Protein AF-A0A2J8AJE8-F1 (afdb_monomer)

Solvent-accessible surface area (backbone atoms only — not comparable to full-atom values): 28334 Å² total; per-residue (Å²): 132,87,80,78,75,69,68,85,45,36,57,97,74,69,46,36,36,35,32,36,22,41,13,68,27,22,48,39,32,49,55,37,38,45,70,66,72,38,49,62,43,30,32,18,56,46,92,61,64,29,46,76,40,68,66,42,31,42,87,48,50,50,91,54,50,46,72,45,63,26,47,33,63,54,58,80,50,82,94,67,57,63,92,50,61,52,36,46,30,68,58,52,28,52,52,46,50,50,53,37,57,76,69,60,43,64,86,36,47,40,58,24,22,35,80,58,35,42,43,81,37,83,90,78,58,27,36,42,36,35,29,31,31,65,82,79,72,43,77,50,76,50,73,21,40,30,39,35,38,15,62,42,64,78,70,42,75,35,77,84,93,54,50,45,58,89,50,35,73,45,49,78,40,48,39,62,73,45,54,51,68,74,81,38,52,70,25,31,34,36,35,37,32,61,42,59,67,26,53,48,47,50,38,46,44,47,77,62,66,35,44,64,29,38,34,39,36,19,85,61,48,65,64,66,32,54,65,48,56,96,88,41,47,37,61,43,62,56,41,17,55,52,43,44,64,58,45,80,65,58,79,83,54,50,74,66,54,44,51,51,47,57,72,44,44,66,60,34,50,50,54,54,53,50,51,50,52,51,40,35,60,76,68,64,59,48,84,89,59,48,42,91,60,59,64,86,46,44,44,71,79,69,52,34,79,36,61,88,43,46,63,53,54,73,68,28,85,50,58,44,80,43,83,47,52,82,50,33,38,35,52,60,25,36,28,32,70,88,66,51,78,45,74,35,42,32,38,36,36,29,61,55,53,46,87,81,64,75,35,37,46,70,73,61,41,58,44,49,62,67,45,90,36,26,49,62,32,38,91,45,30,34,42,66,66,43,83,58,44,37,29,32,40,34,36,54,43,45,86,39,54,49,39,51,11,42,52,46,19,48,46,48,38,31,39,59,44,60,70,24,82,77,72,58,53,72,54,37,49,49,50,30,51,46,48,52,54,42,46,67,73,71,43,68,95,49,60,56,51,34,22,60,43,33,76,48,40,62,64,52,52,36,50,52,26,50,61,65,63,39,80,68,78,63,50,78,92,41,68,64,47,48,33,56,33,57,74,43,18,66,62,43,16,67,69,58,55,66,59,84,83,76,86,72,88,77,80,90,75,81,79,87,77,84,87,78,89,81,132

Structure (mmCIF, N/CA/C/O backbone):
data_AF-A0A2J8AJE8-F1
#
_entry.id   AF-A0A2J8AJE8-F1
#
loop_
_atom_site.group_PDB
_atom_site.id
_atom_site.type_symbol
_atom_site.label_atom_id
_atom_site.label_alt_id
_atom_site.label_comp_id
_atom_site.label_asym_id
_atom_site.label_entity_id
_atom_site.label_seq_id
_atom_site.pdbx_PDB_ins_code
_atom_site.Cartn_x
_atom_site.Cartn_y
_atom_site.Cartn_z
_atom_site.occupancy
_atom_site.B_iso_or_equiv
_atom_site.auth_seq_id
_atom_site.auth_comp_id
_atom_site.auth_asym_id
_atom_site.auth_atom_id
_atom_site.pdbx_PDB_model_num
ATOM 1 N N . MET A 1 1 ? 7.779 13.806 -34.448 1.00 28.22 1 MET A N 1
ATOM 2 C CA . MET A 1 1 ? 8.275 12.552 -35.056 1.00 28.22 1 MET A CA 1
ATOM 3 C C . MET A 1 1 ? 7.957 11.420 -34.098 1.00 28.22 1 MET A C 1
ATOM 5 O O . MET A 1 1 ? 8.339 11.510 -32.941 1.00 28.22 1 MET A O 1
ATOM 9 N N . SER A 1 2 ? 7.173 10.442 -34.553 1.00 26.34 2 SER A N 1
ATOM 10 C CA . SER A 1 2 ? 6.768 9.265 -33.774 1.00 26.34 2 SER A CA 1
ATOM 11 C C . SER A 1 2 ? 8.003 8.419 -33.456 1.00 26.34 2 SER A C 1
ATOM 13 O O . SER A 1 2 ? 8.727 8.040 -34.376 1.00 26.34 2 SER A O 1
ATOM 15 N N . PHE A 1 3 ? 8.290 8.177 -32.177 1.00 36.88 3 PHE A N 1
ATOM 16 C CA . PHE A 1 3 ? 9.436 7.367 -31.771 1.00 36.88 3 PHE A CA 1
ATOM 17 C C . PHE A 1 3 ? 9.045 5.889 -31.747 1.00 36.88 3 PHE A C 1
ATOM 19 O O . PHE A 1 3 ? 8.267 5.445 -30.905 1.00 36.88 3 PHE A O 1
ATOM 26 N N . SER A 1 4 ? 9.612 5.121 -32.673 1.00 31.31 4 SER A N 1
ATOM 27 C CA . SER A 1 4 ? 9.583 3.662 -32.638 1.00 31.31 4 SER A CA 1
ATOM 28 C C . SER A 1 4 ? 10.397 3.144 -31.448 1.00 31.31 4 SER A C 1
ATOM 30 O O . SER A 1 4 ? 11.552 3.523 -31.246 1.00 31.31 4 SER A O 1
ATOM 32 N N . VAL A 1 5 ? 9.791 2.251 -30.667 1.00 41.59 5 VAL A N 1
ATOM 33 C CA . VAL A 1 5 ? 10.441 1.505 -29.585 1.00 41.59 5 VAL A CA 1
ATOM 34 C C . VAL A 1 5 ? 11.580 0.673 -30.175 1.00 41.59 5 VAL A C 1
ATOM 36 O O . VAL A 1 5 ? 11.349 -0.188 -31.023 1.00 41.59 5 VAL A O 1
ATOM 39 N N . ASN A 1 6 ? 12.819 0.909 -29.737 1.00 41.72 6 ASN A N 1
ATOM 40 C CA . ASN A 1 6 ? 13.950 0.095 -30.170 1.00 41.72 6 ASN A CA 1
ATOM 41 C C . ASN A 1 6 ? 13.954 -1.240 -29.405 1.00 41.72 6 ASN A C 1
ATOM 43 O O . ASN A 1 6 ? 14.528 -1.350 -28.320 1.00 41.72 6 ASN A O 1
ATOM 47 N N . LEU A 1 7 ? 13.298 -2.250 -29.985 1.00 50.66 7 LEU A N 1
ATOM 48 C CA . LEU A 1 7 ? 13.259 -3.638 -29.501 1.00 50.66 7 LEU A CA 1
ATOM 49 C C . LEU A 1 7 ? 14.662 -4.236 -29.262 1.00 50.66 7 LEU A C 1
ATOM 51 O O . LEU A 1 7 ? 14.780 -5.205 -28.517 1.00 50.66 7 LEU A O 1
ATOM 55 N N . ALA A 1 8 ? 15.727 -3.655 -29.835 1.00 50.62 8 ALA A N 1
ATOM 56 C CA . ALA A 1 8 ? 17.105 -4.124 -29.676 1.00 50.62 8 ALA A CA 1
ATOM 57 C C . ALA A 1 8 ? 17.676 -3.972 -28.251 1.00 50.62 8 ALA A C 1
ATOM 59 O O . ALA A 1 8 ? 18.720 -4.548 -27.957 1.00 50.62 8 ALA A O 1
ATOM 60 N N . LEU A 1 9 ? 17.023 -3.202 -27.372 1.00 54.06 9 LEU A N 1
ATOM 61 C CA . LEU A 1 9 ? 17.471 -2.997 -25.988 1.00 54.06 9 LEU A CA 1
ATOM 62 C C . LEU A 1 9 ? 16.878 -3.999 -24.982 1.00 54.06 9 LEU A C 1
ATOM 64 O O . LEU A 1 9 ? 17.344 -4.071 -23.845 1.00 54.06 9 LEU A O 1
ATOM 68 N N . LEU A 1 10 ? 15.857 -4.768 -25.372 1.00 60.97 10 LEU A N 1
ATOM 69 C CA . LEU A 1 10 ? 15.309 -5.819 -24.516 1.00 60.97 10 LEU A CA 1
ATOM 70 C C . LEU A 1 10 ? 16.244 -7.039 -24.526 1.00 60.97 10 LEU A C 1
ATOM 72 O O . LEU A 1 10 ? 16.813 -7.372 -25.570 1.00 60.97 10 LEU A O 1
ATOM 76 N N . PRO A 1 11 ? 16.381 -7.772 -23.404 1.00 63.59 11 PRO A N 1
ATOM 77 C CA . PRO A 1 11 ? 17.026 -9.076 -23.423 1.00 63.59 11 PRO A CA 1
ATOM 78 C C . PRO A 1 11 ? 16.365 -9.946 -24.496 1.00 63.59 11 PRO A C 1
ATOM 80 O O . PRO A 1 11 ? 15.141 -10.046 -24.518 1.00 63.59 11 PRO A O 1
ATOM 83 N N . ALA A 1 12 ? 17.148 -10.621 -25.344 1.00 62.41 12 ALA A N 1
ATOM 84 C CA . ALA A 1 12 ? 16.653 -11.352 -26.523 1.00 62.41 12 ALA A CA 1
ATOM 85 C C . ALA A 1 12 ? 15.520 -12.375 -26.249 1.00 62.41 12 ALA A C 1
ATOM 87 O O . ALA A 1 12 ? 14.848 -12.820 -27.179 1.00 62.41 12 ALA A O 1
ATOM 88 N N . LYS A 1 13 ? 15.303 -12.753 -24.980 1.00 71.12 13 LYS A N 1
ATOM 89 C CA . LYS A 1 13 ? 14.271 -13.695 -24.521 1.00 71.12 13 LYS A CA 1
ATOM 90 C C . LYS A 1 13 ? 13.080 -13.060 -23.788 1.00 71.12 13 LYS A C 1
ATOM 92 O O . LYS A 1 13 ? 12.146 -13.784 -23.476 1.00 71.12 13 LYS A O 1
ATOM 97 N N . LEU A 1 14 ? 13.094 -11.764 -23.474 1.00 87.88 14 LEU A N 1
ATOM 98 C CA . LEU A 1 14 ? 12.015 -11.130 -22.714 1.00 87.88 14 LEU A CA 1
ATOM 99 C C . LEU A 1 14 ? 10.891 -10.697 -23.662 1.00 87.88 14 LEU A C 1
ATOM 101 O O . LEU A 1 14 ? 11.016 -9.673 -24.328 1.00 87.88 14 LEU A O 1
ATOM 105 N N . ARG A 1 15 ? 9.801 -11.472 -23.725 1.00 92.25 15 ARG A N 1
ATOM 106 C CA . ARG A 1 15 ? 8.618 -11.128 -24.533 1.00 92.25 15 ARG A CA 1
ATOM 107 C C . ARG A 1 15 ? 7.336 -11.106 -23.717 1.00 92.25 15 ARG A C 1
ATOM 109 O O . ARG A 1 15 ? 6.579 -10.149 -23.823 1.00 92.25 15 ARG A O 1
ATOM 116 N N . ARG A 1 16 ? 7.107 -12.130 -22.894 1.00 96.69 16 ARG A N 1
ATOM 117 C CA . ARG A 1 16 ? 5.864 -12.322 -22.135 1.00 96.69 16 ARG A CA 1
ATOM 118 C C . ARG A 1 16 ? 6.048 -11.953 -20.676 1.00 96.69 16 ARG A C 1
ATOM 120 O O . ARG A 1 16 ? 6.895 -12.530 -19.990 1.00 96.69 16 ARG A O 1
ATOM 127 N N . VAL A 1 17 ? 5.203 -11.056 -20.185 1.00 98.44 17 VAL A N 1
ATOM 128 C CA . VAL A 1 17 ? 5.176 -10.651 -18.782 1.00 98.44 17 VAL A CA 1
ATOM 129 C C . VAL A 1 17 ? 3.827 -10.970 -18.158 1.00 98.44 17 VAL A C 1
ATOM 131 O O . VAL A 1 17 ? 2.773 -10.572 -18.653 1.00 98.44 17 VAL A O 1
ATOM 134 N N . LEU A 1 18 ? 3.879 -11.670 -17.029 1.00 98.81 18 LEU A N 1
ATOM 135 C CA . LEU A 1 18 ? 2.726 -11.900 -16.172 1.00 98.81 18 LEU A CA 1
ATOM 136 C C . LEU A 1 18 ? 2.663 -10.816 -15.096 1.00 98.81 18 LEU A C 1
ATOM 138 O O . LEU A 1 18 ? 3.617 -10.640 -14.342 1.00 98.81 18 LEU A O 1
ATOM 142 N N . ILE A 1 19 ? 1.528 -10.141 -14.972 1.00 98.88 19 ILE A N 1
ATOM 143 C CA . ILE A 1 19 ? 1.236 -9.216 -13.876 1.00 98.88 19 ILE A CA 1
ATOM 144 C C . ILE A 1 19 ? 0.163 -9.841 -12.983 1.00 98.88 19 ILE A C 1
ATOM 146 O O . ILE A 1 19 ? -0.822 -10.394 -13.468 1.00 98.88 19 ILE A O 1
ATOM 150 N N . VAL A 1 20 ? 0.348 -9.764 -11.666 1.00 98.50 20 VAL A N 1
ATOM 151 C CA . VAL A 1 20 ? -0.584 -10.333 -10.681 1.00 98.50 20 VAL A CA 1
ATOM 152 C C . VAL A 1 20 ? -1.242 -9.205 -9.895 1.00 98.50 20 VAL A C 1
ATOM 154 O O . VAL A 1 20 ? -0.608 -8.615 -9.021 1.00 98.50 20 VAL A O 1
ATOM 157 N N . GLY A 1 21 ? -2.512 -8.940 -10.190 1.00 98.06 21 GLY A N 1
ATOM 158 C CA . GLY A 1 21 ? -3.328 -7.852 -9.654 1.00 98.06 21 GLY A CA 1
ATOM 159 C C . GLY A 1 21 ? -3.508 -6.714 -10.662 1.00 98.06 21 GLY A C 1
ATOM 160 O O . GLY A 1 21 ? -2.530 -6.219 -11.219 1.00 98.06 21 GLY A O 1
ATOM 161 N N . ALA A 1 22 ? -4.750 -6.271 -10.849 1.00 97.94 22 ALA A N 1
ATOM 162 C CA . ALA A 1 22 ? -5.183 -5.145 -11.679 1.00 97.94 22 ALA A CA 1
ATOM 163 C C . ALA A 1 22 ? -5.683 -3.958 -10.824 1.00 97.94 22 ALA A C 1
ATOM 165 O O . ALA A 1 22 ? -6.579 -3.205 -11.209 1.00 97.94 22 ALA A O 1
ATOM 166 N N . GLY A 1 23 ? -5.088 -3.767 -9.641 1.00 97.19 23 GLY A N 1
ATOM 167 C CA . GLY A 1 23 ? -5.179 -2.506 -8.899 1.00 97.19 23 GLY A CA 1
ATOM 168 C C . GLY A 1 23 ? -4.355 -1.390 -9.554 1.00 97.19 23 GLY A C 1
ATOM 169 O O . GLY A 1 23 ? -3.708 -1.603 -10.578 1.00 97.19 23 GLY A O 1
ATOM 170 N N . VAL A 1 24 ? -4.306 -0.210 -8.923 1.00 97.00 24 VAL A N 1
ATOM 171 C CA . VAL A 1 24 ? -3.602 0.977 -9.468 1.00 97.00 24 VAL A CA 1
ATOM 172 C C . VAL A 1 24 ? -2.166 0.678 -9.926 1.00 97.00 24 VAL A C 1
ATOM 174 O O . VAL A 1 24 ? -1.771 1.068 -11.018 1.00 97.00 24 VAL A O 1
ATOM 177 N N . ALA A 1 25 ? -1.419 -0.113 -9.150 1.00 97.88 25 ALA A N 1
ATOM 178 C CA . ALA A 1 25 ? -0.050 -0.501 -9.477 1.00 97.88 25 ALA A CA 1
ATOM 179 C C . 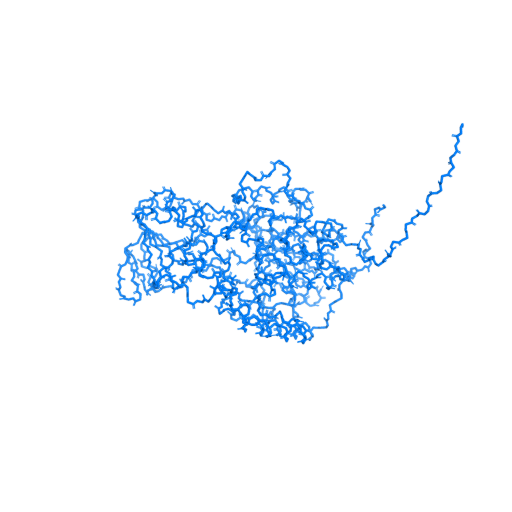ALA A 1 25 ? 0.047 -1.451 -10.680 1.00 97.88 25 ALA A C 1
ATOM 181 O O . ALA A 1 25 ? 0.940 -1.311 -11.515 1.00 97.88 25 ALA A O 1
ATOM 182 N N . GLY A 1 26 ? -0.873 -2.412 -10.775 1.00 98.38 26 GLY A N 1
ATOM 183 C CA . GLY A 1 26 ? -0.926 -3.380 -11.868 1.00 98.38 26 GLY A CA 1
ATOM 184 C C . GLY A 1 26 ? -1.248 -2.726 -13.202 1.00 98.38 26 GLY A C 1
ATOM 185 O O . GLY A 1 26 ? -0.569 -2.996 -14.188 1.00 98.38 26 GLY A O 1
ATOM 186 N N . LEU A 1 27 ? -2.218 -1.809 -13.205 1.00 98.50 27 LEU A N 1
ATOM 187 C CA . LEU A 1 27 ? -2.614 -1.065 -14.400 1.00 98.50 27 LEU A CA 1
ATOM 188 C C . LEU A 1 27 ? -1.472 -0.171 -14.911 1.00 98.50 27 LEU A C 1
ATOM 190 O O . LEU A 1 27 ? -1.128 -0.247 -16.087 1.00 98.50 27 LEU A O 1
ATOM 194 N N . GLN A 1 28 ? -0.810 0.588 -14.028 1.00 98.12 28 GLN A N 1
ATOM 195 C CA . GLN A 1 28 ? 0.351 1.412 -14.408 1.00 98.12 28 GLN A CA 1
ATOM 196 C C . GLN A 1 28 ? 1.531 0.564 -14.902 1.00 98.12 28 GLN A C 1
ATOM 198 O O . GLN A 1 28 ? 2.215 0.933 -15.857 1.00 98.12 28 GLN A O 1
ATOM 203 N N . THR A 1 29 ? 1.754 -0.602 -14.287 1.00 98.62 29 THR A N 1
ATOM 204 C CA . THR A 1 29 ? 2.765 -1.564 -14.752 1.00 98.62 29 THR A CA 1
ATOM 205 C C . THR A 1 29 ? 2.422 -2.084 -16.146 1.00 98.62 29 THR A C 1
ATOM 207 O O . THR A 1 29 ? 3.298 -2.122 -17.005 1.00 98.62 29 THR A O 1
ATOM 210 N N . ALA A 1 30 ? 1.160 -2.441 -16.403 1.00 98.56 30 ALA A N 1
ATOM 211 C CA . ALA A 1 30 ? 0.722 -2.903 -17.715 1.00 98.56 30 ALA A CA 1
ATOM 212 C C . ALA A 1 30 ? 0.972 -1.838 -18.790 1.00 98.56 30 ALA A C 1
ATOM 214 O O . ALA A 1 30 ? 1.612 -2.146 -19.791 1.00 98.56 30 ALA A O 1
ATOM 215 N N . VAL A 1 31 ? 0.582 -0.579 -18.550 1.00 97.94 31 VAL A N 1
ATOM 216 C CA . VAL A 1 31 ? 0.860 0.540 -19.471 1.00 97.94 31 VAL A CA 1
ATOM 217 C C . VAL A 1 31 ? 2.356 0.673 -19.745 1.00 97.94 31 VAL A C 1
ATOM 219 O O . VAL A 1 31 ? 2.770 0.732 -20.903 1.00 97.94 31 VAL A O 1
ATOM 222 N N . ALA A 1 32 ? 3.183 0.696 -18.696 1.00 97.12 32 ALA A N 1
ATOM 223 C CA . ALA A 1 32 ? 4.624 0.876 -18.838 1.00 97.12 32 ALA A CA 1
ATOM 224 C C . ALA A 1 32 ? 5.282 -0.246 -19.663 1.00 97.12 32 ALA A C 1
ATOM 226 O O . ALA A 1 32 ? 6.163 0.031 -20.475 1.00 97.12 32 ALA A O 1
ATOM 227 N N . LEU A 1 33 ? 4.844 -1.497 -19.490 1.00 97.06 33 LEU A N 1
ATOM 228 C CA . LEU A 1 33 ? 5.393 -2.650 -20.210 1.00 97.06 33 LEU A CA 1
ATOM 229 C C . LEU A 1 33 ? 4.832 -2.795 -21.632 1.00 97.06 33 LEU A C 1
ATOM 231 O O . LEU A 1 33 ? 5.583 -3.144 -22.541 1.00 97.06 33 LEU A O 1
ATOM 235 N N . LEU A 1 34 ? 3.560 -2.457 -21.858 1.00 96.56 34 LEU A N 1
ATOM 236 C CA . LEU A 1 34 ? 2.968 -2.399 -23.200 1.00 96.56 34 LEU A CA 1
ATOM 237 C C . LEU A 1 34 ? 3.650 -1.325 -24.060 1.00 96.56 34 LEU A C 1
ATOM 239 O O . LEU A 1 34 ? 3.933 -1.571 -25.230 1.00 96.56 34 LEU A O 1
ATOM 243 N N . LYS A 1 35 ? 4.021 -0.175 -23.474 1.00 93.94 35 LYS A N 1
ATOM 244 C CA . LYS A 1 35 ? 4.836 0.860 -24.144 1.00 93.94 35 LYS A CA 1
ATOM 245 C C . LYS A 1 35 ? 6.229 0.364 -24.566 1.00 93.94 35 LYS A C 1
ATOM 247 O O . LYS A 1 35 ? 6.845 0.982 -25.428 1.00 93.94 35 LYS A O 1
ATOM 252 N N . LEU A 1 36 ? 6.736 -0.734 -23.995 1.00 92.94 36 LEU A N 1
ATOM 253 C CA . LEU A 1 36 ? 7.969 -1.395 -24.449 1.00 92.94 36 LEU A CA 1
ATOM 254 C C . LEU A 1 36 ? 7.731 -2.437 -25.553 1.00 92.94 36 LEU A C 1
ATOM 256 O O . LEU A 1 36 ? 8.693 -3.033 -26.032 1.00 92.94 36 LEU A O 1
ATOM 260 N N . GLY A 1 37 ? 6.479 -2.678 -25.949 1.00 93.81 37 GLY A N 1
ATOM 261 C CA . GLY A 1 37 ? 6.114 -3.719 -26.909 1.00 93.81 37 GLY A CA 1
ATOM 262 C C . GLY A 1 37 ? 6.108 -5.136 -26.325 1.00 93.81 37 GLY A C 1
ATOM 263 O O . GLY A 1 37 ? 6.206 -6.097 -27.083 1.00 93.81 37 GLY A O 1
ATOM 264 N N . LEU A 1 38 ? 6.025 -5.284 -24.996 1.00 95.62 38 LEU A N 1
ATOM 265 C CA . LEU A 1 38 ? 5.947 -6.592 -24.338 1.00 95.62 38 LEU A CA 1
ATOM 266 C C . LEU A 1 38 ? 4.519 -7.155 -24.380 1.00 95.62 38 LEU A C 1
ATOM 268 O O . LEU A 1 38 ? 3.539 -6.421 -24.261 1.00 95.62 38 LEU A O 1
ATOM 272 N N . GLU A 1 39 ? 4.403 -8.477 -24.471 1.00 97.25 39 GLU A N 1
ATOM 273 C CA . GLU A 1 39 ? 3.137 -9.194 -24.336 1.00 97.25 39 GLU A CA 1
ATOM 274 C C . GLU A 1 39 ? 2.762 -9.289 -22.854 1.00 97.25 39 GLU A C 1
ATOM 276 O O . GLU A 1 39 ? 3.394 -10.012 -22.080 1.00 97.25 39 GLU A O 1
ATOM 281 N N . VAL A 1 40 ? 1.729 -8.553 -22.446 1.00 98.50 40 VAL A N 1
ATOM 282 C CA . VAL A 1 40 ? 1.285 -8.491 -21.050 1.00 98.50 40 VAL A CA 1
ATOM 283 C C . VAL A 1 40 ? 0.010 -9.305 -20.847 1.00 98.50 40 VAL A C 1
ATOM 285 O O . VAL A 1 40 ? -0.980 -9.120 -21.556 1.00 98.50 40 VAL A O 1
ATOM 288 N N . LEU A 1 41 ? 0.030 -10.161 -19.824 1.00 98.69 41 LEU A N 1
ATOM 289 C CA . LEU A 1 41 ? -1.151 -10.799 -19.247 1.00 98.69 41 LEU A CA 1
ATOM 290 C C . LEU A 1 41 ? -1.285 -10.374 -17.784 1.00 98.69 41 LEU A C 1
ATOM 292 O O . LEU A 1 41 ? -0.385 -10.625 -16.985 1.00 98.69 41 LEU A O 1
ATOM 296 N N . VAL A 1 42 ? -2.422 -9.789 -17.419 1.00 98.81 42 VAL A N 1
ATOM 297 C CA . VAL A 1 42 ? -2.758 -9.432 -16.038 1.00 98.81 42 VAL A CA 1
ATOM 298 C C . VAL A 1 42 ? -3.778 -10.429 -15.493 1.00 98.81 42 VAL A C 1
ATOM 300 O O . VAL A 1 42 ? -4.814 -10.659 -16.112 1.00 98.81 42 VAL A O 1
ATOM 303 N N . LEU A 1 43 ? -3.504 -11.016 -14.330 1.00 98.62 43 LEU A N 1
ATOM 304 C CA . LEU A 1 43 ? -4.468 -11.834 -13.589 1.00 98.62 43 LEU A CA 1
ATOM 305 C C . LEU A 1 43 ? -5.041 -11.017 -12.432 1.00 98.62 43 LEU A C 1
ATOM 307 O O . LEU A 1 43 ? -4.279 -10.568 -11.575 1.00 98.62 43 LEU A O 1
ATOM 311 N N . GLU A 1 44 ? -6.357 -10.843 -12.395 1.00 98.00 44 GLU A N 1
ATOM 312 C CA . GLU A 1 44 ? -7.083 -10.163 -11.320 1.00 98.00 44 GLU A CA 1
ATOM 313 C C . GLU A 1 44 ? -8.048 -11.144 -10.661 1.00 98.00 44 GLU A C 1
ATOM 315 O O . GLU A 1 44 ? -8.799 -11.831 -11.347 1.00 98.00 44 GLU A O 1
ATOM 320 N N . ALA A 1 45 ? -7.994 -11.235 -9.333 1.00 95.62 45 ALA A N 1
ATOM 321 C CA . ALA A 1 45 ? -8.796 -12.179 -8.568 1.00 95.62 45 ALA A CA 1
ATOM 322 C C . ALA A 1 45 ? -10.253 -11.720 -8.418 1.00 95.62 45 ALA A C 1
ATOM 324 O O . ALA A 1 45 ? -11.135 -12.571 -8.324 1.00 95.62 45 ALA A O 1
ATOM 325 N N . GLU A 1 46 ? -10.487 -10.409 -8.388 1.00 95.00 46 GLU A N 1
ATOM 326 C CA . GLU A 1 46 ? -11.816 -9.808 -8.295 1.00 95.00 46 GLU A CA 1
ATOM 327 C C . GLU A 1 46 ? -12.537 -9.778 -9.656 1.00 95.00 46 GLU A C 1
ATOM 329 O O . GLU A 1 46 ? -11.987 -10.126 -10.706 1.00 95.00 46 GLU A O 1
ATOM 334 N N . ASP A 1 47 ? -13.804 -9.374 -9.622 1.00 95.56 47 ASP A N 1
ATOM 335 C CA . ASP A 1 47 ? -14.697 -9.251 -10.778 1.00 95.56 47 ASP A CA 1
ATOM 336 C C . ASP A 1 47 ? -14.527 -7.935 -11.555 1.00 95.56 47 ASP A C 1
ATOM 338 O O . ASP A 1 47 ? -15.248 -7.683 -12.520 1.00 95.56 47 ASP A O 1
ATOM 342 N N . ASP A 1 48 ? -13.578 -7.092 -11.145 1.00 96.81 48 ASP A N 1
ATOM 343 C CA . ASP A 1 48 ? -13.319 -5.782 -11.730 1.00 96.81 48 ASP A CA 1
ATOM 344 C C . ASP A 1 48 ? -11.889 -5.292 -11.437 1.00 96.81 48 ASP A C 1
ATOM 346 O O . ASP A 1 48 ? -11.191 -5.798 -10.556 1.00 96.81 48 ASP A O 1
ATOM 350 N N . VAL A 1 49 ? -11.450 -4.270 -12.172 1.00 97.31 49 VAL A N 1
ATOM 351 C CA . VAL A 1 49 ? -10.179 -3.580 -11.932 1.00 97.31 49 VAL A CA 1
ATOM 352 C C . VAL A 1 49 ? -10.293 -2.568 -10.788 1.00 97.31 49 VAL A C 1
ATOM 354 O O . VAL A 1 49 ? -11.352 -2.012 -10.506 1.00 97.31 49 VAL A O 1
ATOM 357 N N . GLY A 1 50 ? -9.164 -2.268 -10.144 1.00 94.44 50 GLY A N 1
ATOM 358 C CA . GLY A 1 50 ? -9.083 -1.264 -9.076 1.00 94.44 50 GLY A CA 1
ATOM 359 C C . GLY A 1 50 ? -8.659 -1.796 -7.712 1.00 94.44 50 GLY A C 1
ATOM 360 O O . GLY A 1 50 ? -8.328 -1.001 -6.830 1.00 94.44 50 GLY A O 1
ATOM 361 N N . GLY A 1 51 ? -8.559 -3.117 -7.545 1.00 93.19 51 GLY A N 1
ATOM 362 C CA . GLY A 1 51 ? -8.050 -3.746 -6.326 1.00 93.19 51 GLY A CA 1
ATOM 363 C C . GLY A 1 51 ? -8.876 -3.362 -5.096 1.00 93.19 51 GLY A C 1
ATOM 364 O O . GLY A 1 51 ? -10.085 -3.563 -5.068 1.00 93.19 51 GLY A O 1
ATOM 365 N N . VAL A 1 52 ? -8.246 -2.742 -4.090 1.00 91.88 52 VAL A N 1
ATOM 366 C CA . VAL A 1 52 ? -8.905 -2.327 -2.828 1.00 91.88 52 VAL A CA 1
ATOM 367 C C . VAL A 1 52 ? -10.088 -1.363 -3.006 1.00 91.88 52 VAL A C 1
ATOM 369 O O . VAL A 1 52 ? -10.820 -1.118 -2.048 1.00 91.88 52 VAL A O 1
ATOM 372 N N . TRP A 1 53 ? -10.259 -0.798 -4.207 1.00 94.06 53 TRP A N 1
ATOM 373 C CA . TRP A 1 53 ? -11.361 0.096 -4.558 1.00 94.06 53 TRP A CA 1
ATOM 374 C C . TRP A 1 53 ? -12.593 -0.616 -5.125 1.00 94.06 53 TRP A C 1
ATOM 376 O O . TRP A 1 53 ? -13.646 0.009 -5.247 1.00 94.06 53 TRP A O 1
ATOM 386 N N . VAL A 1 54 ? -12.492 -1.907 -5.457 1.00 91.56 54 VAL A N 1
ATOM 387 C CA . VAL A 1 54 ? -13.623 -2.696 -5.970 1.00 91.56 54 VAL A CA 1
ATOM 388 C C . VAL A 1 54 ? -14.673 -2.872 -4.875 1.00 91.56 54 VAL A C 1
ATOM 390 O O . VAL A 1 54 ? -15.831 -2.482 -5.057 1.00 91.56 54 VAL A O 1
ATOM 393 N N . ARG A 1 55 ? -14.252 -3.384 -3.713 1.00 86.38 55 ARG A N 1
ATOM 394 C CA . ARG A 1 55 ? -15.095 -3.619 -2.536 1.00 86.38 55 ARG A CA 1
ATOM 395 C C . ARG A 1 55 ? -14.284 -3.443 -1.253 1.00 86.38 55 ARG A C 1
ATOM 397 O O . ARG A 1 55 ? -13.172 -3.954 -1.149 1.00 86.38 55 ARG A O 1
ATOM 404 N N . ASN A 1 56 ? -14.851 -2.736 -0.280 1.00 89.19 56 ASN A N 1
ATOM 405 C CA . ASN A 1 56 ? -14.252 -2.527 1.037 1.00 89.19 56 ASN A CA 1
ATOM 406 C C . ASN A 1 56 ? -15.338 -2.201 2.079 1.00 89.19 56 ASN A C 1
ATOM 408 O O . ASN A 1 56 ? -16.526 -2.212 1.749 1.00 89.19 56 ASN A O 1
ATOM 412 N N . TYR A 1 57 ? -14.928 -1.897 3.314 1.00 89.19 57 TYR A N 1
ATOM 413 C CA . TYR A 1 57 ? -15.830 -1.509 4.403 1.00 89.19 57 TYR A CA 1
ATOM 414 C C . TYR A 1 57 ? -16.781 -0.368 4.015 1.00 89.19 57 TYR A C 1
ATOM 416 O O . TYR A 1 57 ? -16.417 0.519 3.248 1.00 89.19 57 TYR A O 1
ATOM 424 N N . SER A 1 58 ? -17.990 -0.358 4.574 1.00 87.00 58 SER A N 1
ATOM 425 C CA . SER A 1 58 ? -18.997 0.676 4.321 1.00 87.00 58 SER A CA 1
ATOM 426 C C . SER A 1 58 ? -18.429 2.082 4.549 1.00 87.00 58 SER A C 1
ATOM 428 O O . SER A 1 58 ? -17.776 2.334 5.559 1.00 87.00 58 SER A O 1
ATOM 430 N N . GLY A 1 59 ? -18.685 2.999 3.612 1.00 83.81 59 GLY A N 1
ATOM 431 C CA . GLY A 1 59 ? -18.243 4.395 3.710 1.00 83.81 59 GLY A CA 1
ATOM 432 C C . GLY A 1 59 ? -16.765 4.645 3.383 1.00 83.81 59 GLY A C 1
ATOM 433 O O . GLY A 1 59 ? -16.282 5.755 3.593 1.00 83.81 59 GLY A O 1
ATOM 434 N N . PHE A 1 60 ? -16.026 3.657 2.864 1.00 90.00 60 PHE A N 1
ATOM 435 C CA . PHE A 1 60 ? -14.630 3.858 2.468 1.00 90.00 60 PHE A CA 1
ATOM 436 C C . PHE A 1 60 ? -14.458 4.923 1.367 1.00 90.00 60 PHE A C 1
ATOM 438 O O . PHE A 1 60 ? -15.256 5.034 0.433 1.00 90.00 60 PHE A O 1
ATOM 445 N N . GLY A 1 61 ? -13.363 5.681 1.454 1.00 91.38 61 GLY A N 1
ATOM 446 C CA . GLY A 1 61 ? -13.032 6.777 0.542 1.00 91.38 61 GLY A CA 1
ATOM 447 C C . GLY A 1 61 ? -11.576 7.221 0.669 1.00 91.38 61 GLY A C 1
ATOM 448 O O . GLY A 1 61 ? -10.789 6.629 1.418 1.00 91.38 61 GLY A O 1
ATOM 449 N N . LEU A 1 62 ? -11.196 8.252 -0.087 1.00 90.31 62 LEU A N 1
ATOM 450 C CA . LEU A 1 62 ? -9.852 8.817 -0.001 1.00 90.31 62 LEU A CA 1
ATOM 451 C C . LEU A 1 62 ? -9.616 9.524 1.332 1.00 90.31 62 LEU A C 1
ATOM 453 O O . LEU A 1 62 ? -10.476 10.196 1.885 1.00 90.31 62 LEU A O 1
ATOM 457 N N . GLN A 1 63 ? -8.386 9.399 1.817 1.00 85.75 63 GLN A N 1
ATOM 458 C CA . GLN A 1 63 ? -7.921 10.041 3.051 1.00 85.75 63 GLN A CA 1
ATOM 459 C C . GLN A 1 63 ? -7.002 11.229 2.772 1.00 85.75 63 GLN A C 1
ATOM 461 O O . GLN A 1 63 ? -6.613 11.954 3.676 1.00 85.75 63 GLN A O 1
ATOM 466 N N . ILE A 1 64 ? -6.627 11.403 1.512 1.00 87.38 64 ILE A N 1
ATOM 467 C CA . ILE A 1 64 ? -5.852 12.527 1.012 1.00 87.38 64 ILE A CA 1
ATOM 468 C C . ILE A 1 64 ? -6.711 13.259 -0.016 1.00 87.38 64 ILE A C 1
ATOM 470 O O . ILE A 1 64 ? -7.562 12.616 -0.638 1.00 87.38 64 ILE A O 1
ATOM 474 N N . PRO A 1 65 ? -6.481 14.564 -0.238 1.00 89.56 65 PRO A N 1
ATOM 475 C CA . PRO A 1 65 ? -7.162 15.281 -1.301 1.00 89.56 65 PRO A CA 1
ATOM 476 C C . PRO A 1 65 ? -7.020 14.541 -2.629 1.00 89.56 65 PRO A C 1
ATOM 478 O O . PRO A 1 65 ? -5.923 14.074 -2.956 1.00 89.56 65 PRO A O 1
ATOM 481 N N . TRP A 1 66 ? -8.089 14.471 -3.422 1.00 91.69 66 TRP A N 1
ATOM 482 C CA . TRP A 1 66 ? -8.082 13.744 -4.699 1.00 91.69 66 TRP A CA 1
ATOM 483 C C . TRP A 1 66 ? -6.949 14.190 -5.629 1.00 91.69 66 TRP A C 1
ATOM 485 O O . TRP A 1 66 ? -6.389 13.376 -6.356 1.00 91.69 66 TRP A O 1
ATOM 495 N N . ARG A 1 67 ? -6.512 15.455 -5.534 1.00 90.56 67 ARG A N 1
ATOM 496 C CA . ARG A 1 67 ? -5.376 15.987 -6.305 1.00 90.56 67 ARG A CA 1
ATOM 497 C C . ARG A 1 67 ? -4.054 15.262 -6.038 1.00 90.56 67 ARG A C 1
ATOM 499 O O . ARG A 1 67 ? -3.158 15.283 -6.883 1.00 90.56 67 ARG A O 1
ATOM 506 N N . MET A 1 68 ? -3.931 14.621 -4.879 1.00 89.88 68 MET A N 1
ATOM 507 C CA . MET A 1 68 ? -2.787 13.795 -4.494 1.00 89.88 68 MET A CA 1
ATOM 508 C C . MET A 1 68 ? -2.967 12.320 -4.871 1.00 89.88 68 MET A C 1
ATOM 510 O O . MET A 1 68 ? -2.006 11.564 -4.778 1.00 89.88 68 MET A O 1
ATOM 514 N N . TYR A 1 69 ? -4.162 11.912 -5.306 1.00 93.62 69 TYR A N 1
ATOM 515 C CA . TYR A 1 69 ? -4.485 10.552 -5.728 1.00 93.62 69 TYR A CA 1
ATOM 516 C C . TYR A 1 69 ? -4.944 10.534 -7.195 1.00 93.62 69 TYR A C 1
ATOM 518 O O . TYR A 1 69 ? -6.125 10.392 -7.508 1.00 93.62 69 TYR A O 1
ATOM 526 N N . GLN A 1 70 ? -3.989 10.713 -8.107 1.00 94.69 70 GLN A N 1
ATOM 527 C CA . GLN A 1 70 ? -4.227 10.711 -9.552 1.00 94.69 70 GLN A CA 1
ATOM 528 C C . GLN A 1 70 ? -3.113 9.944 -10.266 1.00 94.69 70 GLN A C 1
ATOM 530 O O . GLN A 1 70 ? -1.963 9.987 -9.828 1.00 94.69 70 GLN A O 1
ATOM 535 N N . PHE A 1 71 ? -3.433 9.273 -11.366 1.00 96.62 71 PHE A N 1
ATOM 536 C CA . PHE A 1 71 ? -2.443 8.770 -12.310 1.00 96.62 71 PHE A CA 1
ATOM 537 C C . PHE A 1 71 ? -1.756 9.972 -12.980 1.00 96.62 71 PHE A C 1
ATOM 539 O O . PHE A 1 71 ? -2.447 10.784 -13.596 1.00 96.62 71 PHE A O 1
ATOM 546 N N . PRO A 1 72 ? -0.427 10.142 -12.862 1.00 94.31 72 PRO A N 1
ATOM 547 C CA . PRO A 1 72 ? 0.261 11.296 -13.445 1.00 94.31 72 PRO A CA 1
ATOM 548 C C . PRO A 1 72 ? 0.044 11.450 -14.959 1.00 94.31 72 PRO A C 1
ATOM 550 O O . PRO A 1 72 ? -0.090 12.565 -15.449 1.00 94.31 72 PRO A O 1
ATOM 553 N N . GLU A 1 73 ? -0.028 10.339 -15.688 1.00 93.62 73 GLU A N 1
ATOM 554 C CA . GLU A 1 73 ? -0.246 10.277 -17.136 1.00 93.62 73 GLU A CA 1
ATOM 555 C C . GLU A 1 73 ? -1.722 10.384 -17.563 1.00 93.62 73 GLU A C 1
ATOM 557 O O . GLU A 1 73 ? -2.008 10.419 -18.756 1.00 93.62 73 GLU A O 1
ATOM 562 N N . PHE A 1 74 ? -2.657 10.421 -16.610 1.00 95.94 74 PHE A N 1
ATOM 563 C CA . PHE A 1 74 ? -4.095 10.539 -16.856 1.00 95.94 74 PHE A CA 1
ATOM 564 C C . PHE A 1 74 ? -4.764 11.145 -15.621 1.00 95.94 74 PHE A C 1
ATOM 566 O O . PHE A 1 74 ? -5.270 10.434 -14.751 1.00 95.94 74 PHE A O 1
ATOM 573 N N . LEU A 1 75 ? -4.714 12.473 -15.504 1.00 95.44 75 LEU A N 1
ATOM 574 C CA . LEU A 1 75 ? -5.364 13.197 -14.406 1.00 95.44 75 LEU A CA 1
ATOM 575 C C . LEU A 1 75 ? -6.880 12.949 -14.406 1.00 95.44 75 LEU A C 1
ATOM 577 O O . LEU A 1 75 ? -7.427 12.441 -15.383 1.00 95.44 75 LEU A O 1
ATOM 581 N N . TRP A 1 76 ? -7.565 13.289 -13.309 1.00 95.25 76 TRP A N 1
ATOM 582 C CA . TRP A 1 76 ? -9.021 13.126 -13.252 1.00 95.25 76 TRP A CA 1
ATOM 583 C C . TRP A 1 76 ? -9.681 13.877 -14.416 1.00 95.25 76 TRP A C 1
ATOM 585 O O . TRP A 1 76 ? -9.471 15.088 -14.538 1.00 95.25 76 TRP A O 1
ATOM 595 N N . PRO A 1 77 ? -10.444 13.183 -15.279 1.00 94.94 77 PRO A N 1
ATOM 596 C CA . PRO A 1 77 ? -11.091 13.828 -16.406 1.00 94.94 77 PRO A CA 1
ATOM 597 C C . PRO A 1 77 ? -12.237 14.713 -15.904 1.00 94.94 77 PRO A C 1
ATOM 599 O O . PRO A 1 77 ? -12.784 14.484 -14.820 1.00 94.94 77 PRO A O 1
ATOM 602 N N . GLN A 1 78 ? -12.579 15.744 -16.677 1.00 94.31 78 GLN A N 1
ATOM 603 C CA . GLN A 1 78 ? -13.488 16.812 -16.251 1.00 94.31 78 GLN A CA 1
ATOM 604 C C . GLN A 1 78 ? -14.848 16.268 -15.786 1.00 94.31 78 GLN A C 1
ATOM 606 O O . GLN A 1 78 ? -15.403 16.737 -14.796 1.00 94.31 78 GLN A O 1
ATOM 611 N N . GLU A 1 79 ? -15.353 15.247 -16.472 1.00 95.38 79 GLU A N 1
ATOM 612 C CA . GLU A 1 79 ? -16.620 14.567 -16.214 1.00 95.38 79 GLU A CA 1
ATOM 613 C C . GLU A 1 79 ? -16.627 13.693 -14.948 1.00 95.38 79 GLU A C 1
ATOM 615 O O . GLU A 1 79 ? -17.698 13.340 -14.460 1.00 95.38 79 GLU A O 1
ATOM 620 N N . LEU A 1 80 ? -15.455 13.352 -14.399 1.00 95.62 80 LEU A N 1
ATOM 621 C CA . LEU A 1 80 ? -15.320 12.564 -13.167 1.00 95.62 80 LEU A CA 1
ATOM 622 C C . LEU A 1 80 ? -14.783 13.376 -11.988 1.00 95.62 80 LEU A C 1
ATOM 624 O O . LEU A 1 80 ? -14.550 12.793 -10.928 1.00 95.62 80 LEU A O 1
ATOM 628 N N . LEU A 1 81 ? -14.562 14.686 -12.145 1.00 95.12 81 LEU A N 1
ATOM 629 C CA . LEU A 1 81 ? -14.028 15.513 -11.067 1.00 95.12 81 LEU A CA 1
ATOM 630 C C . LEU A 1 81 ? -14.882 15.379 -9.794 1.00 95.12 81 LEU A C 1
ATOM 632 O O . LEU A 1 81 ? -16.090 15.626 -9.833 1.00 95.12 81 LEU A O 1
ATOM 636 N N . PRO A 1 82 ? -14.272 15.015 -8.651 1.00 93.25 82 PRO A N 1
ATOM 637 C CA . PRO A 1 82 ? -14.984 14.955 -7.387 1.00 93.25 82 PRO A CA 1
ATOM 638 C C . PRO A 1 82 ? -15.541 16.316 -6.976 1.00 93.25 82 PRO A C 1
ATOM 640 O O . PRO A 1 82 ? -14.840 17.328 -7.050 1.00 93.25 82 PRO A O 1
ATOM 643 N N . THR A 1 83 ? -16.772 16.319 -6.469 1.00 89.38 83 THR A N 1
ATOM 644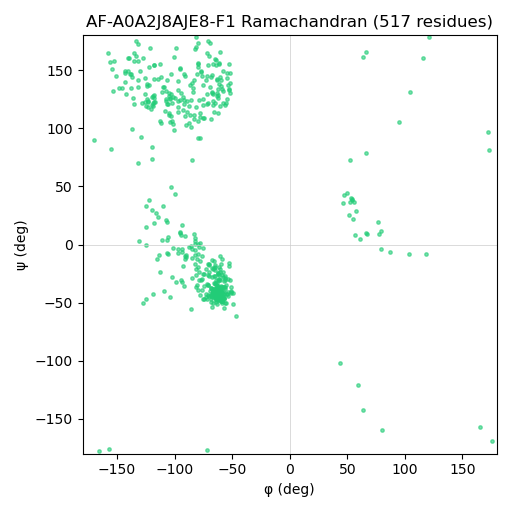 C CA . THR A 1 83 ? -17.376 17.470 -5.783 1.00 89.38 83 THR A CA 1
ATOM 645 C C . THR A 1 83 ? -16.661 17.769 -4.468 1.00 89.38 83 THR A C 1
ATOM 647 O O . THR A 1 83 ? -16.370 18.923 -4.165 1.00 89.38 83 THR A O 1
ATOM 650 N N . ASP A 1 84 ? -16.330 16.716 -3.721 1.00 90.12 84 ASP A N 1
ATOM 651 C CA . ASP A 1 84 ? -15.669 16.797 -2.423 1.00 90.12 84 ASP A CA 1
ATOM 652 C C . ASP A 1 84 ? -14.152 16.648 -2.548 1.00 90.12 84 ASP A C 1
ATOM 654 O O . ASP A 1 84 ? -13.632 15.943 -3.417 1.00 90.12 84 ASP A O 1
ATOM 658 N N . GLU A 1 85 ? -13.407 17.270 -1.631 1.00 88.81 85 GLU A N 1
ATOM 659 C CA . GLU A 1 85 ? -11.945 17.143 -1.599 1.00 88.81 85 GLU A CA 1
ATOM 660 C C . GLU A 1 85 ? -11.495 15.680 -1.379 1.00 88.81 85 GLU A C 1
ATOM 662 O O . GLU A 1 85 ? -10.457 15.271 -1.910 1.00 88.81 85 GLU A O 1
ATOM 667 N N . TYR A 1 86 ? -12.306 14.887 -0.669 1.00 90.12 86 TYR A N 1
ATOM 668 C CA . TYR A 1 86 ? -12.056 13.491 -0.295 1.00 90.12 86 TYR A CA 1
ATOM 669 C C . TYR A 1 86 ? -13.148 12.574 -0.884 1.00 90.12 86 TYR A C 1
ATOM 671 O O . TYR A 1 86 ? -14.123 12.268 -0.199 1.00 90.12 86 TYR A O 1
ATOM 679 N N . PRO A 1 87 ? -13.034 12.142 -2.153 1.00 93.00 87 PRO A N 1
ATOM 680 C CA . PRO A 1 87 ? -14.068 11.356 -2.821 1.00 93.00 87 PRO A CA 1
ATOM 681 C C . PRO A 1 87 ? -14.299 9.985 -2.186 1.00 93.00 87 PRO A C 1
ATOM 683 O O . PRO A 1 87 ? -13.393 9.354 -1.629 1.00 93.00 87 PRO A O 1
ATOM 686 N N . SER A 1 88 ? -15.515 9.484 -2.386 1.00 93.50 88 SER A N 1
ATOM 687 C CA . SER A 1 88 ? -15.929 8.125 -2.039 1.00 93.50 88 SER A CA 1
ATOM 688 C C . SER A 1 88 ? -15.172 7.059 -2.837 1.00 93.50 88 SER A C 1
ATOM 690 O O . SER A 1 88 ? -14.690 7.296 -3.950 1.00 93.50 88 SER A O 1
ATOM 692 N N . GLY A 1 89 ? -15.139 5.829 -2.317 1.00 93.38 89 GLY A N 1
ATOM 693 C CA . GLY A 1 89 ? -14.559 4.690 -3.028 1.00 93.38 89 GLY A CA 1
ATOM 694 C C . GLY A 1 89 ? -15.200 4.430 -4.396 1.00 93.38 89 GLY A C 1
ATOM 695 O O . GLY A 1 89 ? -14.505 4.034 -5.329 1.00 93.38 89 GLY A O 1
ATOM 696 N N . ALA A 1 90 ? -16.495 4.729 -4.557 1.00 93.75 90 ALA A N 1
ATOM 697 C CA . ALA A 1 90 ? -17.200 4.589 -5.830 1.00 93.75 90 ALA A CA 1
ATOM 698 C C . ALA A 1 90 ? -16.680 5.562 -6.904 1.00 93.75 90 ALA A C 1
ATOM 700 O O . ALA A 1 90 ? -16.454 5.145 -8.041 1.00 93.75 90 ALA A O 1
ATOM 701 N N . GLN A 1 91 ? -16.435 6.827 -6.541 1.00 96.38 91 GLN A N 1
ATOM 702 C CA . GLN A 1 91 ? -15.842 7.825 -7.442 1.00 96.38 91 GLN A CA 1
ATOM 703 C C . GLN A 1 91 ? -14.412 7.433 -7.835 1.00 96.38 91 GLN A C 1
ATOM 705 O O . GLN A 1 91 ? -14.056 7.481 -9.011 1.00 96.38 91 GLN A O 1
ATOM 710 N N . VAL A 1 92 ? -13.606 6.964 -6.875 1.00 96.75 92 VAL A N 1
ATOM 711 C CA . VAL A 1 92 ? -12.240 6.481 -7.151 1.00 96.75 92 VAL A CA 1
ATOM 712 C C . VAL A 1 92 ? -12.258 5.271 -8.088 1.00 96.75 92 VAL A C 1
ATOM 714 O O . VAL A 1 92 ? -11.468 5.212 -9.029 1.00 96.75 92 VAL A O 1
ATOM 717 N N . ARG A 1 93 ? -13.180 4.322 -7.886 1.00 96.06 93 ARG A N 1
ATOM 718 C CA . ARG A 1 93 ? -13.348 3.164 -8.776 1.00 96.06 93 ARG A CA 1
ATOM 719 C C . ARG A 1 93 ? -13.739 3.587 -10.192 1.00 96.06 93 ARG A C 1
ATOM 721 O O . ARG A 1 93 ? -13.175 3.060 -11.147 1.00 96.06 93 ARG A O 1
ATOM 728 N N . ALA A 1 94 ? -14.657 4.544 -10.340 1.00 96.88 94 ALA A N 1
ATOM 729 C CA . ALA A 1 94 ? -15.035 5.081 -11.648 1.00 96.88 94 ALA A CA 1
ATOM 730 C C . ALA A 1 94 ? -13.828 5.689 -12.380 1.00 96.88 94 ALA A C 1
ATOM 732 O O . ALA A 1 94 ? -13.600 5.385 -13.550 1.00 96.88 94 ALA A O 1
ATOM 733 N N . TYR A 1 95 ? -12.999 6.456 -11.670 1.00 97.88 95 TYR A N 1
ATOM 734 C CA . TYR A 1 95 ? -11.761 7.010 -12.214 1.00 97.88 95 TYR A CA 1
ATOM 735 C C . TYR A 1 95 ? -10.742 5.934 -12.623 1.00 97.88 95 TYR A C 1
ATOM 737 O O . TYR A 1 95 ? -10.160 6.014 -13.704 1.00 97.88 95 TYR A O 1
ATOM 745 N N . ILE A 1 96 ? -10.561 4.882 -11.818 1.00 98.06 96 ILE A N 1
ATOM 746 C CA . ILE A 1 96 ? -9.659 3.774 -12.170 1.00 98.06 96 ILE A CA 1
ATOM 747 C C . ILE A 1 96 ? -10.159 3.006 -13.404 1.00 98.06 96 ILE A C 1
ATOM 749 O O . ILE A 1 96 ? -9.358 2.649 -14.269 1.00 98.06 96 ILE A O 1
ATOM 753 N N . ARG A 1 97 ? -11.473 2.789 -13.533 1.00 98.00 97 ARG A N 1
ATOM 754 C CA . ARG A 1 97 ? -12.058 2.200 -14.747 1.00 98.00 97 ARG A CA 1
ATOM 755 C C . ARG A 1 97 ? -11.838 3.090 -15.969 1.00 98.00 97 ARG A C 1
ATOM 757 O O . ARG A 1 97 ? -11.486 2.573 -17.025 1.00 98.00 97 ARG A O 1
ATOM 764 N N . ALA A 1 98 ? -11.982 4.409 -15.823 1.00 98.19 98 ALA A N 1
ATOM 765 C CA . ALA A 1 98 ? -11.703 5.360 -16.898 1.00 98.19 98 ALA A CA 1
ATOM 766 C C . ALA A 1 98 ? -10.233 5.308 -17.341 1.00 98.19 98 ALA A C 1
ATOM 768 O O . ALA A 1 98 ? -9.967 5.269 -18.537 1.00 98.19 98 ALA A O 1
ATOM 769 N N . TYR A 1 99 ? -9.288 5.200 -16.400 1.00 98.19 99 TYR A N 1
ATOM 770 C CA . TYR A 1 99 ? -7.873 4.965 -16.713 1.00 98.19 99 TYR A CA 1
ATOM 771 C C . TYR A 1 99 ? -7.670 3.663 -17.503 1.00 98.19 99 TYR A C 1
ATOM 773 O O . TYR A 1 99 ? -7.002 3.654 -18.537 1.00 98.19 99 TYR A O 1
ATOM 781 N N . ALA A 1 100 ? -8.266 2.559 -17.039 1.00 98.38 100 ALA A N 1
ATOM 782 C CA . ALA A 1 100 ? -8.147 1.265 -17.706 1.00 98.38 100 ALA A CA 1
ATOM 783 C C . ALA A 1 100 ? -8.742 1.277 -19.123 1.00 98.38 100 ALA A C 1
ATOM 785 O O . ALA A 1 100 ? -8.181 0.647 -20.017 1.00 98.38 100 ALA A O 1
ATOM 786 N N . ALA A 1 101 ? -9.841 2.006 -19.336 1.00 98.00 101 ALA A N 1
ATOM 787 C CA . ALA A 1 101 ? -10.453 2.196 -20.646 1.00 98.00 101 ALA A CA 1
ATOM 788 C C . ALA A 1 101 ? -9.612 3.105 -21.557 1.00 98.00 101 ALA A C 1
ATOM 790 O O . ALA A 1 101 ? -9.409 2.768 -22.719 1.00 98.00 101 ALA A O 1
ATOM 791 N N . HIS A 1 102 ? -9.078 4.214 -21.031 1.00 97.12 102 HIS A N 1
ATOM 792 C CA . HIS A 1 102 ? -8.252 5.165 -21.782 1.00 97.12 102 HIS A CA 1
ATOM 793 C C . HIS A 1 102 ? -7.017 4.501 -22.407 1.00 97.12 102 HIS A C 1
ATOM 795 O O . HIS A 1 102 ? -6.680 4.774 -23.556 1.00 97.12 102 HIS A O 1
ATOM 801 N N . PHE A 1 103 ? -6.373 3.596 -21.666 1.00 96.88 103 PHE A N 1
ATOM 802 C CA . PHE A 1 103 ? -5.226 2.818 -22.143 1.00 96.88 103 PHE A CA 1
ATOM 803 C C . PHE A 1 103 ? -5.598 1.433 -22.683 1.00 96.88 103 PHE A C 1
ATOM 805 O O . PHE A 1 103 ? -4.703 0.624 -22.925 1.00 96.88 103 PHE A O 1
ATOM 812 N N . ASP A 1 104 ? -6.894 1.149 -22.858 1.00 97.50 104 ASP A N 1
ATOM 813 C CA . ASP A 1 104 ? -7.389 -0.081 -23.484 1.00 97.50 104 ASP A CA 1
ATOM 814 C C . ASP A 1 104 ? -6.840 -1.366 -22.823 1.00 97.50 104 ASP A C 1
ATOM 816 O O . ASP A 1 104 ? -6.512 -2.368 -23.456 1.00 97.50 104 ASP A O 1
ATOM 820 N N . LEU A 1 105 ? -6.723 -1.336 -21.493 1.00 98.00 105 LEU A N 1
ATOM 821 C CA . LEU A 1 105 ? -6.052 -2.378 -20.713 1.00 98.00 105 LEU A CA 1
ATOM 822 C C . LEU A 1 105 ? -6.908 -3.623 -20.509 1.00 98.00 105 LEU A C 1
ATOM 824 O O . LEU A 1 105 ? -6.363 -4.698 -20.268 1.00 98.00 105 LEU A O 1
ATOM 828 N N . LEU A 1 106 ? -8.236 -3.508 -20.594 1.00 97.31 106 LEU A N 1
ATOM 829 C CA . LEU A 1 106 ? -9.148 -4.601 -20.240 1.00 97.31 106 LEU A CA 1
ATOM 830 C C . LEU A 1 106 ? -8.933 -5.858 -21.097 1.00 97.31 106 LEU A C 1
ATOM 832 O O . LEU A 1 106 ? -9.065 -6.963 -20.583 1.00 97.31 106 LEU A O 1
ATOM 836 N N . ARG A 1 107 ? -8.493 -5.718 -22.355 1.00 97.62 107 ARG A N 1
ATOM 837 C CA . ARG A 1 107 ? -8.140 -6.862 -23.222 1.00 97.62 107 ARG A CA 1
ATOM 838 C C . ARG A 1 107 ? -6.938 -7.675 -22.718 1.00 97.62 107 ARG A C 1
ATOM 840 O O . ARG A 1 107 ? -6.755 -8.818 -23.127 1.00 97.62 107 ARG A O 1
ATOM 847 N N . HIS A 1 108 ? -6.120 -7.090 -21.844 1.00 98.38 108 HIS A N 1
ATOM 848 C CA . HIS A 1 108 ? -4.949 -7.721 -21.235 1.00 98.38 108 HIS A CA 1
ATOM 849 C C . HIS A 1 108 ? -5.243 -8.293 -19.843 1.00 98.38 108 HIS A C 1
ATOM 851 O O . HIS A 1 108 ? -4.385 -8.965 -19.268 1.00 98.38 108 HIS A O 1
ATOM 857 N N . VAL A 1 109 ? -6.433 -8.038 -19.288 1.00 98.56 109 VAL A N 1
ATOM 858 C CA . VAL A 1 109 ? -6.820 -8.449 -17.936 1.00 98.56 109 VAL A CA 1
ATOM 859 C C . VAL A 1 109 ? -7.738 -9.664 -17.998 1.00 98.56 109 VAL A C 1
ATOM 861 O O . VAL A 1 109 ? -8.757 -9.665 -18.682 1.00 98.56 109 VAL A O 1
ATOM 864 N N . ARG A 1 110 ? -7.406 -10.701 -17.229 1.00 98.19 110 ARG A N 1
ATOM 865 C CA . ARG A 1 110 ? -8.319 -11.801 -16.911 1.00 98.19 110 ARG A CA 1
ATOM 866 C C . ARG A 1 110 ? -8.852 -11.601 -15.499 1.00 98.19 110 ARG A C 1
ATOM 868 O O . ARG A 1 110 ? -8.112 -11.794 -14.535 1.00 98.19 110 ARG A O 1
ATOM 875 N N . LEU A 1 111 ? -10.115 -11.195 -15.410 1.00 98.12 111 LEU A N 1
ATOM 876 C CA . LEU A 1 111 ? -10.865 -11.071 -14.158 1.00 98.12 111 LEU A CA 1
ATOM 877 C C . LEU A 1 111 ? -11.207 -12.457 -13.597 1.00 98.12 111 LEU A C 1
ATOM 879 O O . LEU A 1 111 ? -11.095 -13.465 -14.301 1.00 98.12 111 LEU A O 1
ATOM 883 N N . HIS A 1 112 ? -11.600 -12.509 -12.324 1.00 97.31 112 HIS A N 1
ATOM 884 C CA . HIS A 1 112 ? -11.879 -13.738 -11.573 1.00 97.31 112 HIS A CA 1
ATOM 885 C C . HIS A 1 112 ? -10.714 -14.743 -11.508 1.00 97.31 112 HIS A C 1
ATOM 887 O O . HIS A 1 112 ? -10.893 -15.861 -11.024 1.00 97.31 112 HIS A O 1
ATOM 893 N N . CYS A 1 113 ? -9.519 -14.382 -11.969 1.00 97.88 113 CYS A N 1
ATOM 894 C CA . CYS A 1 113 ? -8.359 -15.248 -12.099 1.00 97.88 113 CYS A CA 1
ATOM 895 C C . CYS A 1 113 ? -7.375 -15.041 -10.945 1.00 97.88 113 CYS A C 1
ATOM 897 O O . CYS A 1 113 ? -6.514 -14.161 -10.962 1.00 97.88 113 CYS A O 1
ATOM 899 N N . LYS A 1 114 ? -7.443 -15.924 -9.948 1.00 96.50 114 LYS A N 1
ATOM 900 C CA . LYS A 1 114 ? -6.545 -15.911 -8.791 1.00 96.50 114 LYS A CA 1
ATOM 901 C C . LYS A 1 114 ? -5.295 -16.748 -9.049 1.00 96.50 114 LYS A C 1
ATOM 903 O O . LYS A 1 114 ? -5.386 -17.953 -9.288 1.00 96.50 114 LYS A O 1
ATOM 908 N N . LEU A 1 115 ? -4.116 -16.138 -8.923 1.00 97.50 115 LEU A N 1
ATOM 909 C CA . LEU A 1 115 ? -2.848 -16.871 -8.914 1.00 97.50 115 LEU A CA 1
ATOM 910 C C . LEU A 1 115 ? -2.787 -17.821 -7.708 1.00 97.50 115 LEU A C 1
ATOM 912 O O . LEU A 1 115 ? -3.003 -17.407 -6.569 1.00 97.50 115 LEU A O 1
ATOM 916 N N . LEU A 1 116 ? -2.437 -19.082 -7.963 1.00 96.81 116 LEU A N 1
ATOM 917 C CA . LEU A 1 116 ? -2.271 -20.110 -6.936 1.00 96.81 116 LEU A CA 1
ATOM 918 C C . LEU A 1 116 ? -0.808 -20.492 -6.726 1.00 96.81 116 LEU A C 1
ATOM 920 O O . LEU A 1 116 ? -0.397 -20.702 -5.588 1.00 96.81 116 LEU A O 1
ATOM 924 N N . ARG A 1 117 ? -0.020 -20.601 -7.805 1.00 97.94 117 ARG A N 1
ATOM 925 C CA . ARG A 1 117 ? 1.385 -21.023 -7.722 1.00 97.94 117 ARG A CA 1
ATOM 926 C C . ARG A 1 117 ? 2.246 -20.438 -8.840 1.00 97.94 117 ARG A C 1
ATOM 928 O O . ARG A 1 117 ? 1.796 -20.352 -9.976 1.00 97.94 117 ARG A O 1
ATOM 935 N N . LEU A 1 118 ? 3.497 -20.127 -8.519 1.00 97.94 118 LEU A N 1
ATOM 936 C CA . LEU A 1 118 ? 4.589 -19.746 -9.405 1.00 97.94 118 LEU A CA 1
ATOM 937 C C . LEU A 1 118 ? 5.763 -20.703 -9.197 1.00 97.94 118 LEU A C 1
ATOM 939 O O . LEU A 1 118 ? 6.288 -20.830 -8.087 1.00 97.94 118 LEU A O 1
ATOM 943 N N . ARG A 1 119 ? 6.189 -21.341 -10.286 1.00 97.62 119 ARG A N 1
ATOM 944 C CA . ARG A 1 119 ? 7.347 -22.235 -10.336 1.00 97.62 119 ARG A CA 1
ATOM 945 C C . ARG A 1 119 ? 8.373 -21.700 -11.323 1.00 97.62 119 ARG A C 1
ATOM 947 O O . ARG A 1 119 ? 8.044 -21.451 -12.480 1.00 97.62 119 ARG A O 1
ATOM 954 N N . TRP A 1 120 ? 9.611 -21.545 -10.872 1.00 96.62 120 TRP A N 1
ATOM 955 C CA . TRP A 1 120 ? 10.716 -21.132 -11.732 1.00 96.62 120 TRP A CA 1
ATOM 956 C C . TRP A 1 120 ? 11.307 -22.340 -12.458 1.00 96.62 120 TRP A C 1
ATOM 958 O O . TRP A 1 120 ? 11.641 -23.342 -11.826 1.00 96.62 120 TRP A O 1
ATOM 968 N N . SER A 1 121 ? 11.484 -22.227 -13.771 1.00 94.56 121 SER A N 1
ATOM 969 C CA . SER A 1 121 ? 12.199 -23.207 -14.584 1.00 94.56 121 SER A CA 1
ATOM 970 C C . SER A 1 121 ? 13.582 -22.659 -14.949 1.00 94.56 121 SER A C 1
ATOM 972 O O . SER A 1 121 ? 13.667 -21.716 -15.739 1.00 94.56 121 SER A O 1
ATOM 974 N N . PRO A 1 122 ? 14.684 -23.232 -14.426 1.00 90.94 122 PRO A N 1
ATOM 975 C CA . PRO A 1 122 ? 16.032 -22.793 -14.784 1.00 90.94 122 PRO A CA 1
ATOM 976 C C . PRO A 1 122 ? 16.416 -23.164 -16.223 1.00 90.94 122 PRO A C 1
ATOM 978 O O . PRO A 1 122 ? 17.273 -22.507 -16.800 1.00 90.94 122 PRO A O 1
ATOM 981 N N . VAL A 1 123 ? 15.780 -24.185 -16.809 1.00 91.19 123 VAL A N 1
ATOM 982 C CA . VAL A 1 123 ? 16.061 -24.645 -18.181 1.00 91.19 123 VAL A CA 1
ATOM 983 C C . VAL A 1 123 ? 15.525 -23.650 -19.209 1.00 91.19 123 VAL A C 1
ATOM 985 O O . VAL A 1 123 ? 16.218 -23.293 -20.158 1.00 91.19 123 VAL A O 1
ATOM 988 N N . SER A 1 124 ? 14.292 -23.178 -19.012 1.00 90.25 124 SER A N 1
ATOM 989 C CA . SER A 1 124 ? 13.644 -22.218 -19.914 1.00 90.25 124 SER A CA 1
ATOM 990 C C . SER A 1 124 ? 13.827 -20.760 -19.487 1.00 90.25 124 SER A C 1
ATOM 992 O O . SER A 1 124 ? 13.432 -19.864 -20.228 1.00 90.25 124 SER A O 1
ATOM 994 N N . SER A 1 125 ? 14.420 -20.514 -18.314 1.00 93.12 125 SER A N 1
ATOM 995 C CA . SER A 1 125 ? 14.530 -19.193 -17.682 1.00 93.12 125 SER A CA 1
ATOM 996 C C . SER A 1 125 ? 13.190 -18.452 -17.616 1.00 93.12 125 SER A C 1
ATOM 998 O O . SER A 1 125 ? 13.110 -17.263 -17.928 1.00 93.12 125 SER A O 1
ATOM 1000 N N . SER A 1 126 ? 12.132 -19.169 -17.232 1.00 95.69 126 SER A N 1
ATOM 1001 C CA . SER A 1 126 ? 10.758 -18.666 -17.235 1.00 95.69 126 SER A CA 1
ATOM 1002 C C . SER A 1 126 ? 9.973 -19.130 -16.008 1.00 95.69 126 SER A C 1
ATOM 1004 O O . SER A 1 126 ? 10.300 -20.131 -15.365 1.00 95.69 126 SER A O 1
ATOM 1006 N N . TRP A 1 127 ? 8.886 -18.426 -15.718 1.00 97.62 127 TRP A N 1
ATOM 1007 C CA . TRP A 1 127 ? 7.913 -18.773 -14.691 1.00 97.62 127 TRP A CA 1
ATOM 1008 C C . TRP A 1 127 ? 6.753 -19.572 -15.285 1.00 97.62 127 TRP A C 1
ATOM 1010 O O . TRP A 1 127 ? 6.159 -19.156 -16.274 1.00 97.62 127 TRP A O 1
ATOM 1020 N N . GLU A 1 128 ? 6.405 -20.699 -14.665 1.00 98.00 128 GLU A N 1
ATOM 1021 C CA . GLU A 1 128 ? 5.112 -21.370 -14.833 1.00 98.00 128 GLU A CA 1
ATOM 1022 C C . GLU A 1 128 ? 4.157 -20.859 -13.752 1.00 98.00 128 GLU A C 1
ATOM 1024 O O . GLU A 1 128 ? 4.420 -21.021 -12.557 1.00 98.00 128 GLU A O 1
ATOM 1029 N N . ALA A 1 129 ? 3.036 -20.279 -14.167 1.00 98.25 129 ALA A N 1
ATOM 1030 C CA . ALA A 1 129 ? 1.982 -19.807 -13.286 1.00 98.25 129 ALA A CA 1
ATOM 1031 C C . ALA A 1 129 ? 0.755 -20.715 -13.374 1.00 98.25 129 ALA A C 1
ATOM 1033 O O . ALA A 1 129 ? 0.182 -20.897 -14.447 1.00 98.25 129 ALA A O 1
ATOM 1034 N N . LEU A 1 130 ? 0.336 -21.255 -12.231 1.00 98.31 130 LEU A N 1
ATOM 1035 C CA . LEU A 1 130 ? -0.947 -21.926 -12.047 1.00 98.31 130 LEU A CA 1
ATOM 1036 C C . LEU A 1 130 ? -1.923 -20.924 -11.435 1.00 98.31 130 LEU A C 1
ATOM 1038 O O . LEU A 1 130 ? -1.663 -20.394 -10.352 1.00 98.31 130 LEU A O 1
ATOM 1042 N N . TYR A 1 131 ? -3.050 -20.694 -12.096 1.00 98.12 131 TYR A N 1
ATOM 1043 C CA . TYR A 1 131 ? -4.101 -19.806 -11.608 1.00 98.12 131 TYR A CA 1
ATOM 1044 C C . TYR A 1 131 ? -5.476 -20.453 -11.776 1.00 98.12 131 TYR A C 1
ATOM 1046 O O . TYR A 1 131 ? -5.640 -21.373 -12.575 1.00 98.12 131 TYR A O 1
ATOM 1054 N N . CYS A 1 132 ? -6.453 -19.995 -11.000 1.00 97.94 132 CYS A N 1
ATOM 1055 C CA . CYS A 1 132 ? -7.826 -20.482 -11.038 1.00 97.94 132 CYS A CA 1
ATOM 1056 C C . CYS A 1 132 ? -8.766 -19.352 -11.438 1.00 97.94 132 CYS A C 1
ATOM 1058 O O . CYS A 1 132 ? -8.755 -18.300 -10.801 1.00 97.94 132 CYS A O 1
ATOM 1060 N N . ASP A 1 133 ? -9.570 -19.591 -12.469 1.00 97.06 133 ASP A N 1
ATOM 1061 C CA . ASP A 1 133 ? -10.773 -18.817 -12.740 1.00 97.06 133 ASP A CA 1
ATOM 1062 C C . ASP A 1 133 ? -11.834 -19.241 -11.720 1.00 97.06 133 ASP A C 1
ATOM 1064 O O . ASP A 1 133 ? -12.339 -20.367 -11.742 1.00 97.06 133 ASP A O 1
ATOM 1068 N N . THR A 1 134 ? -12.120 -18.349 -10.782 1.00 93.88 134 THR A N 1
ATOM 1069 C CA . THR A 1 134 ? -13.033 -18.586 -9.664 1.00 93.88 134 THR A CA 1
ATOM 1070 C C . THR A 1 134 ? -14.498 -18.573 -10.092 1.00 93.88 134 THR A C 1
ATOM 1072 O O . THR A 1 134 ? -15.304 -19.252 -9.454 1.00 93.88 134 THR A O 1
ATOM 1075 N N . ALA A 1 135 ? -14.838 -17.889 -11.191 1.00 93.19 135 ALA A N 1
ATOM 1076 C CA . ALA A 1 135 ? -16.180 -17.897 -11.762 1.00 93.19 135 ALA A CA 1
ATOM 1077 C C . ALA A 1 135 ? -16.448 -19.226 -12.484 1.00 93.19 135 ALA A C 1
ATOM 1079 O O . ALA A 1 135 ? -17.459 -19.883 -12.230 1.00 93.19 135 ALA A O 1
ATOM 1080 N N . ALA A 1 136 ? -15.504 -19.680 -13.314 1.00 94.06 136 ALA A N 1
ATOM 1081 C CA . ALA A 1 136 ? -15.607 -20.955 -14.028 1.00 94.06 136 ALA A CA 1
ATOM 1082 C C . ALA A 1 136 ? -15.229 -22.182 -13.174 1.00 94.06 136 ALA A C 1
ATOM 1084 O O . ALA A 1 136 ? -15.459 -23.316 -13.599 1.00 94.06 136 ALA A O 1
ATOM 1085 N N . LYS A 1 137 ? -14.621 -21.970 -11.998 1.00 94.44 137 LYS A N 1
ATOM 1086 C CA . LYS A 1 137 ? -14.034 -23.000 -11.118 1.00 94.44 137 LYS A CA 1
ATOM 1087 C C . LYS A 1 137 ? -13.034 -23.907 -11.849 1.00 94.44 137 LYS A C 1
ATOM 1089 O O . LYS A 1 137 ? -13.009 -25.120 -11.637 1.00 94.44 137 LYS A O 1
ATOM 1094 N N . LYS A 1 138 ? -12.211 -23.324 -12.727 1.00 96.94 138 LYS A N 1
ATOM 1095 C CA . LYS A 1 138 ? -11.229 -24.046 -13.556 1.00 96.94 138 LYS A CA 1
ATOM 1096 C C . LYS A 1 138 ? -9.820 -23.511 -13.349 1.00 96.94 138 LYS A C 1
ATOM 1098 O O . LYS A 1 138 ? -9.600 -22.304 -13.312 1.00 96.94 138 LYS A O 1
ATOM 1103 N N . CYS A 1 139 ? -8.855 -24.423 -13.268 1.00 97.69 139 CYS A N 1
ATOM 1104 C CA . CYS A 1 139 ? -7.439 -24.087 -13.156 1.00 97.69 139 CYS A CA 1
ATOM 1105 C C . CYS A 1 139 ? -6.749 -24.128 -14.520 1.00 97.69 139 CYS A C 1
ATOM 1107 O O . CYS A 1 139 ? -6.972 -25.036 -15.319 1.00 97.69 139 CYS A O 1
ATOM 1109 N N . PHE A 1 140 ? -5.850 -23.178 -14.744 1.00 97.88 140 PHE A N 1
ATOM 1110 C CA . PHE A 1 140 ? -5.097 -23.014 -15.978 1.00 97.88 140 PHE A CA 1
ATOM 1111 C C . PHE A 1 140 ? -3.616 -22.822 -15.678 1.00 97.88 140 PHE A C 1
ATOM 1113 O O . PHE A 1 140 ? -3.229 -22.380 -14.593 1.00 97.88 140 PHE A O 1
ATOM 1120 N N . LYS A 1 141 ? -2.786 -23.118 -16.675 1.00 97.56 141 LYS A N 1
ATOM 1121 C CA . LYS A 1 141 ? -1.356 -22.830 -16.645 1.00 97.56 141 LYS A CA 1
ATOM 1122 C C . LYS A 1 141 ? -1.002 -21.806 -17.707 1.00 97.56 141 LYS A C 1
ATOM 1124 O O . LYS A 1 141 ? -1.535 -21.848 -18.812 1.00 97.56 141 LYS A O 1
ATOM 1129 N N . THR A 1 142 ? -0.075 -20.920 -17.377 1.00 97.69 142 THR A N 1
ATOM 1130 C CA . THR A 1 142 ? 0.558 -20.015 -18.336 1.00 97.69 142 THR A CA 1
ATOM 1131 C C . THR A 1 142 ? 2.047 -19.894 -18.039 1.00 97.69 142 THR A C 1
ATOM 1133 O O . THR A 1 142 ? 2.495 -20.224 -16.939 1.00 97.69 142 THR A O 1
ATOM 1136 N N . PHE A 1 143 ? 2.815 -19.442 -19.024 1.00 97.38 143 PHE A N 1
ATOM 1137 C CA . PHE A 1 143 ? 4.255 -19.254 -18.911 1.00 97.38 143 PHE A CA 1
ATOM 1138 C C . PHE A 1 143 ? 4.613 -17.809 -19.221 1.00 97.38 143 PHE A C 1
ATOM 1140 O O . PHE A 1 143 ? 4.106 -17.240 -20.188 1.00 97.38 143 PHE A O 1
ATOM 1147 N N . ALA A 1 144 ? 5.506 -17.237 -18.422 1.00 97.56 144 ALA A N 1
ATOM 1148 C CA . ALA A 1 144 ? 5.992 -15.880 -18.615 1.00 97.56 144 ALA A CA 1
ATOM 1149 C C . ALA A 1 144 ? 7.502 -15.814 -18.412 1.00 97.56 144 ALA A C 1
ATOM 1151 O O . ALA A 1 144 ? 8.060 -16.487 -17.544 1.00 97.56 144 ALA A O 1
ATOM 1152 N N . ASP A 1 145 ? 8.163 -14.979 -19.202 1.00 96.88 145 ASP A N 1
ATOM 1153 C CA . ASP A 1 145 ? 9.609 -14.787 -19.126 1.00 96.88 145 ASP A CA 1
ATOM 1154 C C . ASP A 1 145 ? 9.961 -13.928 -17.898 1.00 96.88 145 ASP A C 1
ATOM 1156 O O . ASP A 1 145 ? 11.043 -14.063 -17.326 1.00 96.88 145 ASP A O 1
ATOM 1160 N N . TYR A 1 146 ? 9.010 -13.097 -17.452 1.00 97.75 146 TYR A N 1
ATOM 1161 C CA . TYR A 1 146 ? 9.095 -12.264 -16.255 1.00 97.75 146 TYR A CA 1
ATOM 1162 C C . TYR A 1 146 ? 7.741 -12.183 -15.540 1.00 97.75 146 TYR A C 1
ATOM 1164 O O . TYR A 1 146 ? 6.691 -12.210 -16.182 1.00 97.75 146 TYR A O 1
ATOM 1172 N N . THR A 1 147 ? 7.749 -12.070 -14.211 1.00 98.62 147 THR A N 1
ATOM 1173 C CA . THR A 1 147 ? 6.525 -11.877 -13.415 1.00 98.62 147 THR A CA 1
ATOM 1174 C C . THR A 1 147 ? 6.618 -10.620 -12.552 1.00 98.62 147 THR A C 1
ATOM 1176 O O . THR A 1 147 ? 7.637 -10.381 -11.905 1.00 98.62 147 THR A O 1
ATOM 1179 N N . VAL A 1 148 ? 5.546 -9.828 -12.499 1.00 98.81 148 VAL A N 1
ATOM 1180 C CA . VAL A 1 148 ? 5.426 -8.650 -11.633 1.00 98.81 148 VAL A CA 1
ATOM 1181 C C . VAL A 1 148 ? 4.254 -8.828 -10.669 1.00 98.81 148 VAL A C 1
ATOM 1183 O O . VAL A 1 148 ? 3.105 -8.998 -11.074 1.00 98.81 148 VAL A O 1
ATOM 1186 N N . ILE A 1 149 ? 4.542 -8.802 -9.371 1.00 98.44 149 ILE A N 1
ATOM 1187 C CA . ILE A 1 149 ? 3.543 -8.918 -8.311 1.00 98.44 149 ILE A CA 1
ATOM 1188 C C . ILE A 1 149 ? 3.022 -7.526 -7.950 1.00 98.44 149 ILE A C 1
ATOM 1190 O O . ILE A 1 149 ? 3.743 -6.714 -7.367 1.00 98.44 149 ILE A O 1
ATOM 1194 N N . CYS A 1 150 ? 1.743 -7.295 -8.237 1.00 97.88 150 CYS A N 1
ATOM 1195 C CA . CYS A 1 150 ? 1.020 -6.043 -8.013 1.00 97.88 150 CYS A CA 1
ATOM 1196 C C . CYS A 1 150 ? -0.176 -6.225 -7.060 1.00 97.88 150 CYS A C 1
ATOM 1198 O O . CYS A 1 150 ? -1.169 -5.506 -7.137 1.00 97.88 150 CYS A O 1
ATOM 1200 N N . SER A 1 151 ? -0.086 -7.184 -6.131 1.00 92.62 151 SER A N 1
ATOM 1201 C CA . SER A 1 151 ? -1.204 -7.617 -5.277 1.00 92.62 151 SER A CA 1
ATOM 1202 C C . SER A 1 151 ? -1.569 -6.665 -4.126 1.00 92.62 151 SER A C 1
ATOM 1204 O O . SER A 1 151 ? -2.525 -6.940 -3.401 1.00 92.62 151 SER A O 1
ATOM 1206 N N . GLY A 1 152 ? -0.828 -5.560 -3.946 1.00 90.12 152 GLY A N 1
ATOM 1207 C CA . GLY A 1 152 ? -1.095 -4.523 -2.935 1.00 90.12 152 GLY A CA 1
ATOM 1208 C C . GLY A 1 152 ? -0.938 -4.990 -1.480 1.00 90.12 152 GLY A C 1
ATOM 1209 O O . GLY A 1 152 ? -0.856 -6.179 -1.206 1.00 90.12 152 GLY A O 1
ATOM 1210 N N . LEU A 1 153 ? -0.865 -4.076 -0.508 1.00 86.38 153 LEU A N 1
ATOM 1211 C CA . LEU A 1 153 ? -0.589 -4.417 0.904 1.00 86.38 153 LEU A CA 1
ATOM 1212 C C . LEU A 1 153 ? -1.809 -4.889 1.715 1.00 86.38 153 LEU A C 1
ATOM 1214 O O . LEU A 1 153 ? -1.637 -5.477 2.782 1.00 86.38 153 LEU A O 1
ATOM 1218 N N . PHE A 1 154 ? -3.024 -4.635 1.228 1.00 86.19 154 PHE A N 1
ATOM 1219 C CA . PHE A 1 154 ? -4.235 -4.612 2.058 1.00 86.19 154 PHE A CA 1
ATOM 1220 C C . PHE A 1 154 ? -5.321 -5.595 1.597 1.00 86.19 154 PHE A C 1
ATOM 1222 O O . PHE A 1 154 ? -6.503 -5.275 1.630 1.00 86.19 154 PHE A O 1
ATOM 1229 N N . SER A 1 155 ? -4.918 -6.788 1.151 1.00 83.75 155 SER A N 1
ATOM 1230 C CA . SER A 1 155 ? -5.843 -7.767 0.549 1.00 83.75 155 SER A CA 1
ATOM 1231 C C . SER A 1 155 ? -6.191 -8.927 1.497 1.00 83.75 155 SER A C 1
ATOM 1233 O O . SER A 1 155 ? -7.361 -9.283 1.657 1.00 83.75 155 SER A O 1
ATOM 1235 N N . ASN A 1 156 ? -5.201 -9.509 2.189 1.00 88.00 156 ASN A N 1
ATOM 1236 C CA . ASN A 1 156 ? -5.456 -10.614 3.124 1.00 88.00 156 ASN A CA 1
ATOM 1237 C C . ASN A 1 156 ? -5.712 -10.070 4.530 1.00 88.00 156 ASN A C 1
ATOM 1239 O O . ASN A 1 156 ? -4.797 -9.555 5.172 1.00 88.00 156 ASN A O 1
ATOM 1243 N N . ALA A 1 157 ? -6.950 -10.186 5.006 1.00 91.75 157 ALA A N 1
ATOM 1244 C CA . ALA A 1 157 ? -7.337 -9.798 6.359 1.00 91.75 157 ALA A CA 1
ATOM 1245 C C . ALA A 1 157 ? -6.444 -10.479 7.405 1.00 91.75 157 ALA A C 1
ATOM 1247 O O . ALA A 1 157 ? -6.144 -11.669 7.294 1.00 91.75 157 ALA A O 1
ATOM 1248 N N . TYR A 1 158 ? -6.028 -9.737 8.428 1.00 92.25 158 TYR A N 1
ATOM 1249 C CA . TYR A 1 158 ? -5.399 -10.326 9.603 1.00 92.25 158 TYR A CA 1
ATOM 1250 C C . TYR A 1 158 ? -6.409 -10.349 10.742 1.00 92.25 158 TYR A C 1
ATOM 1252 O O . TYR A 1 158 ? -6.730 -9.302 11.293 1.00 92.25 158 TYR A O 1
ATOM 1260 N N . VAL A 1 159 ? -6.871 -11.538 11.120 1.00 93.06 159 VAL A N 1
ATOM 1261 C CA . VAL A 1 159 ? -7.691 -11.753 12.317 1.00 93.06 159 VAL A CA 1
ATOM 1262 C C . VAL A 1 159 ? -6.801 -12.413 13.375 1.00 93.06 159 VAL A C 1
ATOM 1264 O O . VAL A 1 159 ? -6.221 -13.462 13.087 1.00 93.06 159 VAL A O 1
ATOM 1267 N N . PRO A 1 160 ? -6.608 -11.805 14.562 1.00 90.38 160 PRO A N 1
ATOM 1268 C CA . PRO A 1 160 ? -5.829 -12.427 15.624 1.00 90.38 160 PRO A CA 1
ATOM 1269 C C . PRO A 1 160 ? -6.487 -13.720 16.108 1.00 90.38 160 PRO A C 1
ATOM 1271 O O . PRO A 1 160 ? -7.708 -13.792 16.235 1.00 90.38 160 PRO A O 1
ATOM 1274 N N . ASP A 1 161 ? -5.661 -14.712 16.425 1.00 91.25 161 ASP A N 1
ATOM 1275 C CA . ASP A 1 161 ? -6.135 -15.938 17.052 1.00 91.25 161 ASP A CA 1
ATOM 1276 C C . ASP A 1 161 ? -6.391 -15.689 18.544 1.00 91.25 161 ASP A C 1
ATOM 1278 O O . ASP A 1 161 ? -5.469 -15.390 19.310 1.00 91.25 161 ASP A O 1
ATOM 1282 N N . TYR A 1 162 ? -7.659 -15.759 18.943 1.00 91.69 162 TYR A N 1
ATOM 1283 C CA . TYR A 1 162 ? -8.092 -15.591 20.324 1.00 91.69 162 TYR A CA 1
ATOM 1284 C C . TYR A 1 162 ? -8.621 -16.913 20.877 1.00 91.69 162 TYR A C 1
ATOM 1286 O O . TYR A 1 162 ? -9.308 -17.679 20.201 1.00 91.69 162 TYR A O 1
ATOM 1294 N N . LYS A 1 163 ? -8.366 -17.164 22.163 1.00 94.56 163 LYS A N 1
ATOM 1295 C CA . LYS A 1 163 ? -8.883 -18.359 22.839 1.00 94.56 163 LYS A CA 1
ATOM 1296 C C . LYS A 1 163 ? -10.412 -18.336 22.856 1.00 94.56 163 LYS A C 1
ATOM 1298 O O . LYS A 1 163 ? -11.006 -17.329 23.230 1.00 94.56 163 LYS A O 1
ATOM 1303 N N . GLY A 1 164 ? -11.043 -19.461 22.522 1.00 92.06 164 GLY A N 1
ATOM 1304 C CA . GLY A 1 164 ? -12.496 -19.631 22.623 1.00 92.06 164 GLY A CA 1
ATOM 1305 C C . GLY A 1 164 ? -13.313 -19.002 21.491 1.00 92.06 164 GLY A C 1
ATOM 1306 O O . GLY A 1 164 ? -14.529 -18.921 21.624 1.00 92.06 164 GLY A O 1
ATOM 1307 N N . THR A 1 165 ? -12.695 -18.564 20.389 1.00 90.94 165 THR A N 1
ATOM 1308 C CA . THR A 1 165 ? -13.392 -17.973 19.220 1.00 90.94 165 THR A CA 1
ATOM 1309 C C . THR A 1 165 ? -14.541 -18.834 18.701 1.00 90.94 165 THR A C 1
ATOM 1311 O O . THR A 1 165 ? -15.586 -18.300 18.345 1.00 90.94 165 THR A O 1
ATOM 1314 N N . GLN A 1 166 ? -14.382 -20.160 18.737 1.00 91.50 166 GLN A N 1
ATOM 1315 C CA . GLN A 1 166 ? -15.406 -21.134 18.334 1.00 91.50 166 GLN A CA 1
ATOM 1316 C C . GLN A 1 166 ? -16.631 -21.168 19.260 1.00 91.50 166 GLN A C 1
ATOM 1318 O O . GLN A 1 166 ? -17.687 -21.654 18.870 1.00 91.50 166 GLN A O 1
ATOM 1323 N N . ALA A 1 167 ? -16.503 -20.683 20.498 1.00 91.88 167 ALA A N 1
ATOM 1324 C CA . ALA A 1 167 ? -17.608 -20.650 21.449 1.00 91.88 167 ALA A CA 1
ATOM 1325 C C . ALA A 1 167 ? -18.535 -19.447 21.228 1.00 91.88 167 ALA A C 1
ATOM 1327 O O . ALA A 1 167 ? -19.670 -19.478 21.699 1.00 91.88 167 ALA A O 1
ATOM 1328 N N . PHE A 1 168 ? -18.066 -18.391 20.557 1.00 96.00 168 PHE A N 1
ATOM 1329 C CA . PHE A 1 168 ? -18.817 -17.154 20.366 1.00 96.00 168 PHE A CA 1
ATOM 1330 C C . PHE A 1 168 ? -19.969 -17.354 19.381 1.00 96.00 168 PHE A C 1
ATOM 1332 O O . PHE A 1 168 ? -19.756 -17.720 18.230 1.00 96.00 168 PHE A O 1
ATOM 1339 N N . ALA A 1 169 ? -21.194 -17.098 19.840 1.00 96.06 169 ALA A N 1
ATOM 1340 C CA . ALA A 1 169 ? -22.404 -17.282 19.042 1.00 96.06 169 ALA A CA 1
ATOM 1341 C C . ALA A 1 169 ? -22.736 -16.072 18.149 1.00 96.06 169 ALA A C 1
ATOM 1343 O O . ALA A 1 169 ? -23.629 -16.159 17.308 1.00 96.06 169 ALA A O 1
ATOM 1344 N N . GLY A 1 170 ? -22.063 -14.937 18.360 1.00 95.38 170 GLY A N 1
ATOM 1345 C CA . GLY A 1 170 ? -22.253 -13.725 17.569 1.00 95.38 170 GLY A CA 1
ATOM 1346 C C . GLY A 1 170 ? -21.497 -13.746 16.239 1.00 95.38 170 GLY A C 1
ATOM 1347 O O . GLY A 1 170 ? -20.757 -14.674 15.912 1.00 95.38 170 GLY A O 1
ATOM 1348 N N . LEU A 1 171 ? -21.658 -12.670 15.473 1.00 95.69 171 LEU A N 1
ATOM 1349 C CA . LEU A 1 171 ? -21.015 -12.511 14.173 1.00 95.69 171 LEU A CA 1
ATOM 1350 C C . LEU A 1 171 ? -19.584 -11.973 14.333 1.00 95.69 171 LEU A C 1
ATOM 1352 O O . LEU A 1 171 ? -19.346 -11.024 15.076 1.00 95.69 171 LEU A O 1
ATOM 1356 N N . GLN A 1 172 ? -18.631 -12.564 13.617 1.00 95.31 172 GLN A N 1
ATOM 1357 C CA . GLN A 1 172 ? -17.227 -12.148 13.582 1.00 95.31 172 GLN A CA 1
ATOM 1358 C C . GLN A 1 172 ? -16.868 -11.744 12.152 1.00 95.31 172 GLN A C 1
ATOM 1360 O O . GLN A 1 172 ? -16.957 -12.570 11.247 1.00 95.31 172 GLN A O 1
ATOM 1365 N N . LEU A 1 173 ? -16.462 -10.490 11.942 1.00 95.62 173 LEU A N 1
ATOM 1366 C CA . LEU A 1 173 ? -16.091 -9.956 10.629 1.00 95.62 173 LEU A CA 1
ATOM 1367 C C . LEU A 1 173 ? -14.761 -9.222 10.709 1.00 95.62 173 LEU A C 1
ATOM 1369 O O . LEU A 1 173 ? -14.502 -8.480 11.654 1.00 95.62 173 LEU A O 1
ATOM 1373 N N . HIS A 1 174 ? -13.933 -9.362 9.679 1.00 96.25 174 HIS A N 1
ATOM 1374 C CA . HIS A 1 174 ? -12.899 -8.367 9.431 1.00 96.25 174 HIS A CA 1
ATOM 1375 C C . HIS A 1 174 ? -13.527 -7.132 8.779 1.00 96.25 174 HIS A C 1
ATOM 1377 O O . HIS A 1 174 ? -14.483 -7.256 8.017 1.00 96.25 174 HIS A O 1
ATOM 1383 N N . ALA A 1 175 ? -12.968 -5.947 9.032 1.00 94.25 175 ALA A N 1
ATOM 1384 C CA . ALA A 1 175 ? -13.511 -4.686 8.528 1.00 94.25 175 ALA A CA 1
ATOM 1385 C C . ALA A 1 175 ? -13.786 -4.697 7.020 1.00 94.25 175 ALA A C 1
ATOM 1387 O O . ALA A 1 175 ? -14.838 -4.243 6.592 1.00 94.25 175 ALA A O 1
ATOM 1388 N N . LYS A 1 176 ? -12.889 -5.295 6.225 1.00 92.62 176 LYS A N 1
ATOM 1389 C CA . LYS A 1 176 ? -13.050 -5.414 4.764 1.00 92.62 176 LYS A CA 1
ATOM 1390 C C . LYS A 1 176 ? -14.403 -6.013 4.330 1.00 92.62 176 LYS A C 1
ATOM 1392 O O . LYS A 1 176 ? -14.872 -5.694 3.245 1.00 92.62 176 LYS A O 1
ATOM 1397 N N . ASP A 1 177 ? -14.984 -6.889 5.154 1.00 93.56 177 ASP A N 1
ATOM 1398 C CA . ASP A 1 177 ? -16.218 -7.629 4.866 1.00 93.56 177 ASP A CA 1
ATOM 1399 C C . ASP A 1 177 ? -17.459 -6.946 5.483 1.00 93.56 177 ASP A C 1
ATOM 1401 O O . ASP A 1 177 ? -18.588 -7.374 5.254 1.00 93.56 177 ASP A O 1
ATOM 1405 N N . PHE A 1 178 ? -17.276 -5.856 6.239 1.00 94.81 178 PHE A N 1
ATOM 1406 C CA . PHE A 1 178 ? -18.356 -5.029 6.780 1.00 94.81 178 PHE A CA 1
ATOM 1407 C C . PHE A 1 178 ? -18.809 -3.996 5.746 1.00 94.81 178 PHE A C 1
ATOM 1409 O O . PHE A 1 178 ? -18.496 -2.810 5.829 1.00 94.81 178 PHE A O 1
ATOM 1416 N N . THR A 1 179 ? -19.513 -4.465 4.721 1.00 92.25 179 THR A N 1
ATOM 1417 C CA . THR A 1 179 ? -19.883 -3.653 3.551 1.00 92.25 179 THR A CA 1
ATOM 1418 C C . THR A 1 179 ? -21.229 -2.939 3.688 1.00 92.25 179 THR A C 1
ATOM 1420 O O . THR A 1 179 ? -21.556 -2.120 2.836 1.00 92.25 179 THR A O 1
ATOM 1423 N N . ASP A 1 180 ? -22.016 -3.248 4.722 1.00 92.25 180 ASP A N 1
ATOM 1424 C CA . ASP A 1 180 ? -23.359 -2.696 4.937 1.00 92.25 180 ASP A CA 1
ATOM 1425 C C . ASP A 1 180 ? -23.622 -2.445 6.431 1.00 92.25 180 ASP A C 1
ATOM 1427 O O . ASP A 1 180 ? -23.456 -3.333 7.273 1.00 92.25 180 ASP A O 1
ATOM 1431 N N . LEU A 1 181 ? -24.088 -1.237 6.758 1.00 93.44 181 LEU A N 1
ATOM 1432 C CA . LEU A 1 181 ? -24.478 -0.844 8.113 1.00 93.44 181 LEU A CA 1
ATOM 1433 C C . LEU A 1 181 ? -25.642 -1.675 8.667 1.00 93.44 181 LEU A C 1
ATOM 1435 O O . LEU A 1 181 ? -25.754 -1.829 9.884 1.00 93.44 181 LEU A O 1
ATOM 1439 N N . ALA A 1 182 ? -26.485 -2.262 7.812 1.00 94.62 182 ALA A N 1
ATOM 1440 C CA . ALA A 1 182 ? -27.559 -3.150 8.245 1.00 94.62 182 ALA A CA 1
ATOM 1441 C C . ALA A 1 182 ? -27.040 -4.366 9.034 1.00 94.62 182 ALA A C 1
ATOM 1443 O O . ALA A 1 182 ? -27.748 -4.863 9.912 1.00 94.62 182 ALA A O 1
ATOM 1444 N N . MET A 1 183 ? -25.789 -4.794 8.808 1.00 95.12 183 MET A N 1
ATOM 1445 C CA . MET A 1 183 ? -25.155 -5.878 9.570 1.00 95.12 183 MET A CA 1
ATOM 1446 C C . MET A 1 183 ? -25.017 -5.553 11.066 1.00 95.12 183 MET A C 1
ATOM 1448 O O . MET A 1 183 ? -24.977 -6.470 11.885 1.00 95.12 183 MET A O 1
ATOM 1452 N N . ALA A 1 184 ? -24.965 -4.268 11.433 1.00 96.25 184 ALA A N 1
ATOM 1453 C CA . ALA A 1 184 ? -24.846 -3.799 12.812 1.00 96.25 184 ALA A CA 1
ATOM 1454 C C . ALA A 1 184 ? -26.196 -3.483 13.481 1.00 96.25 184 ALA A C 1
ATOM 1456 O O . ALA A 1 184 ? -26.226 -3.176 14.673 1.00 96.25 184 ALA A O 1
ATOM 1457 N N . ARG A 1 185 ? -27.316 -3.573 12.750 1.00 96.62 185 ARG A N 1
ATOM 1458 C CA . ARG A 1 185 ? -28.636 -3.143 13.230 1.00 96.62 185 ARG A CA 1
ATOM 1459 C C . ARG A 1 185 ? -29.039 -3.842 14.531 1.00 96.62 185 ARG A C 1
ATOM 1461 O O . ARG A 1 185 ? -29.149 -5.066 14.572 1.00 96.62 185 ARG A O 1
ATOM 1468 N N . GLY A 1 186 ? -29.271 -3.054 15.581 1.00 96.88 186 GLY A N 1
ATOM 1469 C CA . GLY A 1 186 ? -29.686 -3.521 16.906 1.00 96.88 186 GLY A CA 1
ATOM 1470 C C . GLY A 1 186 ? -28.640 -4.356 17.653 1.00 96.88 186 GLY A C 1
ATOM 1471 O O . GLY A 1 186 ? -28.969 -4.961 18.668 1.00 96.88 186 GLY A O 1
ATOM 1472 N N . LYS A 1 187 ? -27.393 -4.428 17.167 1.00 97.94 187 LYS A N 1
ATOM 1473 C CA . LYS A 1 187 ? -26.331 -5.251 17.763 1.00 97.94 187 LYS A CA 1
ATOM 1474 C C . LYS A 1 187 ? -25.454 -4.446 18.713 1.00 97.94 187 LYS A C 1
ATOM 1476 O O . LYS A 1 187 ? -25.234 -3.252 18.507 1.00 97.94 187 LYS A O 1
ATOM 1481 N N . ARG A 1 188 ? -24.881 -5.127 19.706 1.00 98.19 188 ARG A N 1
ATOM 1482 C CA . ARG A 1 188 ? -23.747 -4.625 20.490 1.00 98.19 188 ARG A CA 1
ATOM 1483 C C . ARG A 1 188 ? -22.464 -4.910 19.715 1.00 98.19 188 ARG A C 1
ATOM 1485 O O . ARG A 1 188 ? -22.072 -6.072 19.572 1.00 98.19 188 ARG A O 1
ATOM 1492 N N . VAL A 1 189 ? -21.852 -3.866 19.170 1.00 98.25 189 VAL A N 1
ATOM 1493 C CA . VAL A 1 189 ? -20.707 -3.955 18.257 1.00 98.25 189 VAL A CA 1
ATOM 1494 C C . VAL A 1 189 ? -19.404 -3.700 19.008 1.00 98.25 189 VAL A C 1
ATOM 1496 O O . VAL A 1 189 ? -19.240 -2.660 19.641 1.00 98.25 189 VAL A O 1
ATOM 1499 N N . LEU A 1 190 ? -18.452 -4.623 18.897 1.00 98.00 190 LEU A N 1
ATOM 1500 C CA . LEU A 1 190 ? -17.077 -4.456 19.361 1.00 98.00 190 LEU A CA 1
ATOM 1501 C C . LEU A 1 190 ? -16.155 -4.213 18.166 1.00 98.00 190 LEU A C 1
ATOM 1503 O O . LEU A 1 190 ? -15.924 -5.118 17.370 1.00 98.00 190 LEU A O 1
ATOM 1507 N N . VAL A 1 191 ? -15.582 -3.018 18.070 1.00 97.44 191 VAL A N 1
ATOM 1508 C CA . VAL A 1 191 ? -14.550 -2.673 17.087 1.00 97.44 191 VAL A CA 1
ATOM 1509 C C . VAL A 1 191 ? -13.177 -2.907 17.711 1.00 97.44 191 VAL A C 1
ATOM 1511 O O . VAL A 1 191 ? -12.810 -2.252 18.685 1.00 97.44 191 VAL A O 1
ATOM 1514 N N . VAL A 1 192 ? -12.409 -3.850 17.166 1.00 96.56 192 VAL A N 1
ATOM 1515 C CA . VAL A 1 192 ? -11.076 -4.209 17.672 1.00 96.56 192 VAL A CA 1
ATOM 1516 C C . VAL A 1 192 ? -10.004 -3.489 16.861 1.00 96.56 192 VAL A C 1
ATOM 1518 O O . VAL A 1 192 ? -9.795 -3.789 15.686 1.00 96.56 192 VAL A O 1
ATOM 1521 N N . GLY A 1 193 ? -9.283 -2.579 17.512 1.00 93.00 193 GLY A N 1
ATOM 1522 C CA . GLY A 1 193 ? -8.256 -1.732 16.914 1.00 93.00 193 GLY A CA 1
ATOM 1523 C C . GLY A 1 193 ? -8.628 -0.250 16.951 1.00 93.00 193 GLY A C 1
ATOM 1524 O O . GLY A 1 193 ? -9.787 0.118 17.088 1.00 93.00 193 GLY A O 1
ATOM 1525 N N . SER A 1 194 ? -7.613 0.596 16.813 1.00 90.50 194 SER A N 1
ATOM 1526 C CA . SER A 1 194 ? -7.714 2.063 16.795 1.00 90.50 194 SER A CA 1
ATOM 1527 C C . SER A 1 194 ? -7.081 2.660 15.541 1.00 90.50 194 SER A C 1
ATOM 1529 O O . SER A 1 194 ? -6.773 3.841 15.520 1.00 90.50 194 SER A O 1
ATOM 1531 N N . GLY A 1 195 ? -6.810 1.845 14.514 1.00 89.38 195 GLY A N 1
ATOM 1532 C CA . GLY A 1 195 ? -6.267 2.308 13.237 1.00 89.38 195 GLY A CA 1
ATOM 1533 C C . GLY A 1 195 ? -7.301 3.090 12.422 1.00 89.38 195 GLY A C 1
ATOM 1534 O O . GLY A 1 195 ? -8.482 3.114 12.756 1.00 89.38 195 GLY A O 1
ATOM 1535 N N . LYS A 1 196 ? -6.892 3.650 11.282 1.00 86.56 196 LYS A N 1
ATOM 1536 C CA . LYS A 1 196 ? -7.794 4.422 10.414 1.00 86.56 196 LYS A CA 1
ATOM 1537 C C . LYS A 1 196 ? -9.066 3.669 10.002 1.00 86.56 196 LYS A C 1
ATOM 1539 O O . LYS A 1 196 ? -10.148 4.236 10.061 1.00 86.56 196 LYS A O 1
ATOM 1544 N N . THR A 1 197 ? -8.954 2.387 9.651 1.00 91.44 197 THR A N 1
ATOM 1545 C CA . THR A 1 197 ? -10.125 1.551 9.336 1.00 91.44 197 THR A CA 1
ATOM 1546 C C . THR A 1 197 ? -11.103 1.459 10.510 1.00 91.44 197 THR A C 1
ATOM 1548 O O . THR A 1 197 ? -12.308 1.471 10.287 1.00 91.44 197 THR A O 1
ATOM 1551 N N . ALA A 1 198 ? -10.607 1.416 11.753 1.00 92.56 198 ALA A N 1
ATOM 1552 C CA . ALA A 1 198 ? -11.470 1.440 12.931 1.00 92.56 198 ALA A CA 1
ATOM 1553 C C . ALA A 1 198 ? -12.229 2.763 13.022 1.00 92.56 198 ALA A C 1
ATOM 1555 O O . ALA A 1 198 ? -13.443 2.742 13.174 1.00 92.56 198 ALA A O 1
ATOM 1556 N N . MET A 1 199 ? -11.532 3.887 12.847 1.00 90.31 199 MET A N 1
ATOM 1557 C CA . MET A 1 199 ? -12.139 5.218 12.899 1.00 90.31 199 MET A CA 1
ATOM 1558 C C . MET A 1 199 ? -13.215 5.412 11.824 1.00 90.31 199 MET A C 1
ATOM 1560 O O . MET A 1 199 ? -14.282 5.930 12.131 1.00 90.31 199 MET A O 1
ATOM 1564 N N . ASP A 1 200 ? -13.001 4.908 10.605 1.00 90.12 200 ASP A N 1
ATOM 1565 C CA . ASP A 1 200 ? -14.010 4.975 9.535 1.00 90.12 200 ASP 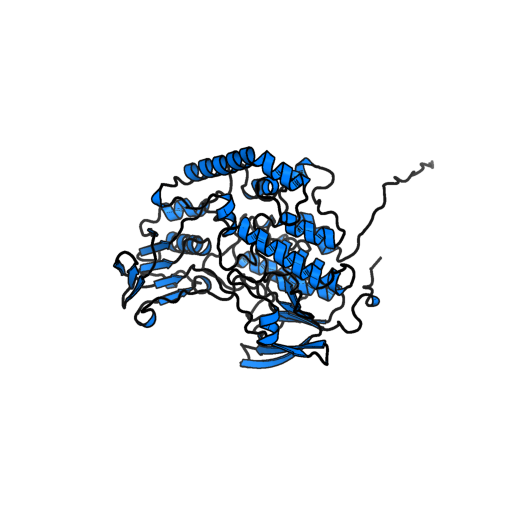A CA 1
ATOM 1566 C C . ASP A 1 200 ? -15.243 4.122 9.828 1.00 90.12 200 ASP A C 1
ATOM 1568 O O . ASP A 1 200 ? -16.377 4.552 9.598 1.00 90.12 200 ASP A O 1
ATOM 1572 N N . CYS A 1 201 ? -15.030 2.914 10.356 1.00 92.62 201 CYS A N 1
ATOM 1573 C CA . CYS A 1 201 ? -16.130 2.042 10.752 1.00 92.62 201 CYS A CA 1
ATOM 1574 C C . CYS A 1 201 ? -16.925 2.664 11.904 1.00 92.62 201 CYS A C 1
ATOM 1576 O O . CYS A 1 201 ? -18.150 2.661 11.860 1.00 92.62 201 CYS A O 1
ATOM 1578 N N . LEU A 1 202 ? -16.245 3.229 12.907 1.00 93.00 202 LEU A N 1
ATOM 1579 C CA . LEU A 1 202 ? -16.881 3.925 14.026 1.00 93.00 202 LEU A CA 1
ATOM 1580 C C . LEU A 1 202 ? -17.692 5.127 13.546 1.00 93.00 202 LEU A C 1
ATOM 1582 O O . LEU A 1 202 ? -18.852 5.251 13.924 1.00 93.00 202 LEU A O 1
ATOM 1586 N N . ASN A 1 203 ? -17.118 5.956 12.671 1.00 90.88 203 ASN A N 1
ATOM 1587 C CA . ASN A 1 203 ? -17.807 7.107 12.098 1.00 90.88 203 ASN A CA 1
ATOM 1588 C C . ASN A 1 203 ? -19.078 6.678 11.352 1.00 90.88 203 ASN A C 1
ATOM 1590 O O . ASN A 1 203 ? -20.152 7.219 11.587 1.00 90.88 203 ASN A O 1
ATOM 1594 N N . SER A 1 204 ? -18.979 5.642 10.514 1.00 91.25 204 SER A N 1
ATOM 1595 C CA . SER A 1 204 ? -20.126 5.125 9.756 1.00 91.25 204 SER A CA 1
ATOM 1596 C C . SER A 1 204 ? -21.203 4.512 10.662 1.00 91.25 204 SER A C 1
ATOM 1598 O O . SER A 1 204 ? -22.395 4.672 10.407 1.00 91.25 204 SER A O 1
ATOM 1600 N N . LEU A 1 205 ? -20.800 3.815 11.729 1.00 93.56 205 LEU A N 1
ATOM 1601 C CA . LEU A 1 205 ? -21.717 3.231 12.711 1.00 93.56 205 LEU A CA 1
ATOM 1602 C C . LEU A 1 205 ? -22.443 4.304 13.535 1.00 93.56 205 LEU A C 1
ATOM 1604 O O . LEU A 1 205 ? -23.652 4.183 13.737 1.00 93.56 205 LEU A O 1
ATOM 1608 N N . CYS A 1 206 ? -21.725 5.338 13.985 1.00 93.25 206 CYS A N 1
ATOM 1609 C CA . CYS A 1 206 ? -22.294 6.455 14.739 1.00 93.25 206 CYS A CA 1
ATOM 1610 C C . CYS A 1 206 ? -23.248 7.284 13.874 1.00 93.25 206 CYS A C 1
ATOM 1612 O O . CYS A 1 206 ? -24.417 7.407 14.239 1.00 93.25 206 CYS A O 1
ATOM 1614 N N . ALA A 1 207 ? -22.815 7.697 12.678 1.00 91.00 207 ALA A N 1
ATOM 1615 C CA . ALA A 1 207 ? -23.658 8.437 11.738 1.00 91.00 207 ALA A CA 1
ATOM 1616 C C . ALA A 1 207 ? -24.915 7.647 11.338 1.00 91.00 207 ALA A C 1
ATOM 1618 O O . ALA A 1 207 ? -26.007 8.200 11.222 1.00 91.00 207 ALA A O 1
ATOM 1619 N N . GLY A 1 208 ? -24.784 6.327 11.163 1.00 90.50 208 GLY A N 1
ATOM 1620 C CA . GLY A 1 208 ? -25.907 5.460 10.816 1.00 90.50 208 GLY A CA 1
ATOM 1621 C C . GLY A 1 208 ? -26.903 5.215 11.953 1.00 90.50 208 GLY A C 1
ATOM 1622 O O . GLY A 1 208 ? -28.030 4.808 11.672 1.00 90.50 208 GLY A O 1
ATOM 1623 N N . ARG A 1 209 ? -26.502 5.406 13.220 1.00 91.06 209 ARG A N 1
ATOM 1624 C CA . ARG A 1 209 ? -27.315 5.142 14.429 1.00 91.06 209 ARG A CA 1
ATOM 1625 C C . ARG A 1 209 ? -28.033 3.783 14.406 1.00 91.06 209 ARG A C 1
ATOM 1627 O O . ARG A 1 209 ? -29.166 3.647 14.858 1.00 91.06 209 ARG A O 1
ATOM 1634 N N . THR A 1 210 ? -27.387 2.768 13.828 1.00 90.12 210 THR A N 1
ATOM 1635 C CA . THR A 1 210 ? -27.991 1.441 13.619 1.00 90.12 210 THR A CA 1
ATOM 1636 C C . THR A 1 210 ? -27.692 0.466 14.754 1.00 90.12 210 THR A C 1
ATOM 1638 O O . THR A 1 210 ? -28.519 -0.399 15.040 1.00 90.12 210 THR A O 1
ATOM 1641 N N . ALA A 1 211 ? -26.525 0.580 15.390 1.00 96.25 211 ALA A N 1
ATOM 1642 C CA . ALA A 1 211 ? -26.092 -0.296 16.474 1.00 96.25 211 ALA A CA 1
ATOM 1643 C C . ALA A 1 211 ? -26.780 0.045 17.805 1.00 96.25 211 ALA A C 1
ATOM 1645 O O . ALA A 1 211 ? -27.054 1.207 18.087 1.00 96.25 211 ALA A O 1
ATOM 1646 N N . ALA A 1 212 ? -27.009 -0.967 18.648 1.00 97.00 212 ALA A N 1
ATOM 1647 C CA . ALA A 1 212 ? -27.526 -0.763 20.005 1.00 97.00 212 ALA A CA 1
ATOM 1648 C C . ALA A 1 212 ? -26.450 -0.195 20.946 1.00 97.00 212 ALA A C 1
ATOM 1650 O O . ALA A 1 212 ? -26.741 0.616 21.818 1.00 97.00 212 ALA A O 1
ATOM 1651 N N . SER A 1 213 ? -25.198 -0.623 20.768 1.00 97.69 213 SER A N 1
ATOM 1652 C CA . SER A 1 213 ? -24.032 -0.055 21.449 1.00 97.69 213 SER A CA 1
ATOM 1653 C C . SER A 1 213 ? -22.776 -0.275 20.616 1.00 97.69 213 SER A C 1
ATOM 1655 O O . SER A 1 213 ? -22.671 -1.285 19.918 1.00 97.69 213 SER A O 1
ATOM 1657 N N . ILE A 1 214 ? -21.791 0.611 20.735 1.00 98.00 214 ILE A N 1
ATOM 1658 C CA . ILE A 1 214 ? -20.511 0.518 20.030 1.00 98.00 214 ILE A CA 1
ATOM 1659 C C . ILE A 1 214 ? -19.387 0.593 21.061 1.00 98.00 214 ILE A C 1
ATOM 1661 O O . ILE A 1 214 ? -19.351 1.483 21.904 1.00 98.00 214 ILE A O 1
ATOM 1665 N N . THR A 1 215 ? -18.447 -0.345 21.023 1.00 97.44 215 THR A N 1
ATOM 1666 C CA . THR A 1 215 ? -17.250 -0.315 21.870 1.00 97.44 215 THR A CA 1
ATOM 1667 C C . THR A 1 215 ? -15.997 -0.400 21.012 1.00 97.44 215 THR A C 1
ATOM 1669 O O . THR A 1 215 ? -15.795 -1.400 20.330 1.00 97.44 215 THR A O 1
ATOM 1672 N N . MET A 1 216 ? -15.131 0.615 21.059 1.00 95.81 216 MET A N 1
ATOM 1673 C CA . MET A 1 216 ? -13.781 0.544 20.494 1.00 95.81 216 MET A CA 1
ATOM 1674 C C . MET A 1 216 ? -12.819 -0.029 21.534 1.00 95.81 216 MET A C 1
ATOM 1676 O O . MET A 1 216 ? -12.605 0.581 22.581 1.00 95.81 216 MET A O 1
ATOM 1680 N N . LEU A 1 217 ? -12.198 -1.166 21.231 1.00 95.75 217 LEU A N 1
ATOM 1681 C CA . LEU A 1 217 ? -11.167 -1.791 22.056 1.00 95.75 217 LEU A CA 1
ATOM 1682 C C . LEU A 1 217 ? -9.793 -1.608 21.411 1.00 95.75 217 LEU A C 1
ATOM 1684 O O . LEU A 1 217 ? -9.555 -2.074 20.295 1.00 95.75 217 LEU A O 1
ATOM 1688 N N . PHE A 1 218 ? -8.865 -0.965 22.118 1.00 92.62 218 PHE A N 1
ATOM 1689 C CA . PHE A 1 218 ? -7.555 -0.618 21.567 1.00 92.62 218 PHE A CA 1
ATOM 1690 C C . PHE A 1 218 ? -6.416 -0.791 22.571 1.00 92.62 218 PHE A C 1
ATOM 1692 O O . PHE A 1 218 ? -6.577 -0.590 23.768 1.00 92.62 218 PHE A O 1
ATOM 1699 N N . ARG A 1 219 ? -5.217 -1.114 22.075 1.00 89.75 219 ARG A N 1
ATOM 1700 C CA . ARG A 1 219 ? -4.009 -1.248 22.913 1.00 89.75 219 ARG A CA 1
ATOM 1701 C C . ARG A 1 219 ? -3.215 0.052 23.009 1.00 89.75 219 ARG A C 1
ATOM 1703 O O . ARG A 1 219 ? -2.634 0.368 24.044 1.00 89.75 219 ARG A O 1
ATOM 1710 N N . GLN A 1 220 ? -3.194 0.803 21.913 1.00 84.94 220 GLN A N 1
ATOM 1711 C CA . GLN A 1 220 ? -2.434 2.035 21.759 1.00 84.94 220 GLN A CA 1
ATOM 1712 C C . GLN A 1 220 ? -3.294 3.072 21.029 1.00 84.94 220 GLN A C 1
ATOM 1714 O O . GLN A 1 220 ? -3.958 2.742 20.049 1.00 84.94 220 GLN A O 1
ATOM 1719 N N . GLY A 1 221 ? -3.305 4.307 21.532 1.00 85.88 221 GLY A N 1
ATOM 1720 C CA . GLY A 1 221 ? -3.899 5.446 20.832 1.00 85.88 221 GLY A CA 1
ATOM 1721 C C . GLY A 1 221 ? -2.952 5.991 19.762 1.00 85.88 221 GLY A C 1
ATOM 1722 O O . GLY A 1 221 ? -1.732 5.877 19.902 1.00 85.88 221 GLY A O 1
ATOM 1723 N N . HIS A 1 222 ? -3.518 6.595 18.723 1.00 89.62 222 HIS A N 1
ATOM 1724 C CA . HIS A 1 222 ? -2.789 7.273 17.651 1.00 89.62 222 HIS A CA 1
ATOM 1725 C C . HIS A 1 222 ? -3.045 8.777 17.702 1.00 89.62 222 HIS A C 1
ATOM 1727 O O . HIS A 1 222 ? -4.051 9.222 18.255 1.00 89.62 222 HIS A O 1
ATOM 1733 N N . TRP A 1 223 ? -2.116 9.567 17.167 1.00 90.19 223 TRP A N 1
ATOM 1734 C CA . TRP A 1 223 ? -2.282 11.011 17.104 1.00 90.19 223 TRP A CA 1
ATOM 1735 C C . TRP A 1 223 ? -3.356 11.354 16.068 1.00 90.19 223 TRP A C 1
ATOM 1737 O O . TRP A 1 223 ? -3.187 11.018 14.890 1.00 90.19 223 TRP A O 1
ATOM 1747 N N . PRO A 1 224 ? -4.434 12.046 16.473 1.00 88.06 224 PRO A N 1
ATOM 1748 C CA . PRO A 1 224 ? -5.389 12.582 15.525 1.00 88.06 224 PRO A CA 1
ATOM 1749 C C . PRO A 1 224 ? -4.719 13.715 14.747 1.00 88.06 224 PRO A C 1
ATOM 1751 O O . PRO A 1 224 ? -4.011 14.549 15.309 1.00 88.06 224 PRO A O 1
ATOM 1754 N N . LEU A 1 225 ? -4.903 13.734 13.437 1.00 87.31 225 LEU A N 1
ATOM 1755 C CA . LEU A 1 225 ? -4.394 14.778 12.565 1.00 87.31 225 LEU A CA 1
ATOM 1756 C C . LEU A 1 225 ? -5.556 15.647 12.109 1.00 87.31 225 LEU A C 1
ATOM 1758 O O . LEU A 1 225 ? -6.556 15.116 11.619 1.00 87.31 225 LEU A O 1
ATOM 1762 N N . PRO A 1 226 ? -5.420 16.973 12.195 1.00 85.00 226 PRO A N 1
ATOM 1763 C CA . PRO A 1 226 ? -6.365 17.839 11.537 1.00 85.00 226 PRO A CA 1
ATOM 1764 C C . PRO A 1 226 ? -6.040 17.953 10.045 1.00 85.00 226 PRO A C 1
ATOM 1766 O O . PRO A 1 226 ? -4.893 17.783 9.622 1.00 85.00 226 PRO A O 1
ATOM 1769 N N . ARG A 1 227 ? -7.041 18.280 9.231 1.00 84.56 227 ARG A N 1
ATOM 1770 C CA . ARG A 1 227 ? -6.898 18.674 7.826 1.00 84.56 227 ARG A CA 1
ATOM 1771 C C . ARG A 1 227 ? -6.117 19.969 7.695 1.00 84.56 227 ARG A C 1
ATOM 1773 O O . ARG A 1 227 ? -5.408 20.136 6.703 1.00 84.56 227 ARG A O 1
ATOM 1780 N N . SER A 1 228 ? -6.207 20.867 8.678 1.00 85.19 228 SER A N 1
ATOM 1781 C CA . SER A 1 228 ? -5.433 22.108 8.707 1.00 85.19 228 SER A CA 1
ATOM 1782 C C . SER A 1 228 ? -4.878 22.433 10.093 1.00 85.19 228 SER A C 1
ATOM 1784 O O . SER A 1 228 ? -5.482 22.140 11.119 1.00 85.19 228 SER A O 1
ATOM 1786 N N . VAL A 1 229 ? -3.702 23.053 10.123 1.00 84.75 229 VAL A N 1
ATOM 1787 C CA . VAL A 1 229 ? -3.053 23.549 11.339 1.00 84.75 229 VAL A CA 1
ATOM 1788 C C . VAL A 1 229 ? -2.798 25.035 11.136 1.00 84.75 229 VAL A C 1
ATOM 1790 O O . VAL A 1 229 ? -2.081 25.407 10.211 1.00 84.75 229 VAL A O 1
ATOM 1793 N N . LEU A 1 230 ? -3.396 25.889 11.975 1.00 82.75 230 LEU A N 1
ATOM 1794 C CA . LEU A 1 230 ? -3.283 27.355 11.866 1.00 82.75 230 LEU A CA 1
ATOM 1795 C C . LEU A 1 230 ? -3.669 27.890 10.466 1.00 82.75 230 LEU A C 1
ATOM 1797 O O . LEU A 1 230 ? -3.010 28.774 9.926 1.00 82.75 230 LEU A O 1
ATOM 1801 N N . GLY A 1 231 ? -4.706 27.314 9.846 1.00 83.50 231 GLY A N 1
ATOM 1802 C CA . GLY A 1 231 ? -5.177 27.688 8.504 1.00 83.50 231 GLY A CA 1
ATOM 1803 C C . GLY A 1 231 ? -4.358 27.113 7.339 1.00 83.50 231 GLY A C 1
ATOM 1804 O O . GLY A 1 231 ? -4.741 27.278 6.183 1.00 83.50 231 GLY A O 1
ATOM 1805 N N . LEU A 1 232 ? -3.260 26.398 7.610 1.00 84.88 232 LEU A N 1
ATOM 1806 C CA . LEU A 1 232 ? -2.464 25.723 6.585 1.00 84.88 232 LEU A CA 1
ATOM 1807 C C . LEU A 1 232 ? -2.887 24.255 6.454 1.00 84.88 232 LEU A C 1
ATOM 1809 O O . LEU A 1 232 ? -2.824 23.522 7.444 1.00 84.88 232 LEU A O 1
ATOM 1813 N N . PRO A 1 233 ? -3.264 23.778 5.252 1.00 87.69 233 PRO A N 1
ATOM 1814 C CA . PRO A 1 233 ? -3.575 22.370 5.049 1.00 87.69 233 PRO A CA 1
ATOM 1815 C C . PRO A 1 233 ? -2.397 21.463 5.424 1.00 87.69 233 PRO A C 1
ATOM 1817 O O . PRO A 1 233 ? -1.264 21.682 4.981 1.00 87.69 233 PRO A O 1
ATOM 1820 N N . ILE A 1 234 ? -2.663 20.406 6.194 1.00 85.75 234 ILE A N 1
ATOM 1821 C CA . ILE A 1 234 ? -1.638 19.507 6.742 1.00 85.75 234 ILE A CA 1
ATOM 1822 C C . ILE A 1 234 ? -0.794 18.869 5.636 1.00 85.75 234 ILE A C 1
ATOM 1824 O O . ILE A 1 234 ? 0.423 18.749 5.762 1.00 85.75 234 ILE A O 1
ATOM 1828 N N . HIS A 1 235 ? -1.418 18.539 4.503 1.00 84.19 235 HIS A N 1
ATOM 1829 C CA . HIS A 1 235 ? -0.737 17.957 3.353 1.00 84.19 235 HIS A CA 1
ATOM 1830 C C . HIS A 1 235 ? 0.300 18.921 2.755 1.00 84.19 235 HIS A C 1
ATOM 1832 O O . HIS A 1 235 ? 1.376 18.486 2.355 1.00 84.19 235 HIS A O 1
ATOM 1838 N N . ARG A 1 236 ? 0.038 20.239 2.755 1.00 86.69 236 ARG A N 1
ATOM 1839 C CA . ARG A 1 236 ? 1.016 21.246 2.308 1.00 86.69 236 ARG A CA 1
ATOM 1840 C C . ARG A 1 236 ? 2.167 21.386 3.285 1.00 86.69 236 ARG A C 1
ATOM 1842 O O . ARG A 1 236 ? 3.296 21.577 2.853 1.00 86.69 236 ARG A O 1
ATOM 1849 N N . MET A 1 237 ? 1.890 21.250 4.578 1.00 86.62 237 MET A N 1
ATOM 1850 C CA . MET A 1 237 ? 2.912 21.301 5.619 1.00 86.62 237 MET A CA 1
ATOM 1851 C C . MET A 1 237 ? 3.806 20.053 5.622 1.00 86.62 237 MET A C 1
ATOM 1853 O O . MET A 1 237 ? 4.989 20.174 5.921 1.00 86.62 237 MET A O 1
ATOM 1857 N N . MET A 1 238 ? 3.262 18.877 5.288 1.00 86.88 238 MET A N 1
ATOM 1858 C CA . MET A 1 238 ? 3.942 17.581 5.437 1.00 86.88 238 MET A CA 1
ATOM 1859 C C . MET A 1 238 ? 4.515 16.993 4.143 1.00 86.88 238 MET A C 1
ATOM 1861 O O . MET A 1 238 ? 5.493 16.252 4.206 1.00 86.88 238 MET A O 1
ATOM 1865 N N . PHE A 1 239 ? 3.950 17.294 2.973 1.00 88.88 239 PHE A N 1
ATOM 1866 C CA . PHE A 1 239 ? 4.347 16.667 1.703 1.00 88.88 239 PHE A CA 1
ATOM 1867 C C . PHE A 1 239 ? 5.220 17.583 0.839 1.00 88.88 239 PHE A C 1
ATOM 1869 O O . PHE A 1 239 ? 4.967 17.775 -0.351 1.00 88.88 239 PHE A O 1
ATOM 1876 N N . ASN A 1 240 ? 6.255 18.149 1.460 1.00 91.50 240 ASN A N 1
ATOM 1877 C CA . ASN A 1 240 ? 7.266 19.002 0.834 1.00 91.50 240 ASN A CA 1
ATOM 1878 C C . ASN A 1 240 ? 8.682 18.613 1.312 1.00 91.50 240 ASN A C 1
ATOM 1880 O O . ASN A 1 240 ? 8.840 17.911 2.316 1.00 91.50 240 ASN A O 1
ATOM 1884 N N . ARG A 1 241 ? 9.728 19.075 0.610 1.00 91.50 241 ARG A N 1
ATOM 1885 C CA . ARG A 1 241 ? 11.126 18.696 0.901 1.00 91.50 241 ARG A CA 1
ATOM 1886 C C . ARG A 1 241 ? 11.580 19.152 2.294 1.00 91.50 241 ARG A C 1
ATOM 1888 O O . ARG A 1 241 ? 12.302 18.415 2.969 1.00 91.50 241 ARG A O 1
ATOM 1895 N N . ALA A 1 242 ? 11.147 20.330 2.747 1.00 91.62 242 ALA A N 1
ATOM 1896 C CA . ALA A 1 242 ? 11.514 20.879 4.052 1.00 91.62 242 ALA A CA 1
ATOM 1897 C C . ALA A 1 242 ? 10.981 20.023 5.214 1.00 91.62 242 ALA A C 1
ATOM 1899 O O . ALA A 1 242 ? 11.710 19.765 6.176 1.00 91.62 242 ALA A O 1
ATOM 1900 N N . ALA A 1 243 ? 9.752 19.514 5.096 1.00 90.62 243 ALA A N 1
ATOM 1901 C CA . ALA A 1 243 ? 9.126 18.642 6.084 1.00 90.62 243 ALA A CA 1
ATOM 1902 C C . ALA A 1 243 ? 9.925 17.355 6.288 1.00 90.62 243 ALA A C 1
ATOM 1904 O O . ALA A 1 243 ? 10.175 16.947 7.423 1.00 90.62 243 ALA A O 1
ATOM 1905 N N . VAL A 1 244 ? 10.424 16.749 5.207 1.00 89.69 244 VAL A N 1
ATOM 1906 C CA . VAL A 1 244 ? 11.248 15.546 5.349 1.00 89.69 244 VAL A CA 1
ATOM 1907 C C . VAL A 1 244 ? 12.625 15.849 5.946 1.00 89.69 244 VAL A C 1
ATOM 1909 O O . VAL A 1 244 ? 13.203 15.017 6.648 1.00 89.69 244 VAL A O 1
ATOM 1912 N N . GLY A 1 245 ? 13.119 17.077 5.773 1.00 90.50 245 GLY A N 1
ATOM 1913 C CA . GLY A 1 245 ? 14.274 17.596 6.505 1.00 90.50 245 GLY A CA 1
ATOM 1914 C C . GLY A 1 245 ? 14.092 17.580 8.029 1.00 90.50 245 GLY A C 1
ATOM 1915 O O . GLY A 1 245 ? 15.087 17.490 8.754 1.00 90.50 245 GLY A O 1
ATOM 1916 N N . MET A 1 246 ? 12.849 17.586 8.534 1.00 92.31 246 MET A N 1
ATOM 1917 C CA . MET A 1 246 ? 12.535 17.491 9.968 1.00 92.31 246 MET A CA 1
ATOM 1918 C C . MET A 1 246 ? 12.613 16.066 10.534 1.00 92.31 246 MET A C 1
ATOM 1920 O O . MET A 1 246 ? 12.468 15.871 11.744 1.00 92.31 246 MET A O 1
ATOM 1924 N N . LEU A 1 247 ? 12.905 15.068 9.698 1.00 93.19 247 LEU A N 1
ATOM 1925 C CA . LEU A 1 247 ? 13.075 13.674 10.103 1.00 93.19 247 LEU A CA 1
ATOM 1926 C C . LEU A 1 247 ? 14.556 13.304 10.272 1.00 93.19 247 LEU A C 1
ATOM 1928 O O . LEU A 1 247 ? 15.457 14.073 9.905 1.00 93.19 247 LEU A O 1
ATOM 1932 N N . PRO A 1 248 ? 14.861 12.131 10.857 1.00 93.62 248 PRO A N 1
ATOM 1933 C CA . PRO A 1 248 ? 16.199 11.561 10.776 1.00 93.62 248 PRO A CA 1
ATOM 1934 C C . PRO A 1 248 ? 16.668 11.426 9.314 1.00 93.62 248 PRO A C 1
ATOM 1936 O O . PRO A 1 248 ? 15.840 11.178 8.437 1.00 93.62 248 PRO A O 1
ATOM 1939 N N . PRO A 1 249 ? 17.974 11.559 9.025 1.00 94.44 249 PRO A N 1
ATOM 1940 C CA . PRO A 1 249 ? 18.487 11.411 7.664 1.00 94.44 249 PRO A CA 1
ATOM 1941 C C . PRO A 1 249 ? 18.093 10.070 7.027 1.00 94.44 249 PRO A C 1
ATOM 1943 O O . PRO A 1 249 ? 18.058 9.039 7.710 1.00 94.44 249 PRO A O 1
ATOM 1946 N N . TYR A 1 250 ? 17.814 10.088 5.722 1.00 95.75 250 TYR A N 1
ATOM 1947 C CA . TYR A 1 250 ? 17.534 8.884 4.937 1.00 95.75 250 TYR A CA 1
ATOM 1948 C C . TYR A 1 250 ? 18.773 7.975 4.864 1.00 95.75 250 TYR A C 1
ATOM 1950 O O . TYR A 1 250 ? 19.897 8.417 5.110 1.00 95.75 250 TYR A O 1
ATOM 1958 N N . TYR A 1 251 ? 18.602 6.689 4.554 1.00 95.69 251 TYR A N 1
ATOM 1959 C CA . TYR A 1 251 ? 19.709 5.726 4.653 1.00 95.69 251 TYR A CA 1
ATOM 1960 C C . TYR A 1 251 ? 20.858 6.002 3.663 1.00 95.69 251 TYR A C 1
ATOM 1962 O O . TYR A 1 251 ? 22.013 5.696 3.966 1.00 95.69 251 TYR A O 1
ATOM 1970 N N . THR A 1 252 ? 20.558 6.637 2.526 1.00 94.56 252 THR A N 1
ATOM 1971 C CA . THR A 1 252 ? 21.548 7.085 1.533 1.00 94.56 252 THR A CA 1
ATOM 1972 C C . THR A 1 252 ? 22.149 8.456 1.836 1.00 94.56 252 THR A C 1
ATOM 1974 O O . THR A 1 252 ? 23.024 8.897 1.098 1.00 94.56 252 THR A O 1
ATOM 1977 N N . ALA A 1 253 ? 21.725 9.124 2.916 1.00 94.25 253 ALA A N 1
ATOM 1978 C CA . ALA A 1 253 ? 22.171 10.478 3.219 1.00 94.25 253 ALA A CA 1
ATOM 1979 C C . ALA A 1 253 ? 23.692 10.553 3.397 1.00 94.25 253 ALA A C 1
ATOM 1981 O O . ALA A 1 253 ? 24.286 9.709 4.087 1.00 94.25 253 ALA A O 1
ATOM 1982 N N . GLY A 1 254 ? 24.300 11.588 2.816 1.00 93.56 254 GLY A N 1
ATOM 1983 C CA . GLY A 1 254 ? 25.743 11.835 2.860 1.00 93.56 254 GLY A CA 1
ATOM 1984 C C . GLY A 1 254 ? 26.253 12.243 4.250 1.00 93.56 254 GLY A C 1
ATOM 1985 O O . GLY A 1 254 ? 25.484 12.479 5.183 1.00 93.56 254 GLY A O 1
ATOM 1986 N N . ARG A 1 255 ? 27.580 12.358 4.416 1.00 94.12 255 ARG A N 1
ATOM 1987 C CA . ARG A 1 255 ? 28.189 12.741 5.712 1.00 94.12 255 ARG A CA 1
ATOM 1988 C C . ARG A 1 255 ? 27.736 14.132 6.172 1.00 94.12 255 ARG A C 1
ATOM 1990 O O . ARG A 1 255 ? 27.384 14.292 7.338 1.00 94.12 255 ARG A O 1
ATOM 1997 N N . LEU A 1 256 ? 27.692 15.097 5.252 1.00 93.62 256 LEU A N 1
ATOM 1998 C CA . LEU A 1 256 ? 27.265 16.471 5.530 1.00 93.62 256 LEU A CA 1
ATOM 1999 C C . LEU A 1 256 ? 25.783 16.542 5.917 1.00 93.62 256 LEU A C 1
ATOM 2001 O O . LEU A 1 256 ? 25.447 17.149 6.927 1.00 93.62 256 LEU A O 1
ATOM 2005 N N . GLU A 1 257 ? 24.906 15.846 5.191 1.00 91.69 257 GLU A N 1
ATOM 2006 C CA . GLU A 1 257 ? 23.472 15.782 5.512 1.00 91.69 257 GLU A CA 1
ATOM 2007 C C . GLU A 1 257 ? 23.218 15.148 6.882 1.00 91.69 257 GLU A C 1
ATOM 2009 O O . GLU A 1 257 ? 22.367 15.606 7.646 1.00 91.69 257 GLU A O 1
ATOM 2014 N N . ARG A 1 258 ? 23.985 14.109 7.238 1.00 93.75 258 ARG A N 1
ATOM 2015 C CA . ARG A 1 258 ? 23.916 13.505 8.573 1.00 93.75 258 ARG A CA 1
ATOM 2016 C C . ARG A 1 258 ? 24.380 14.478 9.653 1.00 93.75 258 ARG A C 1
ATOM 2018 O O . ARG A 1 258 ? 23.705 14.578 10.675 1.00 93.75 258 ARG A O 1
ATOM 2025 N N . ALA A 1 259 ? 25.482 15.195 9.431 1.00 93.62 259 ALA A N 1
ATOM 2026 C CA . ALA A 1 259 ? 25.989 16.198 10.366 1.00 93.62 259 ALA A CA 1
ATOM 2027 C C . ALA A 1 259 ? 24.984 17.346 10.564 1.00 93.62 259 ALA A C 1
ATOM 2029 O O . ALA A 1 259 ? 24.618 17.646 11.700 1.00 93.62 259 ALA A O 1
ATOM 2030 N N . ALA A 1 260 ? 24.440 17.898 9.476 1.00 92.00 260 ALA A N 1
ATOM 2031 C CA . ALA A 1 260 ? 23.380 18.905 9.518 1.00 92.00 260 ALA A CA 1
ATOM 2032 C C . ALA A 1 260 ? 22.127 18.377 10.236 1.00 92.00 260 ALA A C 1
ATOM 2034 O O . ALA A 1 260 ? 21.547 19.052 11.086 1.00 92.00 260 ALA A O 1
ATOM 2035 N N . GLY A 1 261 ? 21.744 17.125 9.972 1.00 91.12 261 GLY A N 1
ATOM 2036 C CA . GLY A 1 261 ? 20.631 16.466 10.648 1.00 91.12 261 GLY A CA 1
ATOM 2037 C C . GLY A 1 261 ? 20.832 16.301 12.158 1.00 91.12 261 GLY A C 1
ATOM 2038 O O . GLY A 1 261 ? 19.843 16.319 12.894 1.00 91.12 261 GLY A O 1
ATOM 2039 N N . VAL A 1 262 ? 22.079 16.151 12.623 1.00 92.12 262 VAL A N 1
ATOM 2040 C CA . VAL A 1 262 ? 22.442 16.131 14.050 1.00 92.12 262 VAL A CA 1
ATOM 2041 C C . VAL A 1 262 ? 22.400 17.538 14.641 1.00 92.12 262 VAL A C 1
ATOM 2043 O O . VAL A 1 262 ? 21.782 17.716 15.690 1.00 92.12 262 VAL A O 1
ATOM 2046 N N . ALA A 1 263 ? 22.983 18.525 13.961 1.00 93.31 263 ALA A N 1
ATOM 2047 C CA . ALA A 1 263 ? 22.981 19.920 14.401 1.00 93.31 263 ALA A CA 1
ATOM 2048 C C . ALA A 1 263 ? 21.553 20.480 14.541 1.00 93.31 263 ALA A C 1
ATOM 2050 O O . ALA A 1 263 ? 21.235 21.146 15.520 1.00 93.31 263 ALA A O 1
ATOM 2051 N N . ALA A 1 264 ? 20.646 20.118 13.628 1.00 93.88 264 ALA A N 1
ATOM 2052 C CA . ALA A 1 264 ? 19.252 20.560 13.640 1.00 93.88 264 ALA A CA 1
ATOM 2053 C C . ALA A 1 264 ? 18.349 19.824 14.656 1.00 93.88 264 ALA A C 1
ATOM 2055 O O . ALA A 1 264 ? 17.149 20.094 14.714 1.00 93.88 264 ALA A O 1
ATOM 2056 N N . ARG A 1 265 ? 18.865 18.884 15.468 1.00 93.81 265 ARG A N 1
ATOM 2057 C CA . ARG A 1 265 ? 18.048 18.106 16.428 1.00 93.81 265 ARG A CA 1
ATOM 2058 C C . ARG A 1 265 ? 17.200 18.962 17.381 1.00 93.81 265 ARG A C 1
ATOM 2060 O O . ARG A 1 265 ? 16.038 18.593 17.565 1.00 93.81 265 ARG A O 1
ATOM 2067 N N . PRO A 1 266 ? 17.707 20.054 17.990 1.00 95.06 266 PRO A N 1
ATOM 2068 C CA . PRO A 1 266 ? 16.896 20.893 18.872 1.00 95.06 266 PRO A CA 1
ATOM 2069 C C . PRO A 1 266 ? 15.712 21.525 18.132 1.00 95.06 266 PRO A C 1
ATOM 2071 O O . PRO A 1 266 ? 14.583 21.439 18.607 1.00 95.06 266 PRO A O 1
ATOM 2074 N N . LEU A 1 267 ? 15.950 22.048 16.9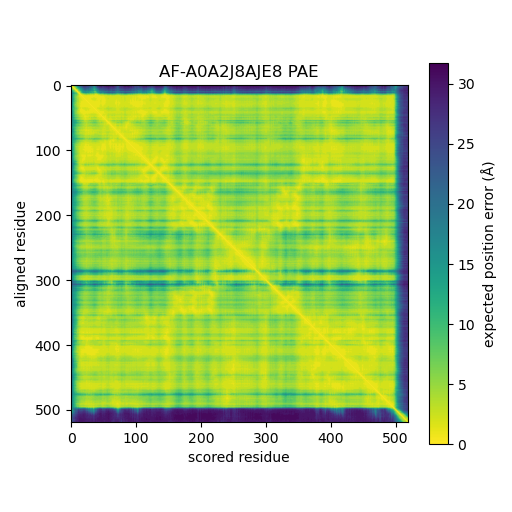24 1.00 94.25 267 LEU A N 1
ATOM 2075 C CA . LEU A 1 267 ? 14.914 22.636 16.073 1.00 94.25 267 LEU A CA 1
ATOM 2076 C C . LEU A 1 267 ? 13.844 21.606 15.687 1.00 94.25 267 LEU A C 1
ATOM 2078 O O . LEU A 1 267 ? 12.654 21.870 15.832 1.00 94.25 267 LEU A O 1
ATOM 2082 N N . LYS A 1 268 ? 14.255 20.400 15.273 1.00 94.75 268 LYS A N 1
ATOM 2083 C CA . LYS A 1 268 ? 13.329 19.299 14.953 1.00 94.75 268 LYS A CA 1
ATOM 2084 C C . LYS A 1 268 ? 12.463 18.928 16.153 1.00 94.75 268 LYS A C 1
ATOM 2086 O O . LYS A 1 268 ? 11.260 18.737 16.013 1.00 94.75 268 LYS A O 1
ATOM 2091 N N . ARG A 1 269 ? 13.066 18.828 17.345 1.00 94.62 269 ARG A N 1
ATOM 2092 C CA . ARG A 1 269 ? 12.328 18.543 18.585 1.00 94.62 269 ARG A CA 1
ATOM 2093 C C . ARG A 1 269 ? 11.314 19.639 18.891 1.00 94.62 269 ARG A C 1
ATOM 2095 O O . ARG A 1 269 ? 10.181 19.301 19.214 1.00 94.62 269 ARG A O 1
ATOM 2102 N N . LEU A 1 270 ? 11.703 20.907 18.764 1.00 95.19 270 LEU A N 1
ATOM 2103 C CA . LEU A 1 270 ? 10.809 22.044 18.975 1.00 95.19 270 LEU A CA 1
ATOM 2104 C C . LEU A 1 270 ? 9.628 22.014 17.996 1.00 95.19 270 LEU A C 1
ATOM 2106 O O . LEU A 1 270 ? 8.488 22.126 18.434 1.00 95.19 270 LEU A O 1
ATOM 2110 N N . PHE A 1 271 ? 9.888 21.781 16.706 1.00 93.06 271 PHE A N 1
ATOM 2111 C CA . PHE A 1 271 ? 8.854 21.660 15.676 1.00 93.06 271 PHE A CA 1
ATOM 2112 C C . PHE A 1 271 ? 7.835 20.560 16.008 1.00 93.06 271 PHE A C 1
ATOM 2114 O O . PHE A 1 271 ? 6.639 20.830 16.115 1.00 93.06 271 PHE A O 1
ATOM 2121 N N . TRP A 1 272 ? 8.303 19.329 16.245 1.00 94.56 272 TRP A N 1
ATOM 2122 C CA . TRP A 1 272 ? 7.411 18.199 16.520 1.00 94.56 272 TRP A CA 1
ATOM 2123 C C . TRP A 1 272 ? 6.666 18.346 17.849 1.00 94.56 272 TRP A C 1
ATOM 2125 O O . TRP A 1 272 ? 5.480 18.038 17.911 1.00 94.56 272 TRP A O 1
ATOM 2135 N N . LYS A 1 273 ? 7.316 18.860 18.904 1.00 94.69 273 LYS A N 1
ATOM 2136 C CA . LYS A 1 273 ? 6.653 19.112 20.194 1.00 94.69 273 LYS A CA 1
ATOM 2137 C C . LYS A 1 273 ? 5.639 20.247 20.114 1.00 94.69 273 LYS A C 1
ATOM 2139 O O . LYS A 1 273 ? 4.582 20.148 20.727 1.00 94.69 273 LYS A O 1
ATOM 2144 N N . GLY A 1 274 ? 5.929 21.292 19.341 1.00 93.00 274 GLY A N 1
ATOM 2145 C CA . GLY A 1 274 ? 4.975 22.357 19.048 1.00 93.00 274 GLY A CA 1
ATOM 2146 C C . GLY A 1 274 ? 3.729 21.807 18.358 1.00 93.00 274 GLY A C 1
ATOM 2147 O O . GLY A 1 274 ? 2.617 22.060 18.817 1.00 93.00 274 GLY A O 1
ATOM 2148 N N . LEU A 1 275 ? 3.916 20.982 17.323 1.00 91.50 275 LEU A N 1
ATOM 2149 C CA . LEU A 1 275 ? 2.815 20.353 16.597 1.00 91.50 275 LEU A CA 1
ATOM 2150 C C . LEU A 1 275 ? 1.998 19.397 17.482 1.00 91.50 275 LEU A C 1
ATOM 2152 O O . LEU A 1 275 ? 0.773 19.471 17.478 1.00 91.50 275 LEU A O 1
ATOM 2156 N N . GLU A 1 276 ? 2.654 18.570 18.304 1.00 93.12 276 GLU A N 1
ATOM 2157 C CA . GLU A 1 276 ? 1.990 17.728 19.314 1.00 93.12 276 GLU A CA 1
ATOM 2158 C C . GLU A 1 276 ? 1.141 18.560 20.287 1.00 93.12 276 GLU A C 1
ATOM 2160 O O . GLU A 1 276 ? 0.022 18.172 20.609 1.00 93.12 276 GLU A O 1
ATOM 2165 N N . CYS A 1 277 ? 1.643 19.710 20.749 1.00 91.88 277 CYS A N 1
ATOM 2166 C CA . CYS A 1 277 ? 0.901 20.604 21.638 1.00 91.88 277 CYS A CA 1
ATOM 2167 C C . CYS A 1 277 ? -0.316 21.235 20.954 1.00 91.88 277 CYS A C 1
ATOM 2169 O O . CYS A 1 277 ? -1.366 21.346 21.583 1.00 91.88 277 CYS A O 1
ATOM 2171 N N . VAL A 1 278 ? -0.190 21.658 19.693 1.00 90.44 278 VAL A N 1
ATOM 2172 C CA . VAL A 1 278 ? -1.323 22.202 18.928 1.00 90.44 278 VAL A CA 1
ATOM 2173 C C . VAL A 1 278 ? -2.387 21.125 18.742 1.00 90.44 278 VAL A C 1
ATOM 2175 O O . VAL A 1 278 ? -3.527 21.341 19.135 1.00 90.44 278 VAL A O 1
ATOM 2178 N N . ILE A 1 279 ? -2.002 19.938 18.265 1.00 89.88 279 ILE A N 1
ATOM 2179 C CA . ILE A 1 279 ? -2.915 18.804 18.068 1.00 89.88 279 ILE A CA 1
ATOM 2180 C C . ILE A 1 279 ? -3.596 18.400 19.379 1.00 89.88 279 ILE A C 1
ATOM 2182 O O . ILE A 1 279 ? -4.815 18.248 19.420 1.00 89.88 279 ILE A O 1
ATOM 2186 N N . ALA A 1 280 ? -2.837 18.265 20.471 1.00 89.31 280 ALA A N 1
ATOM 2187 C CA . ALA A 1 280 ? -3.395 17.892 21.767 1.00 89.31 280 ALA A CA 1
ATOM 2188 C C . ALA A 1 280 ? -4.444 18.897 22.263 1.00 89.31 280 ALA A C 1
ATOM 2190 O O . ALA A 1 280 ? -5.439 18.486 22.856 1.00 89.31 280 ALA A O 1
ATOM 2191 N N . ARG A 1 281 ? -4.245 20.196 22.001 1.00 88.06 281 ARG A N 1
ATOM 2192 C CA . ARG A 1 281 ? -5.224 21.241 22.330 1.00 88.06 281 ARG A CA 1
ATOM 2193 C C . ARG A 1 281 ? -6.446 21.185 21.419 1.00 88.06 281 ARG A C 1
ATOM 2195 O O . ARG A 1 281 ? -7.557 21.215 21.936 1.00 88.06 281 ARG A O 1
ATOM 2202 N N . THR A 1 282 ? -6.249 21.068 20.105 1.00 85.25 282 THR A N 1
ATOM 2203 C CA . THR A 1 282 ? -7.336 20.997 19.115 1.00 85.25 282 THR A CA 1
ATOM 2204 C C . THR A 1 282 ? -8.282 19.833 19.403 1.00 85.25 282 THR A C 1
ATOM 2206 O O . THR A 1 282 ? -9.488 20.028 19.459 1.00 85.25 282 THR A O 1
ATOM 2209 N N . PHE A 1 283 ? -7.736 18.645 19.676 1.00 84.38 283 PHE A N 1
ATOM 2210 C CA . PHE A 1 283 ? -8.515 17.426 19.917 1.00 84.38 283 PHE A CA 1
ATOM 2211 C C . PHE A 1 283 ? -8.796 17.149 21.402 1.00 84.38 283 PHE A C 1
ATOM 2213 O O . PHE A 1 283 ? -9.280 16.072 21.737 1.00 84.38 283 PHE A O 1
ATOM 2220 N N . ARG A 1 284 ? -8.465 18.087 22.305 1.00 84.31 284 ARG A N 1
ATOM 2221 C CA . ARG A 1 284 ? -8.640 17.957 23.768 1.00 84.31 284 ARG A CA 1
ATOM 2222 C C . ARG A 1 284 ? -8.131 16.614 24.321 1.00 84.31 284 ARG A C 1
ATOM 2224 O O . ARG A 1 284 ? -8.775 15.984 25.156 1.00 84.31 284 ARG A O 1
ATOM 2231 N N . ILE A 1 285 ? -6.966 16.169 23.844 1.00 81.88 285 ILE A N 1
ATOM 2232 C CA . ILE A 1 285 ? -6.397 14.856 24.175 1.00 81.88 285 ILE A CA 1
ATOM 2233 C C . ILE A 1 285 ? -6.052 14.812 25.669 1.00 81.88 285 ILE A C 1
ATOM 2235 O O . ILE A 1 285 ? -5.145 15.513 26.124 1.00 81.88 285 ILE A O 1
ATOM 2239 N N . THR A 1 286 ? -6.747 13.960 26.423 1.00 76.88 286 THR A N 1
ATOM 2240 C CA . THR A 1 286 ? -6.474 13.703 27.845 1.00 76.88 286 THR A CA 1
ATOM 2241 C C . THR A 1 286 ? -5.329 12.698 28.023 1.00 76.88 286 THR A C 1
ATOM 2243 O O . THR A 1 286 ? -4.872 12.068 27.065 1.00 76.88 286 THR A O 1
ATOM 2246 N N . SER A 1 287 ? -4.834 12.534 29.254 1.00 73.38 287 SER A N 1
ATOM 2247 C CA . SER A 1 287 ? -3.746 11.596 29.581 1.00 73.38 287 SER A CA 1
ATOM 2248 C C . SER A 1 287 ? -4.028 10.155 29.153 1.00 73.38 287 SER A C 1
ATOM 2250 O O . SER A 1 287 ? -3.108 9.455 28.734 1.00 73.38 287 SER A O 1
ATOM 2252 N N . ASP A 1 288 ? -5.287 9.727 29.221 1.00 72.25 288 ASP A N 1
ATOM 2253 C CA . ASP A 1 288 ? -5.660 8.311 29.125 1.00 72.25 288 ASP A CA 1
ATOM 2254 C C . ASP A 1 288 ? -5.653 7.801 27.678 1.00 72.25 288 ASP A C 1
ATOM 2256 O O . ASP A 1 288 ? -5.320 6.641 27.408 1.00 72.25 288 ASP A O 1
ATOM 2260 N N . VAL A 1 289 ? -5.952 8.700 26.736 1.00 76.44 289 VAL A N 1
ATOM 2261 C CA . VAL A 1 289 ? -5.965 8.442 25.288 1.00 76.44 289 VAL A CA 1
ATOM 2262 C C . VAL A 1 289 ? -4.710 8.958 24.580 1.00 76.44 289 VAL A C 1
ATOM 2264 O O . VAL A 1 289 ? -4.545 8.732 23.380 1.00 76.44 289 VAL A O 1
ATOM 2267 N N . ARG A 1 290 ? -3.792 9.616 25.304 1.00 83.75 290 ARG A N 1
ATOM 2268 C CA . ARG A 1 290 ? -2.565 10.161 24.719 1.00 83.75 290 ARG A CA 1
ATOM 2269 C C . ARG A 1 290 ? -1.689 9.040 24.135 1.00 83.75 290 ARG A C 1
ATOM 2271 O O . ARG A 1 290 ? -1.366 8.081 24.845 1.00 83.75 290 ARG A O 1
ATOM 2278 N N . PRO A 1 291 ? -1.250 9.156 22.869 1.00 87.44 291 PRO A N 1
ATOM 2279 C CA . PRO A 1 291 ? -0.350 8.180 22.266 1.00 87.44 291 PRO A CA 1
ATOM 2280 C C . PRO A 1 291 ? 0.969 8.058 23.035 1.00 87.44 291 PRO A C 1
ATOM 2282 O O . PRO A 1 291 ? 1.538 9.049 23.496 1.00 87.44 291 PRO A O 1
ATOM 2285 N N . THR A 1 292 ? 1.484 6.834 23.140 1.00 87.12 292 THR A N 1
ATOM 2286 C CA . THR A 1 292 ? 2.751 6.533 23.833 1.00 87.12 292 THR A CA 1
ATOM 2287 C C . THR A 1 292 ? 3.984 6.851 22.989 1.00 87.12 292 THR A C 1
ATOM 2289 O O . THR A 1 292 ? 5.086 6.989 23.519 1.00 87.12 292 THR A O 1
ATOM 2292 N N . VAL A 1 293 ? 3.810 6.969 21.673 1.00 90.06 293 VAL A N 1
ATOM 2293 C CA . VAL A 1 293 ? 4.866 7.310 20.719 1.00 90.06 293 VAL A CA 1
ATOM 2294 C C . VAL A 1 293 ? 4.735 8.775 20.287 1.00 90.06 293 VAL A C 1
ATOM 2296 O O . VAL A 1 293 ? 3.618 9.291 20.203 1.00 90.06 293 VAL A O 1
ATOM 2299 N N . PRO A 1 294 ? 5.850 9.472 20.006 1.00 92.94 294 PRO A N 1
ATOM 2300 C CA . PRO A 1 294 ? 5.797 10.842 19.508 1.00 92.94 294 PRO A CA 1
ATOM 2301 C C . PRO A 1 294 ? 5.178 10.890 18.108 1.00 92.94 294 PRO A C 1
ATOM 2303 O O . PRO A 1 294 ? 5.279 9.927 17.343 1.00 92.94 294 PRO A O 1
ATOM 2306 N N . LEU A 1 295 ? 4.605 12.034 17.746 1.00 92.75 295 LEU A N 1
ATOM 2307 C CA . LEU A 1 295 ? 3.910 12.238 16.473 1.00 92.75 295 LEU A CA 1
ATOM 2308 C C . LEU A 1 295 ? 4.703 11.780 15.231 1.00 92.75 295 LEU A C 1
ATOM 2310 O O . LEU A 1 295 ? 4.173 10.975 14.468 1.00 92.75 295 LEU A O 1
ATOM 2314 N N . PRO A 1 296 ? 5.975 12.182 15.015 1.00 93.00 296 PRO A N 1
ATOM 2315 C CA . PRO A 1 296 ? 6.727 11.737 13.838 1.00 93.00 296 PRO A CA 1
ATOM 2316 C C . PRO A 1 296 ? 6.943 10.222 13.785 1.00 93.00 296 PRO A C 1
ATOM 2318 O O . PRO A 1 296 ? 7.157 9.676 12.708 1.00 93.00 296 PRO A O 1
ATOM 2321 N N . ALA A 1 297 ? 6.914 9.529 14.923 1.00 92.69 297 ALA A N 1
ATOM 2322 C CA . ALA A 1 297 ? 6.981 8.075 14.948 1.00 92.69 297 ALA A CA 1
ATOM 2323 C C . ALA A 1 297 ? 5.612 7.459 14.620 1.00 92.69 297 ALA A C 1
ATOM 2325 O O . ALA A 1 297 ? 5.540 6.482 13.877 1.00 92.69 297 ALA A O 1
ATOM 2326 N N . ASP A 1 298 ? 4.534 8.059 15.127 1.00 92.31 298 ASP A N 1
ATOM 2327 C CA . ASP A 1 298 ? 3.163 7.605 14.902 1.00 92.31 298 ASP A CA 1
ATOM 2328 C C . ASP A 1 298 ? 2.719 7.710 13.437 1.00 92.31 298 ASP A C 1
ATOM 2330 O O . ASP A 1 298 ? 2.029 6.835 12.920 1.00 92.31 298 ASP A O 1
ATOM 2334 N N . LEU A 1 299 ? 3.217 8.720 12.718 1.00 91.75 299 LEU A N 1
ATOM 2335 C CA . LEU A 1 299 ? 2.999 8.898 11.279 1.00 91.75 299 LEU A CA 1
ATOM 2336 C C . LEU A 1 299 ? 3.528 7.729 10.418 1.00 91.75 299 LEU A C 1
ATOM 2338 O O . LEU A 1 299 ? 3.236 7.669 9.224 1.00 91.75 299 LEU A O 1
ATOM 2342 N N . PHE A 1 300 ? 4.291 6.779 10.972 1.00 91.88 300 PHE A N 1
ATOM 2343 C CA . PHE A 1 300 ? 4.641 5.533 10.273 1.00 91.88 300 PHE A CA 1
ATOM 2344 C C . PHE A 1 300 ? 3.556 4.449 10.338 1.00 91.88 300 PHE A C 1
ATOM 2346 O O . PHE A 1 300 ? 3.668 3.466 9.605 1.00 91.88 300 PHE A O 1
ATOM 2353 N N . PHE A 1 301 ? 2.510 4.641 11.149 1.00 87.94 301 PHE A N 1
ATOM 2354 C CA . PHE A 1 301 ? 1.304 3.806 11.190 1.00 87.94 301 PHE A CA 1
ATOM 2355 C C . PHE A 1 301 ? 0.191 4.306 10.249 1.00 87.94 301 PHE A C 1
ATOM 2357 O O . PHE A 1 301 ? -0.913 3.768 10.265 1.00 87.94 301 PHE A O 1
ATOM 2364 N N . GLY A 1 302 ? 0.480 5.309 9.409 1.00 77.88 302 GLY A N 1
ATOM 2365 C CA . GLY A 1 302 ? -0.424 5.819 8.372 1.00 77.88 302 GLY A CA 1
ATOM 2366 C C . GLY A 1 302 ? -1.106 7.149 8.696 1.00 77.88 302 GLY A C 1
ATOM 2367 O O . GLY A 1 302 ? -1.711 7.721 7.797 1.00 77.88 302 GLY A O 1
ATOM 2368 N N . GLY A 1 303 ? -0.975 7.663 9.928 1.00 78.19 303 GLY A N 1
ATOM 2369 C CA . GLY A 1 303 ? -1.666 8.881 10.371 1.00 78.19 303 GLY A CA 1
ATOM 2370 C C . GLY A 1 303 ? -3.195 8.730 10.370 1.00 78.19 303 GLY A C 1
ATOM 2371 O O . GLY A 1 303 ? -3.750 7.819 9.757 1.00 78.19 303 GLY A O 1
ATOM 2372 N N . GLN A 1 304 ? -3.908 9.593 11.093 1.00 79.69 304 GLN A N 1
ATOM 2373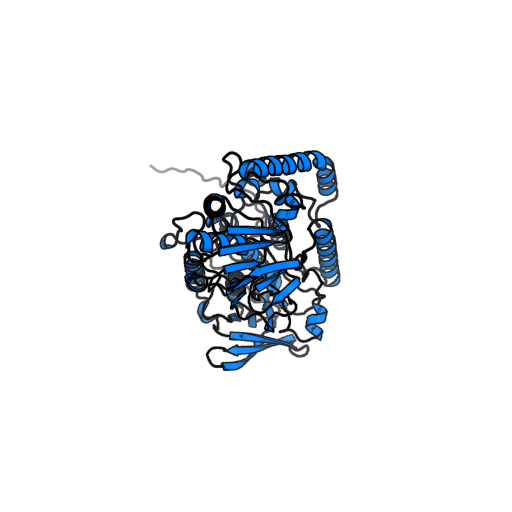 C CA . GLN A 1 304 ? -5.372 9.523 11.170 1.00 79.69 304 GLN A CA 1
ATOM 2374 C C . GLN A 1 304 ? -5.970 10.911 11.061 1.00 79.69 304 GLN A C 1
ATOM 2376 O O . GLN A 1 304 ? -5.989 11.643 12.041 1.00 79.69 304 GLN A O 1
ATOM 2381 N N . ILE A 1 305 ? -6.445 11.284 9.874 1.00 79.31 305 ILE A N 1
ATOM 2382 C CA . ILE A 1 305 ? -7.181 12.541 9.720 1.00 79.31 305 ILE A CA 1
ATOM 2383 C C . ILE A 1 305 ? -8.585 12.349 10.293 1.00 79.31 305 ILE A C 1
ATOM 2385 O O . ILE A 1 305 ? -9.298 11.467 9.814 1.00 79.31 305 ILE A O 1
ATOM 2389 N N . LEU A 1 306 ? -8.947 13.140 11.309 1.00 75.50 306 LEU A N 1
ATOM 2390 C CA . LEU A 1 306 ? -10.184 12.951 12.081 1.00 75.50 306 LEU A CA 1
ATOM 2391 C C . LEU A 1 306 ? -11.120 14.165 12.152 1.00 75.50 306 LEU A C 1
ATOM 2393 O O . LEU A 1 306 ? -12.171 14.018 12.764 1.00 75.50 306 LEU A O 1
ATOM 2397 N N . ASP A 1 307 ? -10.792 15.312 11.546 1.00 66.31 307 ASP A N 1
ATOM 2398 C CA . ASP A 1 307 ? -11.564 16.565 11.715 1.00 66.31 307 ASP A CA 1
ATOM 2399 C C . ASP A 1 307 ? -13.086 16.377 11.587 1.00 66.31 307 ASP A C 1
ATOM 2401 O O . ASP A 1 307 ? -13.798 16.541 12.570 1.00 66.31 307 ASP A O 1
ATOM 2405 N N . ASP A 1 308 ? -13.580 15.933 10.431 1.00 67.19 308 ASP A N 1
ATOM 2406 C CA . ASP A 1 308 ? -15.027 15.779 10.196 1.00 67.19 308 ASP A CA 1
ATOM 2407 C C . ASP A 1 308 ? -15.666 14.635 10.996 1.00 67.19 308 ASP A C 1
ATOM 2409 O O . ASP A 1 308 ? -16.882 14.561 11.129 1.00 67.19 308 ASP A O 1
ATOM 2413 N N . THR A 1 309 ? -14.851 13.708 11.497 1.00 74.94 309 THR A N 1
ATOM 2414 C CA . THR A 1 309 ? -15.335 12.536 12.236 1.00 74.94 309 THR A CA 1
ATOM 2415 C C . THR A 1 309 ? -15.377 12.779 13.738 1.00 74.94 309 THR A C 1
ATOM 2417 O O . THR A 1 309 ? -16.029 12.036 14.461 1.00 74.94 309 THR A O 1
ATOM 2420 N N . LEU A 1 310 ? -14.666 13.791 14.244 1.00 78.12 310 LEU A N 1
ATOM 2421 C CA . LEU A 1 310 ? -14.520 13.991 15.681 1.00 78.12 310 LEU A CA 1
ATOM 2422 C C . LEU A 1 310 ? -15.841 14.408 16.327 1.00 78.12 310 LEU A C 1
ATOM 2424 O O . LEU A 1 310 ? -16.198 13.867 17.372 1.00 78.12 310 LEU A O 1
ATOM 2428 N N . ASP A 1 311 ? -16.564 15.337 15.708 1.00 79.25 311 ASP A N 1
ATOM 2429 C CA . ASP A 1 311 ? -17.847 15.819 16.227 1.00 79.25 311 ASP A CA 1
ATOM 2430 C C . ASP A 1 311 ? -18.888 14.691 16.242 1.00 79.25 311 ASP A C 1
ATOM 2432 O O . ASP A 1 311 ? -19.569 14.485 17.245 1.00 79.25 311 ASP A O 1
ATOM 2436 N N . GLU A 1 312 ? -18.928 13.879 15.181 1.00 85.06 312 GLU A N 1
ATOM 2437 C CA . GLU A 1 312 ? -19.797 12.700 15.102 1.00 85.06 312 GLU A CA 1
ATOM 2438 C C . GLU A 1 312 ? -19.454 11.675 16.195 1.00 85.06 312 GLU A C 1
ATOM 2440 O O . GLU A 1 312 ? -20.330 11.205 16.919 1.00 85.06 312 GLU A O 1
ATOM 2445 N N . LEU A 1 313 ? -18.169 11.348 16.367 1.00 85.56 313 LEU A N 1
ATOM 2446 C CA . LEU A 1 313 ? -17.725 10.371 17.363 1.00 85.56 313 LEU A CA 1
ATOM 2447 C C . LEU A 1 313 ? -17.923 10.864 18.801 1.00 85.56 313 LEU A C 1
ATOM 2449 O O . LEU A 1 313 ? -18.263 10.067 19.672 1.00 85.56 313 LEU A O 1
ATOM 2453 N N . THR A 1 314 ? -17.707 12.154 19.065 1.00 82.50 314 THR A N 1
ATOM 2454 C CA . THR A 1 314 ? -17.878 12.735 20.408 1.00 82.50 314 THR A CA 1
ATOM 2455 C C . THR A 1 314 ? -19.345 12.943 20.776 1.00 82.50 314 THR A C 1
ATOM 2457 O O . THR A 1 314 ? -19.681 12.833 21.953 1.00 82.50 314 THR A O 1
ATOM 2460 N N . GLY A 1 315 ? -20.222 13.181 19.796 1.00 84.69 315 GLY A N 1
ATOM 2461 C CA . GLY A 1 315 ? -21.676 13.236 19.980 1.00 84.69 315 GLY A CA 1
ATOM 2462 C C . GLY A 1 315 ? -22.367 11.865 20.043 1.00 84.69 315 GLY A C 1
ATOM 2463 O O . GLY A 1 315 ? -23.555 11.785 20.347 1.00 84.69 315 GLY A O 1
ATOM 2464 N N . CYS A 1 316 ? -21.651 10.776 19.762 1.00 88.25 316 CYS A N 1
ATOM 2465 C CA . CYS A 1 316 ? -22.204 9.425 19.715 1.00 88.25 316 CYS A CA 1
ATOM 2466 C C . CYS A 1 316 ? -22.357 8.828 21.126 1.00 88.25 316 CYS A C 1
ATOM 2468 O O . CYS A 1 316 ? -21.453 8.173 21.639 1.00 88.25 316 CYS A O 1
ATOM 2470 N N . GLU A 1 317 ? -23.529 9.000 21.748 1.00 90.56 317 GLU A N 1
ATOM 2471 C CA . GLU A 1 317 ? -23.812 8.533 23.123 1.00 90.56 317 GLU A CA 1
ATOM 2472 C C . GLU A 1 317 ? -23.626 7.019 23.320 1.00 90.56 317 GLU A C 1
ATOM 2474 O O . GLU A 1 317 ? -23.303 6.549 24.411 1.00 90.56 317 GLU A O 1
ATOM 2479 N N . VAL A 1 318 ? -23.810 6.240 22.252 1.00 92.56 318 VAL A N 1
ATOM 2480 C CA . VAL A 1 318 ? -23.692 4.776 22.275 1.00 92.56 318 VAL A CA 1
ATOM 2481 C C . VAL A 1 318 ? -22.252 4.279 22.095 1.00 92.56 318 VAL A C 1
ATOM 2483 O O . VAL A 1 318 ? -22.027 3.066 22.142 1.00 92.56 318 VAL A O 1
ATOM 2486 N N . LEU A 1 319 ? -21.284 5.178 21.870 1.00 94.62 319 LEU A N 1
ATOM 2487 C CA . LEU A 1 319 ? -19.872 4.847 21.691 1.00 94.62 319 LEU A CA 1
ATOM 2488 C C . LEU A 1 319 ? -19.112 4.882 23.020 1.00 94.62 319 LEU A C 1
ATOM 2490 O O . LEU A 1 319 ? -19.012 5.903 23.692 1.00 94.62 319 LEU A O 1
ATOM 2494 N N . LYS A 1 320 ? -18.463 3.763 23.346 1.00 93.88 320 LYS A N 1
ATOM 2495 C CA . LYS A 1 320 ? -17.508 3.648 24.449 1.00 93.88 320 LYS A CA 1
ATOM 2496 C C . LYS A 1 320 ? -16.124 3.276 23.931 1.00 93.88 320 LYS A C 1
ATOM 2498 O O . LYS A 1 320 ? -15.981 2.429 23.053 1.00 93.88 320 LYS A O 1
ATOM 2503 N N . THR A 1 321 ? -15.080 3.839 24.527 1.00 92.00 321 THR A N 1
ATOM 2504 C CA . THR A 1 321 ? -13.691 3.467 24.228 1.00 92.00 321 THR A CA 1
ATOM 2505 C C . THR A 1 321 ? -13.065 2.751 25.418 1.00 92.00 321 THR A C 1
ATOM 2507 O O . THR A 1 321 ? -13.143 3.242 26.542 1.00 92.00 321 THR A O 1
ATOM 2510 N N . ILE A 1 322 ? -12.428 1.604 25.186 1.00 93.12 322 ILE A N 1
ATOM 2511 C CA . ILE A 1 322 ? -11.749 0.809 26.213 1.00 93.12 322 ILE A CA 1
ATOM 2512 C C . ILE A 1 322 ? -10.309 0.563 25.772 1.00 93.12 322 ILE A C 1
ATOM 2514 O O . ILE A 1 322 ? -10.055 -0.021 24.716 1.00 93.12 322 ILE A O 1
ATOM 2518 N N . LYS A 1 323 ? -9.355 0.979 26.608 1.00 93.00 323 LYS A N 1
ATOM 2519 C CA . LYS A 1 323 ? -7.951 0.622 26.427 1.00 93.00 323 LYS A CA 1
ATOM 2520 C C . LYS A 1 323 ? -7.711 -0.760 27.028 1.00 93.00 323 LYS A C 1
ATOM 2522 O O . LYS A 1 323 ? -7.775 -0.920 28.241 1.00 93.00 323 LYS A O 1
ATOM 2527 N N . GLY A 1 324 ? -7.447 -1.756 26.193 1.00 93.25 324 GLY A N 1
ATOM 2528 C CA . GLY A 1 324 ? -7.297 -3.136 26.635 1.00 93.25 324 GLY A CA 1
ATOM 2529 C C . GLY A 1 324 ? -7.094 -4.121 25.490 1.00 93.25 324 GLY A C 1
ATOM 2530 O O . GLY A 1 324 ? -6.866 -3.751 24.337 1.00 93.25 324 GLY A O 1
ATOM 2531 N N . GLU A 1 325 ? -7.177 -5.402 25.828 1.00 94.44 325 GLU A N 1
ATOM 2532 C CA . GLU A 1 325 ? -7.038 -6.514 24.893 1.00 94.44 325 GLU A CA 1
ATOM 2533 C C . GLU A 1 325 ? -7.997 -7.640 25.287 1.00 94.44 325 GLU A C 1
ATOM 2535 O O . GLU A 1 325 ? -8.314 -7.820 26.465 1.00 94.44 325 GLU A O 1
ATOM 2540 N N . VAL A 1 326 ? -8.470 -8.394 24.294 1.00 96.25 326 VAL A N 1
ATOM 2541 C CA . VAL A 1 326 ? -9.288 -9.584 24.537 1.00 96.25 326 VAL A CA 1
ATOM 2542 C C . VAL A 1 326 ? -8.399 -10.688 25.105 1.00 96.25 326 VAL A C 1
ATOM 2544 O O . VAL A 1 326 ? -7.358 -11.009 24.533 1.00 96.25 326 VAL A O 1
ATOM 2547 N N . ASN A 1 327 ? -8.822 -11.291 26.212 1.00 95.69 327 ASN A N 1
ATOM 2548 C CA . ASN A 1 327 ? -8.200 -12.492 26.760 1.00 95.69 327 ASN A CA 1
ATOM 2549 C C . ASN A 1 327 ? -8.788 -13.746 26.097 1.00 95.69 327 ASN A C 1
ATOM 2551 O O . ASN A 1 327 ? -8.061 -14.556 25.516 1.00 95.69 327 ASN A O 1
ATOM 2555 N N . ARG A 1 328 ? -10.118 -13.885 26.150 1.00 96.44 328 ARG A N 1
ATOM 2556 C CA . ARG A 1 328 ? -10.840 -15.021 25.567 1.00 96.44 328 ARG A CA 1
ATOM 2557 C C . ARG A 1 328 ? -12.266 -1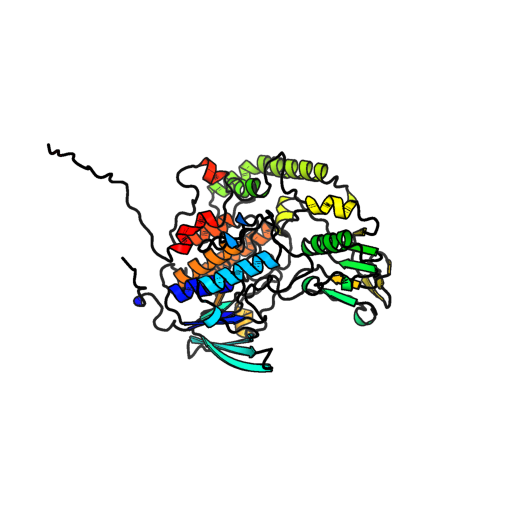4.663 25.176 1.00 96.44 328 ARG A C 1
ATOM 2559 O O . ARG A 1 328 ? -12.867 -13.742 25.722 1.00 96.44 328 ARG A O 1
ATOM 2566 N N . PHE A 1 329 ? -12.812 -15.450 24.269 1.00 96.94 329 PHE A N 1
ATOM 2567 C CA . PHE A 1 329 ? -14.189 -15.382 23.815 1.00 96.94 329 PHE A C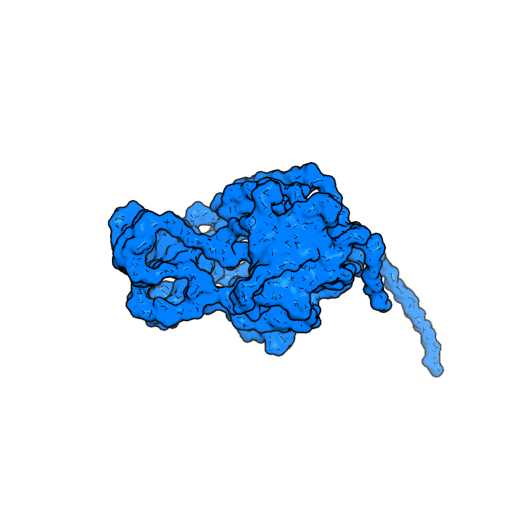A 1
ATOM 2568 C C . PHE A 1 329 ? -15.046 -16.324 24.663 1.00 96.94 329 PHE A C 1
ATOM 2570 O O . PHE A 1 329 ? -14.588 -17.373 25.126 1.00 96.94 329 PHE A O 1
ATOM 2577 N N . VAL A 1 330 ? -16.294 -15.927 24.876 1.00 96.69 330 VAL A N 1
ATOM 2578 C CA . VAL A 1 330 ? -17.342 -16.720 25.524 1.00 96.69 330 VAL A CA 1
ATOM 2579 C C . VAL A 1 330 ? -18.603 -16.657 24.664 1.00 96.69 330 VAL A C 1
ATOM 2581 O O . VAL A 1 330 ? -18.657 -15.911 23.690 1.00 96.69 330 VAL A O 1
ATOM 2584 N N . ARG A 1 331 ? -19.640 -17.431 24.999 1.00 96.19 331 ARG A N 1
ATOM 2585 C CA . ARG A 1 331 ? -20.814 -17.594 24.124 1.00 96.19 331 ARG A CA 1
ATOM 2586 C C . ARG A 1 331 ? -21.476 -16.285 23.685 1.00 96.19 331 ARG A C 1
ATOM 2588 O O . ARG A 1 331 ? -21.871 -16.170 22.531 1.00 96.19 331 ARG A O 1
ATOM 2595 N N . ASN A 1 332 ? -21.592 -15.318 24.586 1.00 96.25 332 ASN A N 1
ATOM 2596 C CA . ASN A 1 332 ? -22.345 -14.073 24.409 1.00 96.25 332 ASN A CA 1
ATOM 2597 C C . ASN A 1 332 ? -21.470 -12.805 24.482 1.00 96.25 332 ASN A C 1
ATOM 2599 O O . ASN A 1 332 ? -21.990 -11.719 24.756 1.00 96.25 332 ASN A O 1
ATOM 2603 N N . GLY A 1 333 ? -20.150 -12.931 24.307 1.00 96.88 333 GLY A N 1
ATOM 2604 C CA . GLY A 1 333 ? -19.243 -11.798 24.450 1.00 96.88 333 GLY A CA 1
ATOM 2605 C C . GLY A 1 333 ? -17.769 -12.169 24.561 1.00 96.88 333 GLY A C 1
ATOM 2606 O O . GLY A 1 333 ? -17.337 -13.250 24.156 1.00 96.88 333 GLY A O 1
ATOM 2607 N N . VAL A 1 334 ? -16.995 -11.262 25.150 1.00 97.44 334 VAL A N 1
ATOM 2608 C CA . VAL A 1 334 ? -15.556 -11.424 25.381 1.00 97.44 334 VAL A CA 1
ATOM 2609 C C . VAL A 1 334 ? -15.193 -11.117 26.831 1.00 97.44 334 VAL A C 1
ATOM 2611 O O . VAL A 1 334 ? -15.827 -10.293 27.486 1.00 97.44 334 VAL A O 1
ATOM 2614 N N . ILE A 1 335 ? -14.153 -11.784 27.321 1.00 97.38 335 ILE A N 1
ATOM 2615 C CA . ILE A 1 335 ? -13.476 -11.457 28.576 1.00 97.38 335 ILE A CA 1
ATOM 2616 C C . ILE A 1 335 ? -12.194 -10.707 28.222 1.00 97.38 335 ILE A C 1
ATOM 2618 O O . ILE A 1 335 ? -11.397 -11.191 27.409 1.00 97.38 335 ILE A O 1
ATOM 2622 N N . LEU A 1 336 ? -11.997 -9.531 28.809 1.00 96.94 336 LEU A N 1
ATOM 2623 C CA . LEU A 1 336 ? -10.798 -8.717 28.616 1.00 96.94 336 LEU A CA 1
ATOM 2624 C C . LEU A 1 336 ? -9.646 -9.198 29.515 1.00 96.94 336 LEU A C 1
ATOM 2626 O O . LEU A 1 336 ? -9.828 -10.025 30.408 1.00 96.94 336 LEU A O 1
ATOM 2630 N N . GLN A 1 337 ? -8.433 -8.702 29.266 1.00 95.25 337 GLN A N 1
ATOM 2631 C CA . GLN A 1 337 ? -7.248 -9.052 30.065 1.00 95.25 337 GLN A CA 1
ATOM 2632 C C . GLN A 1 337 ? -7.357 -8.660 31.546 1.00 95.25 337 GLN A C 1
ATOM 2634 O O . GLN A 1 337 ? -6.756 -9.322 32.384 1.00 95.25 337 GLN A O 1
ATOM 2639 N N . ASP A 1 338 ? -8.147 -7.639 31.876 1.00 94.56 338 ASP A N 1
ATOM 2640 C CA . ASP A 1 338 ? -8.432 -7.232 33.259 1.00 94.56 338 ASP A CA 1
ATOM 2641 C C . ASP A 1 338 ? -9.507 -8.100 33.947 1.00 94.56 338 ASP A C 1
ATOM 2643 O O . ASP A 1 338 ? -9.848 -7.866 35.103 1.00 94.56 338 ASP A O 1
ATOM 2647 N N . GLY A 1 339 ? -10.046 -9.107 33.247 1.00 95.56 339 GLY A N 1
ATOM 2648 C CA . GLY A 1 339 ? -11.091 -10.002 33.741 1.00 95.56 339 GLY A CA 1
ATOM 2649 C C . GLY A 1 339 ? -12.520 -9.495 33.532 1.00 95.56 339 GLY A C 1
ATOM 2650 O O . GLY A 1 339 ? -13.460 -10.254 33.769 1.00 95.56 339 GLY A O 1
ATOM 2651 N N . SER A 1 340 ? -12.712 -8.263 33.054 1.00 96.62 340 SER A N 1
ATOM 2652 C CA . SER A 1 340 ? -14.046 -7.717 32.794 1.00 96.62 340 SER A CA 1
ATOM 2653 C C . SER A 1 340 ? -14.750 -8.433 31.634 1.00 96.62 340 SER A C 1
ATOM 2655 O O . SER A 1 340 ? -14.125 -8.874 30.664 1.00 96.62 340 SER A O 1
ATOM 2657 N N . PHE A 1 341 ? -16.076 -8.559 31.738 1.00 97.44 341 PHE A N 1
ATOM 2658 C CA . PHE A 1 341 ? -16.928 -9.126 30.693 1.00 97.44 341 PHE A CA 1
ATOM 2659 C C . PHE A 1 341 ? -17.557 -8.022 29.845 1.00 97.44 341 PHE A C 1
ATOM 2661 O O . PHE A 1 341 ? -18.142 -7.076 30.371 1.00 97.44 341 PHE A O 1
ATOM 2668 N N . LEU A 1 342 ? -17.495 -8.190 28.525 1.00 97.31 342 LEU A N 1
ATOM 2669 C CA . LEU A 1 342 ? -18.174 -7.341 27.559 1.00 97.31 342 LEU A CA 1
ATOM 2670 C C . LEU A 1 342 ? -19.139 -8.190 26.730 1.00 97.31 342 LEU A C 1
ATOM 2672 O O . LEU A 1 342 ? -18.716 -9.077 25.989 1.00 97.31 342 LEU A O 1
ATOM 2676 N N . GLY A 1 343 ? -20.436 -7.904 26.843 1.00 97.44 343 GLY A N 1
ATOM 2677 C CA . GLY A 1 343 ? -21.464 -8.543 26.026 1.00 97.44 343 GLY A CA 1
ATOM 2678 C C . GLY A 1 343 ? -21.467 -7.987 24.603 1.00 97.44 343 GLY A C 1
ATOM 2679 O O . GLY A 1 343 ? -21.562 -6.776 24.418 1.00 97.44 343 GLY A O 1
ATOM 2680 N N . VAL A 1 344 ? -21.357 -8.865 23.605 1.00 97.62 344 VAL A N 1
ATOM 2681 C CA . VAL A 1 344 ? -21.143 -8.482 22.200 1.00 97.62 344 VAL A CA 1
ATOM 2682 C C . VAL A 1 344 ? -21.913 -9.418 21.276 1.00 97.62 344 VAL A C 1
ATOM 2684 O O . VAL A 1 344 ? -21.915 -10.628 21.493 1.00 97.62 344 VAL A O 1
ATOM 2687 N N . ASP A 1 345 ? -22.516 -8.862 20.225 1.00 97.88 345 ASP A N 1
ATOM 2688 C CA . ASP A 1 345 ? -23.241 -9.617 19.191 1.00 97.88 345 ASP A CA 1
ATOM 2689 C C . ASP A 1 345 ? -22.533 -9.569 17.827 1.00 97.88 345 ASP A C 1
ATOM 2691 O O . ASP A 1 345 ? -22.736 -10.452 16.992 1.00 97.88 345 ASP A O 1
ATOM 2695 N N . LEU A 1 346 ? -21.706 -8.542 17.596 1.00 97.56 346 LEU A N 1
ATOM 2696 C CA . LEU A 1 346 ? -20.880 -8.373 16.400 1.00 97.56 346 LEU A CA 1
ATOM 2697 C C . LEU A 1 346 ? -19.470 -7.921 16.787 1.00 97.56 346 LEU A C 1
ATOM 2699 O O . LEU A 1 346 ? -19.305 -6.900 17.449 1.00 97.56 346 LEU A O 1
ATOM 2703 N N . ILE A 1 347 ? -18.455 -8.644 16.324 1.00 97.12 347 ILE A N 1
ATOM 2704 C CA . ILE A 1 347 ? -17.049 -8.260 16.443 1.00 97.12 347 ILE A CA 1
ATOM 2705 C C . ILE A 1 347 ? -16.540 -7.835 15.074 1.00 97.12 347 ILE A C 1
ATOM 2707 O O . ILE A 1 347 ? -16.620 -8.594 14.109 1.00 97.12 347 ILE A O 1
ATOM 2711 N N . LEU A 1 348 ? -15.993 -6.626 15.020 1.00 96.81 348 LEU A N 1
ATOM 2712 C CA . LEU A 1 348 ? -15.407 -6.024 13.839 1.00 96.81 348 LEU A CA 1
ATOM 2713 C C . LEU A 1 348 ? -13.894 -5.886 14.023 1.00 96.81 348 LEU A C 1
ATOM 2715 O O . LEU A 1 348 ? -13.411 -5.017 14.753 1.00 96.81 348 LEU A O 1
ATOM 2719 N N . TYR A 1 349 ? -13.132 -6.752 13.364 1.00 96.69 349 TYR A N 1
ATOM 2720 C CA . TYR A 1 349 ? -11.676 -6.726 13.403 1.00 96.69 349 TYR A CA 1
ATOM 2721 C C . TYR A 1 349 ? -11.130 -5.655 12.458 1.00 96.69 349 TYR A C 1
ATOM 2723 O O . TYR A 1 349 ? -11.083 -5.836 11.241 1.00 96.69 349 TYR A O 1
ATOM 2731 N N . CYS A 1 350 ? -10.651 -4.558 13.036 1.00 94.81 350 CYS A N 1
ATOM 2732 C CA . CYS A 1 350 ? -9.903 -3.497 12.362 1.00 94.81 350 CYS A CA 1
ATOM 2733 C C . CYS A 1 350 ? -8.397 -3.675 12.613 1.00 94.81 350 CYS A C 1
ATOM 2735 O O . CYS A 1 350 ? -7.666 -2.734 12.926 1.00 94.81 350 CYS A O 1
ATOM 2737 N N . THR A 1 351 ? -7.936 -4.922 12.512 1.00 93.06 351 THR A N 1
ATOM 2738 C CA . THR A 1 351 ? -6.612 -5.391 12.947 1.00 93.06 351 THR A CA 1
ATOM 2739 C C . THR A 1 351 ? -5.571 -5.419 11.827 1.00 93.06 351 THR A C 1
ATOM 2741 O O . THR A 1 351 ? -4.459 -5.916 12.017 1.00 93.06 351 THR A O 1
ATOM 2744 N N . GLY A 1 352 ? -5.901 -4.827 10.678 1.00 91.06 352 GLY A N 1
ATOM 2745 C CA . GLY A 1 352 ? -5.011 -4.686 9.534 1.00 91.06 352 GLY A CA 1
ATOM 2746 C C . GLY A 1 352 ? -4.917 -5.953 8.689 1.00 91.06 352 GLY A C 1
ATOM 2747 O O . GLY A 1 352 ? -5.783 -6.820 8.710 1.00 91.06 352 GLY A O 1
ATOM 2748 N N . TYR A 1 353 ? -3.845 -6.046 7.912 1.00 91.31 353 TYR A N 1
ATOM 2749 C CA . TYR A 1 353 ? -3.698 -7.052 6.866 1.00 91.31 353 TYR A CA 1
ATOM 2750 C C . TYR A 1 353 ? -2.390 -7.824 7.018 1.00 91.31 353 TYR A C 1
ATOM 2752 O O . TYR A 1 353 ? -1.447 -7.379 7.678 1.00 91.31 353 TYR A O 1
ATOM 2760 N N . SER A 1 354 ? -2.340 -8.997 6.400 1.00 88.25 354 SER A N 1
ATOM 2761 C CA . SER A 1 354 ? -1.162 -9.850 6.323 1.00 88.25 354 SER A CA 1
ATOM 2762 C C . SER A 1 354 ? -0.719 -10.042 4.875 1.00 88.25 354 SER A C 1
ATOM 2764 O O . SER A 1 354 ? -1.497 -9.941 3.925 1.00 88.25 354 SER A O 1
ATOM 2766 N N . LYS A 1 355 ? 0.568 -10.324 4.697 1.00 88.44 355 LYS A N 1
ATOM 2767 C CA . LYS A 1 355 ? 1.149 -10.682 3.406 1.00 88.44 355 LYS A CA 1
ATOM 2768 C C . LYS A 1 355 ? 1.509 -12.154 3.421 1.00 88.44 355 LYS A C 1
ATOM 2770 O O . LYS A 1 355 ? 2.082 -12.645 4.390 1.00 88.44 355 LYS A O 1
ATOM 2775 N N . SER A 1 356 ? 1.177 -12.829 2.330 1.00 88.31 356 SER A N 1
ATOM 2776 C CA . SER A 1 356 ? 1.603 -14.195 2.068 1.00 88.31 356 SER A CA 1
ATOM 2777 C C . SER A 1 356 ? 2.285 -14.241 0.707 1.00 88.31 356 SER A C 1
ATOM 2779 O O . SER A 1 356 ? 1.884 -13.552 -0.232 1.00 88.31 356 SER A O 1
ATOM 2781 N N . TYR A 1 357 ? 3.316 -15.076 0.634 1.00 93.94 357 TYR A N 1
ATOM 2782 C CA . TYR A 1 357 ? 4.054 -15.407 -0.580 1.00 93.94 357 TYR A CA 1
ATOM 2783 C C . TYR A 1 357 ? 3.877 -16.894 -0.901 1.00 93.94 357 TYR A C 1
ATOM 2785 O O . TYR A 1 357 ? 4.763 -17.522 -1.483 1.00 93.94 357 TYR A O 1
ATOM 2793 N N . ASP A 1 358 ? 2.748 -17.478 -0.473 1.00 93.94 358 ASP A N 1
ATOM 2794 C CA . ASP A 1 358 ? 2.522 -18.921 -0.548 1.00 93.94 358 ASP A CA 1
ATOM 2795 C C . ASP A 1 358 ? 2.427 -19.451 -1.978 1.00 93.94 358 ASP A C 1
ATOM 2797 O O . ASP A 1 358 ? 2.698 -20.623 -2.232 1.00 93.94 358 ASP A O 1
ATOM 2801 N N . TYR A 1 359 ? 2.142 -18.555 -2.921 1.00 95.06 359 TYR A N 1
ATOM 2802 C CA . TYR A 1 359 ? 2.187 -18.845 -4.342 1.00 95.06 359 TYR A CA 1
ATOM 2803 C C . TYR A 1 359 ? 3.604 -19.174 -4.836 1.00 95.06 359 TYR A C 1
ATOM 2805 O O . TYR A 1 359 ? 3.734 -19.831 -5.857 1.00 95.06 359 TYR A O 1
ATOM 2813 N N . LEU A 1 360 ? 4.681 -18.777 -4.153 1.00 96.69 360 LEU A N 1
ATOM 2814 C CA . LEU A 1 360 ? 6.035 -19.207 -4.518 1.00 96.69 360 LEU A CA 1
ATOM 2815 C C . LEU A 1 360 ? 6.356 -20.566 -3.900 1.00 96.69 360 LEU A C 1
ATOM 2817 O O . LEU A 1 360 ? 6.093 -20.803 -2.716 1.00 96.69 360 LEU A O 1
ATOM 2821 N N . GLU A 1 361 ? 7.005 -21.427 -4.682 1.00 93.50 361 GLU A N 1
ATOM 2822 C CA . GLU A 1 361 ? 7.563 -22.680 -4.173 1.00 93.50 361 GLU A CA 1
ATOM 2823 C C . GLU A 1 361 ? 8.573 -22.434 -3.034 1.00 93.50 361 GLU A C 1
ATOM 2825 O O . GLU A 1 361 ? 9.262 -21.404 -3.041 1.00 93.50 361 GLU A O 1
ATOM 2830 N N . PRO A 1 362 ? 8.709 -23.368 -2.069 1.00 94.12 362 PRO A N 1
ATOM 2831 C CA . PRO A 1 362 ? 9.486 -23.151 -0.846 1.00 94.12 362 PRO A CA 1
ATOM 2832 C C . PRO A 1 362 ? 10.909 -22.624 -1.076 1.00 94.12 362 PRO A C 1
ATOM 2834 O O . PRO A 1 362 ? 11.327 -21.684 -0.400 1.00 94.12 362 PRO A O 1
ATOM 2837 N N . GLY A 1 363 ? 11.626 -23.152 -2.075 1.00 94.38 363 GLY A N 1
ATOM 2838 C CA . GLY A 1 363 ? 12.983 -22.702 -2.405 1.00 94.38 363 GLY A CA 1
ATOM 2839 C C . GLY A 1 363 ? 13.046 -21.252 -2.902 1.00 94.38 363 GLY A C 1
ATOM 2840 O O . GLY A 1 363 ? 13.906 -20.487 -2.473 1.00 94.38 363 GLY A O 1
ATOM 2841 N N . MET A 1 364 ? 12.108 -20.827 -3.757 1.00 95.06 364 MET A N 1
ATOM 2842 C CA . MET A 1 364 ? 12.038 -19.430 -4.220 1.00 95.06 364 MET A CA 1
ATOM 2843 C C . MET A 1 364 ? 11.571 -18.492 -3.111 1.00 95.06 364 MET A C 1
ATOM 2845 O O . MET A 1 364 ? 12.064 -17.373 -2.993 1.00 95.06 364 MET A O 1
ATOM 2849 N N . ARG A 1 365 ? 10.666 -18.964 -2.250 1.00 95.31 365 ARG A N 1
ATOM 2850 C CA . ARG A 1 365 ? 10.204 -18.209 -1.087 1.00 95.31 365 ARG A CA 1
ATOM 2851 C C . ARG A 1 365 ? 11.323 -17.964 -0.079 1.00 95.31 365 ARG A C 1
ATOM 2853 O O . ARG A 1 365 ? 11.439 -16.855 0.429 1.00 95.31 365 ARG A O 1
ATOM 2860 N N . GLN A 1 366 ? 12.174 -18.956 0.184 1.00 96.12 366 GLN A N 1
ATOM 2861 C CA . GLN A 1 366 ? 13.330 -18.789 1.069 1.00 96.12 366 GLN A CA 1
ATOM 2862 C C . GLN A 1 366 ? 14.301 -17.727 0.530 1.00 96.12 366 GLN A C 1
ATOM 2864 O O . GLN A 1 366 ? 14.800 -16.903 1.294 1.00 96.12 366 GLN A O 1
ATOM 2869 N N . ARG A 1 367 ? 14.500 -17.689 -0.794 1.00 96.19 367 ARG A N 1
ATOM 2870 C CA . ARG A 1 367 ? 15.341 -16.694 -1.485 1.00 96.19 367 ARG A CA 1
ATOM 2871 C C . ARG A 1 367 ? 14.802 -15.260 -1.414 1.00 96.19 367 ARG A C 1
ATOM 2873 O O . ARG A 1 367 ? 15.553 -14.335 -1.693 1.00 96.19 367 ARG A O 1
ATOM 2880 N N . LEU A 1 368 ? 13.542 -15.047 -1.021 1.00 95.62 368 LEU A N 1
ATOM 2881 C CA . LEU A 1 368 ? 13.044 -13.702 -0.710 1.00 95.62 368 LEU A CA 1
ATOM 2882 C C . LEU A 1 368 ? 13.636 -13.131 0.587 1.00 95.62 368 LEU A C 1
ATOM 2884 O O . LEU A 1 368 ? 13.528 -11.930 0.812 1.00 95.62 368 LEU A O 1
ATOM 2888 N N . GLU A 1 369 ? 14.232 -13.965 1.448 1.00 95.56 369 GLU A N 1
ATOM 2889 C CA . GLU A 1 369 ? 14.818 -13.545 2.730 1.00 95.56 369 GLU A CA 1
ATOM 2890 C C . GLU A 1 369 ? 13.817 -12.800 3.640 1.00 95.56 369 GLU A C 1
ATOM 2892 O O . GLU A 1 369 ? 14.176 -11.847 4.346 1.00 95.56 369 GLU A O 1
ATOM 2897 N N . LEU A 1 370 ? 12.547 -13.232 3.626 1.00 95.12 370 LEU A N 1
ATOM 2898 C CA . LEU A 1 370 ? 11.457 -12.609 4.380 1.00 95.12 370 LEU A CA 1
ATOM 2899 C C . LEU A 1 370 ? 11.823 -12.437 5.862 1.00 95.12 370 LEU A C 1
ATOM 2901 O O . LEU A 1 370 ? 12.264 -13.373 6.530 1.00 95.12 370 LEU A O 1
ATOM 2905 N N . GLN A 1 371 ? 11.618 -11.229 6.385 1.00 95.31 371 GLN A N 1
ATOM 2906 C CA . GLN A 1 371 ? 11.864 -10.912 7.787 1.00 95.31 371 GLN A CA 1
ATOM 2907 C C . GLN A 1 371 ? 10.554 -10.898 8.577 1.00 95.31 371 GLN A C 1
ATOM 2909 O O . GLN A 1 371 ? 9.469 -10.718 8.030 1.00 95.31 371 GLN A O 1
ATOM 2914 N N . LYS A 1 372 ? 10.674 -11.001 9.905 1.00 93.12 372 LYS A N 1
ATOM 2915 C CA . LYS A 1 372 ? 9.544 -10.914 10.852 1.00 93.12 372 LYS A CA 1
ATOM 2916 C C . LYS A 1 372 ? 8.751 -9.606 10.713 1.00 93.12 372 LYS A C 1
ATOM 2918 O O . LYS A 1 372 ? 7.574 -9.556 11.048 1.00 93.12 372 LYS A O 1
ATOM 2923 N N . ASP A 1 373 ? 9.435 -8.546 10.283 1.00 94.06 373 ASP A N 1
ATOM 2924 C CA . ASP A 1 373 ? 8.909 -7.195 10.103 1.00 94.06 373 ASP A CA 1
ATOM 2925 C C . ASP A 1 373 ? 8.716 -6.807 8.625 1.00 94.06 373 ASP A C 1
ATOM 2927 O O . ASP A 1 373 ? 8.601 -5.622 8.320 1.00 94.06 373 ASP A O 1
ATOM 2931 N N . GLY A 1 374 ? 8.655 -7.785 7.714 1.00 94.44 374 GLY A N 1
ATOM 2932 C CA . GLY A 1 374 ? 8.270 -7.597 6.313 1.00 94.44 374 GLY A CA 1
ATOM 2933 C C . GLY A 1 374 ? 9.341 -8.011 5.302 1.00 94.44 374 GLY A C 1
ATOM 2934 O O . GLY A 1 374 ? 10.441 -8.445 5.655 1.00 94.44 374 GLY A O 1
ATOM 2935 N N . LEU A 1 375 ? 9.010 -7.885 4.018 1.00 96.06 375 LEU A N 1
ATOM 2936 C CA . LEU A 1 375 ? 9.924 -8.148 2.910 1.00 96.06 375 LEU A CA 1
ATOM 2937 C C . LEU A 1 375 ? 10.733 -6.885 2.588 1.00 96.06 375 LEU A C 1
ATOM 2939 O O . LEU A 1 375 ? 10.190 -5.787 2.569 1.00 96.06 375 LEU A O 1
ATOM 2943 N N . TYR A 1 376 ? 12.037 -7.031 2.352 1.00 97.31 376 TYR A N 1
ATOM 2944 C CA . TYR A 1 376 ? 12.919 -5.919 1.995 1.00 97.31 376 TYR A CA 1
ATOM 2945 C C . TYR A 1 376 ? 13.509 -6.169 0.612 1.00 97.31 376 TYR A C 1
ATOM 2947 O O . TYR A 1 376 ? 14.175 -7.177 0.396 1.00 97.31 376 TYR A O 1
ATOM 2955 N N . LEU A 1 377 ? 13.276 -5.239 -0.311 1.00 97.56 377 LEU A N 1
ATOM 2956 C CA . LEU A 1 377 ? 13.655 -5.371 -1.716 1.00 97.56 377 LEU A CA 1
ATOM 2957 C C . LEU A 1 377 ? 14.570 -4.225 -2.141 1.00 97.56 377 LEU A C 1
ATOM 2959 O O . LEU A 1 377 ? 14.487 -3.111 -1.612 1.00 97.56 377 LEU A O 1
ATOM 2963 N N . TYR A 1 378 ? 15.420 -4.480 -3.134 1.00 98.12 378 TYR A N 1
ATOM 2964 C CA . TYR A 1 378 ? 16.191 -3.419 -3.766 1.00 98.12 378 TYR A CA 1
ATOM 2965 C C . TYR A 1 378 ? 15.220 -2.439 -4.425 1.00 98.12 378 TYR A C 1
ATOM 2967 O O . TYR A 1 378 ? 14.304 -2.847 -5.145 1.00 98.12 378 TYR A O 1
ATOM 2975 N N . ARG A 1 379 ? 15.357 -1.153 -4.081 1.00 97.25 379 ARG A N 1
ATOM 2976 C CA . ARG A 1 379 ? 14.392 -0.095 -4.425 1.00 97.25 379 ARG A CA 1
ATOM 2977 C C . ARG A 1 379 ? 12.942 -0.416 -4.061 1.00 97.25 379 ARG A C 1
ATOM 2979 O O . ARG A 1 379 ? 12.040 0.129 -4.674 1.00 97.25 379 ARG A O 1
ATOM 2986 N N . SER A 1 380 ? 12.678 -1.271 -3.073 1.00 97.31 380 SER A N 1
ATOM 2987 C CA . SER A 1 380 ? 11.317 -1.754 -2.767 1.00 97.31 380 SER A CA 1
ATOM 2988 C C . SER A 1 380 ? 10.600 -2.404 -3.976 1.00 97.31 380 SER A C 1
ATOM 2990 O O . SER A 1 380 ? 9.374 -2.469 -3.983 1.00 97.31 380 SER A O 1
ATOM 2992 N N . VAL A 1 381 ? 11.360 -2.868 -4.987 1.00 98.38 381 VAL A N 1
ATOM 2993 C CA . VAL A 1 381 ? 10.848 -3.467 -6.237 1.00 98.38 381 VAL A CA 1
ATOM 2994 C C . VAL A 1 381 ? 11.468 -4.834 -6.524 1.00 98.38 381 VAL A C 1
ATOM 2996 O O . VAL A 1 381 ? 10.741 -5.789 -6.787 1.00 98.38 381 VAL A O 1
ATOM 2999 N N . LEU A 1 382 ? 12.799 -4.960 -6.476 1.00 98.12 382 LEU A N 1
ATOM 3000 C CA . LEU A 1 382 ? 13.491 -6.166 -6.940 1.00 98.12 382 LEU A CA 1
ATOM 3001 C C . LEU A 1 382 ? 13.984 -7.059 -5.786 1.00 98.12 382 LEU A C 1
ATOM 3003 O O . LEU A 1 382 ? 14.745 -6.599 -4.927 1.00 98.12 382 LEU A O 1
ATOM 3007 N N . PRO A 1 383 ? 13.626 -8.353 -5.772 1.00 96.56 383 PRO A N 1
ATOM 3008 C CA . PRO A 1 383 ? 14.269 -9.350 -4.929 1.00 96.56 383 PRO A CA 1
ATOM 3009 C C . PRO A 1 383 ? 15.639 -9.719 -5.516 1.00 96.56 383 PRO A C 1
ATOM 3011 O O . PRO A 1 383 ? 15.726 -10.406 -6.528 1.00 96.56 383 PRO A O 1
ATOM 3014 N N . HIS A 1 384 ? 16.725 -9.294 -4.863 1.00 93.19 384 HIS A N 1
ATOM 3015 C CA . HIS A 1 384 ? 18.103 -9.478 -5.364 1.00 93.19 384 HIS A CA 1
ATOM 3016 C C . HIS A 1 384 ? 18.480 -10.943 -5.643 1.00 93.19 384 HIS A C 1
ATOM 3018 O O . HIS A 1 384 ? 19.312 -11.214 -6.507 1.00 93.19 384 HIS A O 1
ATOM 3024 N N . ALA A 1 385 ? 17.842 -11.878 -4.938 1.00 94.00 385 ALA A N 1
ATOM 3025 C CA . ALA A 1 385 ? 18.113 -13.301 -5.027 1.00 94.00 385 ALA A CA 1
ATOM 3026 C C . ALA A 1 385 ? 17.030 -14.096 -5.767 1.00 94.00 385 ALA A C 1
ATOM 3028 O O . ALA A 1 385 ? 17.180 -15.310 -5.833 1.00 94.00 385 ALA A O 1
ATOM 3029 N N . VAL A 1 386 ? 15.977 -13.500 -6.342 1.00 95.44 386 VAL A N 1
ATOM 3030 C CA . VAL A 1 386 ? 14.959 -14.244 -7.118 1.00 95.44 386 VAL A CA 1
ATOM 3031 C C . VAL A 1 386 ? 14.970 -13.772 -8.575 1.00 95.44 386 VAL A C 1
ATOM 3033 O O . VAL A 1 386 ? 14.806 -12.579 -8.824 1.00 95.44 386 VAL A O 1
ATOM 3036 N N . PRO A 1 387 ? 15.183 -14.671 -9.553 1.00 93.50 387 PRO A N 1
ATOM 3037 C CA . PRO A 1 387 ? 15.305 -14.272 -10.948 1.00 93.50 387 PRO A CA 1
ATOM 3038 C C . PRO A 1 387 ? 13.956 -13.844 -11.528 1.00 93.50 387 PRO A C 1
ATOM 3040 O O . PRO A 1 387 ? 12.920 -14.431 -11.229 1.00 93.50 387 PRO A O 1
ATOM 3043 N N . HIS A 1 388 ? 13.997 -12.850 -12.412 1.00 95.75 388 HIS A N 1
ATOM 3044 C CA . HIS A 1 388 ? 12.885 -12.470 -13.288 1.00 95.75 388 HIS A CA 1
ATOM 3045 C C . HIS A 1 388 ? 11.554 -12.218 -12.551 1.00 95.75 388 HIS A C 1
ATOM 3047 O O . HIS A 1 388 ? 10.476 -12.586 -13.024 1.00 95.75 388 HIS A O 1
ATOM 3053 N N . LEU A 1 389 ? 11.643 -11.638 -11.356 1.00 97.75 389 LEU A N 1
ATOM 3054 C CA . LEU A 1 389 ? 10.514 -11.321 -10.495 1.00 97.75 389 LEU A CA 1
ATOM 3055 C C . LEU A 1 389 ? 10.657 -9.876 -10.021 1.00 97.75 389 LEU A C 1
ATOM 3057 O O . LEU A 1 389 ? 11.736 -9.478 -9.590 1.00 97.75 389 LEU A O 1
ATOM 3061 N N . ALA A 1 390 ? 9.569 -9.117 -10.044 1.00 98.50 390 ALA A N 1
ATOM 3062 C CA . ALA A 1 390 ? 9.498 -7.794 -9.434 1.00 98.50 390 ALA A CA 1
ATOM 3063 C C . ALA A 1 390 ? 8.224 -7.642 -8.604 1.00 98.50 390 ALA A C 1
ATOM 3065 O O . ALA A 1 390 ? 7.253 -8.378 -8.776 1.00 98.50 390 ALA A O 1
ATOM 3066 N N . PHE A 1 391 ? 8.223 -6.655 -7.718 1.00 98.38 391 PHE A N 1
ATOM 3067 C CA . PHE A 1 391 ? 7.075 -6.237 -6.929 1.00 98.38 391 PHE A CA 1
ATOM 3068 C C . PHE A 1 391 ? 6.819 -4.755 -7.200 1.00 98.38 391 PHE A C 1
ATOM 3070 O O . PHE A 1 391 ? 7.697 -3.932 -6.973 1.00 98.38 391 PHE A O 1
ATOM 3077 N N . VAL A 1 392 ? 5.624 -4.392 -7.659 1.00 98.44 392 VAL A N 1
ATOM 3078 C CA . VAL A 1 392 ? 5.248 -2.986 -7.892 1.00 98.44 392 VAL A CA 1
ATOM 3079 C C . VAL A 1 392 ? 3.983 -2.692 -7.097 1.00 98.44 392 VAL A C 1
ATOM 3081 O O . VAL A 1 392 ? 3.016 -3.443 -7.151 1.00 98.44 392 VAL A O 1
ATOM 3084 N N . GLY A 1 393 ? 4.016 -1.668 -6.245 1.00 95.06 393 GLY A N 1
ATOM 3085 C CA . GLY A 1 393 ? 2.935 -1.336 -5.308 1.00 95.06 393 GLY A CA 1
ATOM 3086 C C . GLY A 1 393 ? 2.608 -2.425 -4.271 1.00 95.06 393 GLY A C 1
ATOM 3087 O O . GLY A 1 393 ? 1.658 -2.281 -3.506 1.00 95.06 393 GLY A O 1
ATOM 3088 N N . SER A 1 394 ? 3.365 -3.529 -4.232 1.00 92.00 394 SER A N 1
ATOM 3089 C CA . SER A 1 394 ? 3.115 -4.670 -3.338 1.00 92.00 394 SER A CA 1
ATOM 3090 C C . SER A 1 394 ? 3.911 -4.601 -2.035 1.00 92.00 394 SER A C 1
ATOM 3092 O O . SER A 1 394 ? 3.430 -5.095 -1.020 1.00 92.00 394 SER A O 1
ATOM 3094 N N . GLU A 1 395 ? 5.105 -4.000 -2.059 1.00 93.81 395 GLU A N 1
ATOM 3095 C CA . GLU A 1 395 ? 6.027 -3.902 -0.913 1.00 93.81 395 GLU A CA 1
ATOM 3096 C C . GLU A 1 395 ? 6.424 -2.453 -0.618 1.00 93.81 395 GLU A C 1
ATOM 3098 O O . GLU A 1 395 ? 7.542 -2.155 -0.201 1.00 93.81 395 GLU A O 1
ATOM 3103 N N . VAL A 1 396 ? 5.495 -1.528 -0.852 1.00 94.44 396 VAL A N 1
ATOM 3104 C CA . VAL A 1 396 ? 5.693 -0.109 -0.578 1.00 94.44 396 VAL A CA 1
ATOM 3105 C C . VAL A 1 396 ? 4.388 0.543 -0.137 1.00 94.44 396 VAL A C 1
ATOM 3107 O O . VAL A 1 396 ? 3.338 0.330 -0.732 1.00 94.44 396 VAL A O 1
ATOM 3110 N N . SER A 1 397 ? 4.467 1.347 0.916 1.00 93.06 397 SER A N 1
ATOM 3111 C CA . SER A 1 397 ? 3.382 2.169 1.431 1.00 93.06 397 SER A CA 1
ATOM 3112 C C . SER A 1 397 ? 3.873 3.599 1.581 1.00 93.06 397 SER A C 1
ATOM 3114 O O . SER A 1 397 ? 4.841 3.866 2.307 1.00 93.06 397 SER A O 1
ATOM 3116 N N . THR A 1 398 ? 3.191 4.521 0.909 1.00 93.44 398 THR A N 1
ATOM 3117 C CA . THR A 1 398 ? 3.417 5.964 1.002 1.00 93.44 398 THR A CA 1
ATOM 3118 C C . THR A 1 398 ? 2.093 6.709 1.168 1.00 93.44 398 THR A C 1
ATOM 3120 O O . THR A 1 398 ? 1.016 6.123 1.095 1.00 93.44 398 THR A O 1
ATOM 3123 N N . TYR A 1 399 ? 2.168 8.025 1.371 1.00 90.44 399 TYR A N 1
ATOM 3124 C CA . TYR A 1 399 ? 0.985 8.889 1.337 1.00 90.44 399 TYR A CA 1
ATOM 3125 C C . TYR A 1 399 ? 0.489 9.184 -0.087 1.00 90.44 399 TYR A C 1
ATOM 3127 O O . TYR A 1 399 ? -0.606 9.703 -0.256 1.00 90.44 399 TYR A O 1
ATOM 3135 N N . ASN A 1 400 ? 1.264 8.824 -1.115 1.00 89.88 400 ASN A N 1
ATOM 3136 C CA . ASN A 1 400 ? 0.914 8.997 -2.524 1.00 89.88 400 ASN A CA 1
ATOM 3137 C C . ASN A 1 400 ? 1.171 7.691 -3.297 1.00 89.88 400 ASN A C 1
ATOM 3139 O O . ASN A 1 400 ? 2.134 7.564 -4.054 1.00 89.88 400 ASN A O 1
ATOM 3143 N N . ASN A 1 401 ? 0.346 6.676 -3.029 1.00 91.06 401 ASN A N 1
ATOM 3144 C CA . ASN A 1 401 ? 0.572 5.310 -3.517 1.00 91.06 401 ASN A CA 1
ATOM 3145 C C . ASN A 1 401 ? 0.490 5.185 -5.046 1.00 91.06 401 ASN A C 1
ATOM 3147 O O . ASN A 1 401 ? 1.226 4.391 -5.630 1.00 91.06 401 ASN A O 1
ATOM 3151 N N . ILE A 1 402 ? -0.378 5.968 -5.688 1.00 94.31 402 ILE A N 1
ATOM 3152 C CA . ILE A 1 402 ? -0.572 5.953 -7.144 1.00 94.31 402 ILE A CA 1
ATOM 3153 C C . ILE A 1 402 ? 0.642 6.542 -7.878 1.00 94.31 402 ILE A C 1
ATOM 3155 O O . ILE A 1 402 ? 1.172 5.917 -8.794 1.00 94.31 402 ILE A O 1
ATOM 3159 N N . LEU A 1 403 ? 1.191 7.666 -7.400 1.00 95.69 403 LEU A N 1
ATOM 3160 C CA . LEU A 1 403 ? 2.440 8.211 -7.936 1.00 95.69 403 LEU A CA 1
ATOM 3161 C C . LEU A 1 403 ? 3.607 7.252 -7.689 1.00 95.69 403 LEU A C 1
ATOM 3163 O O . LEU A 1 403 ? 4.387 6.983 -8.598 1.00 95.69 403 LEU A O 1
ATOM 3167 N N . THR A 1 404 ? 3.721 6.712 -6.471 1.00 97.00 404 THR A N 1
ATOM 3168 C CA . THR A 1 404 ? 4.784 5.755 -6.137 1.00 97.00 404 THR A CA 1
ATOM 3169 C C . THR A 1 404 ? 4.762 4.549 -7.066 1.00 97.00 404 THR A C 1
ATOM 3171 O O . THR A 1 404 ? 5.810 4.155 -7.571 1.00 97.00 404 THR A O 1
ATOM 3174 N N . SER A 1 405 ? 3.582 3.977 -7.311 1.00 96.94 405 SER A N 1
ATOM 3175 C CA . SER A 1 405 ? 3.441 2.805 -8.174 1.00 96.94 405 SER A CA 1
ATOM 3176 C C . SER A 1 405 ? 3.761 3.138 -9.632 1.00 96.94 405 SER A C 1
ATOM 3178 O O . SER A 1 405 ? 4.447 2.359 -10.287 1.00 96.94 405 SER A O 1
ATOM 3180 N N . GLY A 1 406 ? 3.364 4.320 -10.113 1.00 97.12 406 GLY A N 1
ATOM 3181 C CA . GLY A 1 406 ? 3.738 4.813 -11.441 1.00 97.12 406 GLY A CA 1
ATOM 3182 C C . GLY A 1 406 ? 5.245 4.979 -11.621 1.00 97.12 406 GLY A C 1
ATOM 3183 O O . GLY A 1 406 ? 5.805 4.514 -12.610 1.00 97.12 406 GLY A O 1
ATOM 3184 N N . LEU A 1 407 ? 5.929 5.571 -10.638 1.00 97.94 407 LEU A N 1
ATOM 3185 C CA . LEU A 1 407 ? 7.389 5.707 -10.667 1.00 97.94 407 LEU A CA 1
ATOM 3186 C C . LEU A 1 407 ? 8.097 4.349 -10.582 1.00 97.94 407 LEU A C 1
ATOM 3188 O O . LEU A 1 407 ? 9.089 4.145 -11.276 1.00 97.94 407 LEU A O 1
ATOM 3192 N N . GLN A 1 408 ? 7.587 3.405 -9.783 1.00 98.50 408 GLN A N 1
ATOM 3193 C CA . GLN A 1 408 ? 8.103 2.033 -9.749 1.00 98.50 408 GLN A CA 1
ATOM 3194 C C . GLN A 1 408 ? 7.921 1.315 -11.091 1.00 98.50 408 GLN A C 1
ATOM 3196 O O . GLN A 1 408 ? 8.854 0.664 -11.556 1.00 98.50 408 GLN A O 1
ATOM 3201 N N . ALA A 1 409 ? 6.749 1.444 -11.719 1.00 98.25 409 ALA A N 1
ATOM 3202 C CA . ALA A 1 409 ? 6.457 0.864 -13.026 1.00 98.25 409 ALA A CA 1
ATOM 3203 C C . ALA A 1 409 ? 7.371 1.444 -14.116 1.00 98.25 409 ALA A C 1
ATOM 3205 O O . ALA A 1 409 ? 7.970 0.687 -14.880 1.00 98.25 409 ALA A O 1
ATOM 3206 N N . LEU A 1 410 ? 7.540 2.771 -14.144 1.00 97.62 410 LEU A N 1
ATOM 3207 C CA . LEU A 1 410 ? 8.437 3.454 -15.078 1.00 97.62 410 LEU A CA 1
ATOM 3208 C C . LEU A 1 410 ? 9.899 3.034 -14.871 1.00 97.62 410 LEU A C 1
ATOM 3210 O O . LEU A 1 410 ? 10.593 2.712 -15.835 1.00 97.62 410 LEU A O 1
ATOM 3214 N N . TRP A 1 411 ? 10.354 2.988 -13.617 1.00 98.31 411 TRP A N 1
ATOM 3215 C CA . TRP A 1 411 ? 11.704 2.545 -13.272 1.00 98.31 411 TRP A CA 1
ATOM 3216 C C . TRP A 1 411 ? 11.940 1.088 -13.685 1.00 98.31 411 TRP A C 1
ATOM 3218 O O . TRP A 1 411 ? 12.949 0.789 -14.323 1.00 98.31 411 TRP A O 1
ATOM 3228 N N . LEU A 1 412 ? 10.990 0.188 -13.405 1.00 98.31 412 LEU A N 1
ATOM 3229 C CA . LEU A 1 412 ? 11.077 -1.220 -13.796 1.00 98.31 412 LEU A CA 1
ATOM 3230 C C . LEU A 1 412 ? 11.104 -1.374 -15.321 1.00 98.31 412 LEU A C 1
ATOM 3232 O O . LEU A 1 412 ? 11.918 -2.134 -15.838 1.00 98.31 412 LEU A O 1
ATOM 3236 N N . ALA A 1 413 ? 10.272 -0.627 -16.049 1.00 96.81 413 ALA A N 1
ATOM 3237 C CA . ALA A 1 413 ? 10.312 -0.591 -17.508 1.00 96.81 413 ALA A CA 1
ATOM 3238 C C . ALA A 1 413 ? 11.687 -0.118 -18.021 1.00 96.81 413 ALA A C 1
ATOM 3240 O O . ALA A 1 413 ? 12.249 -0.712 -18.940 1.00 96.81 413 ALA A O 1
ATOM 3241 N N . GLY A 1 414 ? 12.280 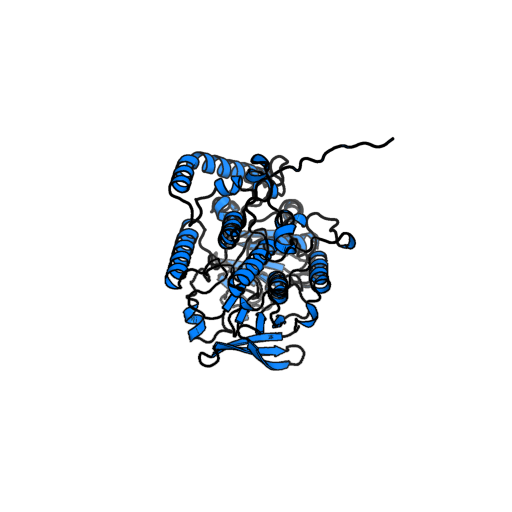0.894 -17.381 1.00 95.56 414 GLY A N 1
ATOM 3242 C CA . GLY A 1 414 ? 13.643 1.346 -17.658 1.00 95.56 414 GLY A CA 1
ATOM 3243 C C . GLY A 1 414 ? 14.704 0.266 -17.424 1.00 95.56 414 GLY A C 1
ATOM 3244 O O . GLY A 1 414 ? 15.607 0.119 -18.245 1.00 95.56 414 GLY A O 1
ATOM 3245 N N . VAL A 1 415 ? 14.579 -0.517 -16.349 1.00 95.81 415 VAL A N 1
ATOM 3246 C CA . VAL A 1 415 ? 15.462 -1.658 -16.050 1.00 95.81 415 VAL A CA 1
ATOM 3247 C C . VAL A 1 415 ? 15.332 -2.750 -17.110 1.00 95.81 415 VAL A C 1
ATOM 3249 O O . VAL A 1 415 ? 16.338 -3.212 -17.644 1.00 95.81 415 VAL A O 1
ATOM 3252 N N . LEU A 1 416 ? 14.104 -3.155 -17.443 1.00 94.81 416 LEU A N 1
ATOM 3253 C CA . LEU A 1 416 ? 13.853 -4.227 -18.412 1.00 94.81 416 LEU A CA 1
ATOM 3254 C C . LEU A 1 416 ? 14.294 -3.847 -19.828 1.00 94.81 416 LEU A C 1
ATOM 3256 O O . LEU A 1 416 ? 14.773 -4.704 -20.562 1.00 94.81 416 LEU A O 1
ATOM 3260 N N . ALA A 1 417 ? 14.193 -2.566 -20.184 1.00 92.31 417 ALA A N 1
ATOM 3261 C CA . ALA A 1 417 ? 14.694 -2.015 -21.440 1.00 92.31 417 ALA A CA 1
ATOM 3262 C C . ALA A 1 417 ? 16.195 -1.662 -21.409 1.00 92.31 417 ALA A C 1
ATOM 3264 O O . ALA A 1 417 ? 16.661 -0.959 -22.300 1.00 92.31 417 ALA A O 1
ATOM 3265 N N . GLY A 1 418 ? 16.943 -2.034 -20.363 1.00 91.25 418 GLY A N 1
ATOM 3266 C CA . GLY A 1 418 ? 18.383 -1.765 -20.261 1.00 91.25 418 GLY A CA 1
ATOM 3267 C C . GLY A 1 418 ? 18.774 -0.284 -20.129 1.00 91.25 418 GLY A C 1
ATOM 3268 O O . GLY A 1 418 ? 19.956 0.046 -20.193 1.00 91.25 418 GLY A O 1
ATOM 3269 N N . ARG A 1 419 ? 17.809 0.623 -19.931 1.00 93.06 419 ARG A N 1
ATOM 3270 C CA . ARG A 1 419 ? 18.039 2.072 -19.771 1.00 93.06 419 ARG A CA 1
ATOM 3271 C C . ARG A 1 419 ? 18.463 2.438 -18.349 1.00 93.06 419 ARG A C 1
ATOM 3273 O O . ARG A 1 419 ? 19.149 3.436 -18.151 1.00 93.06 419 ARG A O 1
ATOM 3280 N N . VAL A 1 420 ? 18.063 1.626 -17.371 1.00 94.88 420 VAL A N 1
ATOM 3281 C CA . VAL A 1 420 ? 18.490 1.723 -15.970 1.00 94.88 420 VAL A CA 1
ATOM 3282 C C . VAL A 1 420 ? 19.428 0.560 -15.674 1.00 94.88 420 VAL A C 1
ATOM 3284 O O . VAL A 1 420 ? 19.021 -0.601 -15.692 1.00 94.88 420 VAL A O 1
ATOM 3287 N N . ALA A 1 421 ? 20.692 0.870 -15.394 1.00 93.00 421 ALA A N 1
ATOM 3288 C CA . ALA A 1 421 ? 21.688 -0.138 -15.055 1.00 93.00 421 ALA A CA 1
ATOM 3289 C C . ALA A 1 421 ? 21.528 -0.584 -13.596 1.00 93.00 421 ALA A C 1
ATOM 3291 O O . ALA A 1 421 ? 21.595 0.233 -12.676 1.00 93.00 421 ALA A O 1
ATOM 3292 N N . LEU A 1 422 ? 21.355 -1.889 -13.381 1.00 94.81 422 LEU A N 1
ATOM 3293 C CA . LEU A 1 422 ? 21.342 -2.460 -12.039 1.00 94.81 422 LEU A CA 1
ATOM 3294 C C . LEU A 1 422 ? 22.770 -2.711 -11.536 1.00 94.81 422 LEU A C 1
ATOM 3296 O O . LEU A 1 422 ? 23.617 -3.183 -12.299 1.00 94.81 422 LEU A O 1
ATOM 3300 N N . PRO A 1 423 ? 23.044 -2.472 -10.243 1.00 95.69 423 PRO A N 1
ATOM 3301 C CA . PRO A 1 423 ? 24.284 -2.923 -9.637 1.00 95.69 423 PRO A CA 1
ATOM 3302 C C . PRO A 1 423 ? 24.294 -4.460 -9.505 1.00 95.69 423 PRO A C 1
ATOM 3304 O O . PRO A 1 423 ? 23.240 -5.102 -9.548 1.00 95.69 423 PRO A O 1
ATOM 3307 N N . PRO A 1 424 ? 25.468 -5.083 -9.305 1.00 93.06 424 PRO A N 1
ATOM 3308 C CA . PRO A 1 424 ? 25.559 -6.531 -9.140 1.00 93.06 424 PRO A CA 1
ATOM 3309 C C . PRO A 1 424 ? 24.776 -7.026 -7.902 1.00 93.06 424 PRO A C 1
ATOM 3311 O O . PRO A 1 424 ? 24.615 -6.274 -6.932 1.00 93.06 424 PRO A O 1
ATOM 3314 N N . PRO A 1 425 ? 24.338 -8.304 -7.865 1.00 92.44 425 PRO A N 1
ATOM 3315 C CA . PRO A 1 425 ? 23.498 -8.848 -6.787 1.00 92.44 425 PRO A CA 1
ATOM 3316 C C . PRO A 1 425 ? 24.018 -8.601 -5.366 1.00 92.44 425 PRO A C 1
ATOM 3318 O O . PRO A 1 425 ? 23.248 -8.244 -4.475 1.00 92.44 425 PRO A O 1
ATOM 3321 N N . HIS A 1 426 ? 25.332 -8.704 -5.144 1.00 95.50 426 HIS A N 1
ATOM 3322 C CA . HIS A 1 426 ? 25.928 -8.465 -3.826 1.00 95.50 426 HIS A CA 1
ATOM 3323 C C . HIS A 1 426 ? 25.761 -7.009 -3.347 1.00 95.50 426 HIS A C 1
ATOM 3325 O O . HIS A 1 426 ? 25.581 -6.772 -2.150 1.00 95.50 426 HIS A O 1
ATOM 3331 N N . ALA A 1 427 ? 25.787 -6.040 -4.267 1.00 97.25 427 ALA A N 1
ATOM 3332 C CA . ALA A 1 427 ? 25.599 -4.624 -3.970 1.00 97.25 427 ALA A CA 1
ATOM 3333 C C . ALA A 1 427 ? 24.117 -4.302 -3.723 1.00 97.25 427 ALA A C 1
ATOM 3335 O O . ALA A 1 427 ? 23.803 -3.584 -2.772 1.00 97.25 427 ALA A O 1
ATOM 3336 N N . MET A 1 428 ? 23.199 -4.912 -4.486 1.00 97.88 428 MET A N 1
ATOM 3337 C CA . MET A 1 428 ? 21.760 -4.856 -4.187 1.00 97.88 428 MET A CA 1
ATOM 3338 C C . MET A 1 428 ? 21.459 -5.414 -2.789 1.00 97.88 428 MET A C 1
ATOM 3340 O O . MET A 1 428 ? 20.759 -4.776 -2.003 1.00 97.88 428 MET A O 1
ATOM 3344 N N . ALA A 1 429 ? 22.041 -6.562 -2.432 1.00 97.06 429 ALA A N 1
ATOM 3345 C CA . ALA A 1 429 ? 21.887 -7.156 -1.106 1.00 97.06 429 ALA A CA 1
ATOM 3346 C C . ALA A 1 429 ? 22.447 -6.252 0.011 1.00 97.06 429 ALA A C 1
ATOM 3348 O O . ALA A 1 429 ? 21.870 -6.170 1.097 1.00 97.06 429 ALA A O 1
ATOM 3349 N N . ALA A 1 430 ? 23.564 -5.557 -0.234 1.00 98.06 430 ALA A N 1
ATOM 3350 C CA . ALA A 1 430 ? 24.125 -4.593 0.713 1.00 98.06 430 ALA A CA 1
ATOM 3351 C C . ALA A 1 430 ? 23.195 -3.389 0.936 1.00 98.06 430 ALA A C 1
ATOM 3353 O O . ALA A 1 430 ? 22.934 -3.037 2.089 1.00 98.06 430 ALA A O 1
ATOM 3354 N N . ASP A 1 431 ? 22.635 -2.821 -0.134 1.00 98.00 431 ASP A N 1
ATOM 3355 C CA . ASP A 1 431 ? 21.642 -1.743 -0.061 1.00 98.00 431 ASP A CA 1
ATOM 3356 C C . ASP A 1 431 ? 20.396 -2.184 0.731 1.00 98.00 431 ASP A C 1
ATOM 3358 O O . ASP A 1 431 ? 19.986 -1.499 1.670 1.00 98.00 431 ASP A O 1
ATOM 3362 N N . VAL A 1 432 ? 19.875 -3.389 0.468 1.00 98.19 432 VAL A N 1
ATOM 3363 C CA . VAL A 1 432 ? 18.755 -3.984 1.222 1.00 98.19 432 VAL A CA 1
ATOM 3364 C C . VAL A 1 432 ? 19.067 -4.091 2.721 1.00 98.19 432 VAL A C 1
ATOM 3366 O O . VAL A 1 432 ? 18.228 -3.753 3.563 1.00 98.19 432 VAL A O 1
ATOM 3369 N N . ARG A 1 433 ? 20.287 -4.508 3.096 1.00 97.88 433 ARG A N 1
ATOM 3370 C CA . ARG A 1 433 ? 20.712 -4.553 4.508 1.00 97.88 433 ARG A CA 1
ATOM 3371 C C . ARG A 1 433 ? 20.767 -3.161 5.138 1.00 97.88 433 ARG A C 1
ATOM 3373 O O . ARG A 1 433 ? 20.326 -3.007 6.281 1.00 97.88 433 ARG A O 1
ATOM 3380 N N . MET A 1 434 ? 21.272 -2.160 4.414 1.00 97.81 434 MET A N 1
ATOM 3381 C CA . MET A 1 434 ? 21.329 -0.772 4.886 1.00 97.81 434 MET A CA 1
ATOM 3382 C C . MET A 1 434 ? 19.929 -0.196 5.105 1.00 97.81 434 MET A C 1
ATOM 3384 O O . MET A 1 434 ? 19.657 0.345 6.180 1.00 97.81 434 MET A O 1
ATOM 3388 N N . GLN A 1 435 ? 19.027 -0.380 4.136 1.00 97.06 435 GLN A N 1
ATOM 3389 C CA . GLN A 1 435 ? 17.620 0.003 4.250 1.00 97.06 435 GLN A CA 1
ATOM 3390 C C . GLN A 1 435 ? 16.975 -0.628 5.484 1.00 97.06 435 GLN A C 1
ATOM 3392 O O . GLN A 1 435 ? 16.374 0.070 6.304 1.00 97.06 435 GLN A O 1
ATOM 3397 N N . ARG A 1 436 ? 17.141 -1.944 5.659 1.00 97.38 436 ARG A N 1
ATOM 3398 C CA . ARG A 1 436 ? 16.588 -2.681 6.799 1.00 97.38 436 ARG A CA 1
ATOM 3399 C C . ARG A 1 436 ? 17.088 -2.135 8.130 1.00 97.38 436 ARG A C 1
ATOM 3401 O O . ARG A 1 436 ? 16.279 -1.853 9.011 1.00 97.38 436 ARG A O 1
ATOM 3408 N N . HIS A 1 437 ? 18.400 -1.962 8.281 1.00 97.50 437 HIS A N 1
ATOM 3409 C CA . HIS A 1 437 ? 18.981 -1.413 9.506 1.00 97.50 437 HIS A CA 1
ATOM 3410 C C . HIS A 1 437 ? 18.435 -0.011 9.812 1.00 97.50 437 HIS A C 1
ATOM 3412 O O . HIS A 1 437 ? 18.000 0.258 10.932 1.00 97.50 437 HIS A O 1
ATOM 3418 N N . TRP A 1 438 ? 18.395 0.861 8.805 1.00 96.94 438 TRP A N 1
ATOM 3419 C CA . TRP A 1 438 ? 17.884 2.219 8.950 1.00 96.94 438 TRP A CA 1
ATOM 3420 C C . TRP A 1 438 ? 16.404 2.251 9.354 1.00 96.94 438 TRP A C 1
ATOM 3422 O O . TRP A 1 438 ? 16.064 2.921 10.330 1.00 96.94 438 TRP A O 1
ATOM 3432 N N . ARG A 1 439 ? 15.530 1.471 8.698 1.00 96.75 439 ARG A N 1
ATOM 3433 C CA . ARG A 1 439 ? 14.104 1.412 9.067 1.00 96.75 439 ARG A CA 1
ATOM 3434 C C . ARG A 1 439 ? 13.909 0.935 10.502 1.00 96.75 439 ARG A C 1
ATOM 3436 O O . ARG A 1 439 ? 13.104 1.512 11.219 1.00 96.75 439 ARG A O 1
ATOM 3443 N N . ARG A 1 440 ? 14.667 -0.069 10.960 1.00 96.44 440 ARG A N 1
ATOM 3444 C CA . ARG A 1 440 ? 14.591 -0.556 12.353 1.00 96.44 440 ARG A CA 1
ATOM 3445 C C . ARG A 1 440 ? 15.062 0.477 13.381 1.00 96.44 440 ARG A C 1
ATOM 3447 O O . ARG A 1 440 ? 14.608 0.431 14.519 1.00 96.44 440 ARG A O 1
ATOM 3454 N N . LYS A 1 441 ? 15.952 1.391 12.984 1.00 95.00 441 LYS A N 1
ATOM 3455 C CA . LYS A 1 441 ? 16.458 2.482 13.826 1.00 95.00 441 LYS A CA 1
ATOM 3456 C C . LYS A 1 441 ? 15.506 3.679 13.890 1.00 95.00 441 LYS A C 1
ATOM 3458 O O . LYS A 1 441 ? 15.436 4.336 14.922 1.00 95.00 441 LYS A O 1
ATOM 3463 N N . VAL A 1 442 ? 14.835 3.996 12.784 1.00 93.12 442 VAL A N 1
ATOM 3464 C CA . VAL A 1 442 ? 14.040 5.228 12.637 1.00 93.12 442 VAL A CA 1
ATOM 3465 C C . VAL A 1 442 ? 12.547 5.001 12.867 1.00 93.12 442 VAL A C 1
ATOM 3467 O O . VAL A 1 442 ? 11.868 5.898 13.357 1.00 93.12 442 VAL A O 1
ATOM 3470 N N . MET A 1 443 ? 12.030 3.819 12.529 1.00 94.50 443 MET A N 1
ATOM 3471 C CA . MET A 1 443 ? 10.597 3.526 12.544 1.00 94.50 443 MET A CA 1
ATOM 3472 C C . MET A 1 443 ? 10.224 2.617 13.725 1.00 94.50 443 MET A C 1
ATOM 3474 O O . MET A 1 443 ? 10.946 1.647 14.011 1.00 94.50 443 MET A O 1
ATOM 3478 N N . PRO A 1 444 ? 9.061 2.845 14.364 1.00 92.56 444 PRO A N 1
ATOM 3479 C CA . PRO A 1 444 ? 8.540 1.961 15.402 1.00 92.56 444 PRO A CA 1
ATOM 3480 C C . PRO A 1 444 ? 8.459 0.483 14.980 1.00 92.56 444 PRO A C 1
ATOM 3482 O O . PRO A 1 444 ? 8.400 0.168 13.783 1.00 92.56 444 PRO A O 1
ATOM 3485 N N . PRO A 1 445 ? 8.487 -0.454 15.945 1.00 92.38 445 PRO A N 1
ATOM 3486 C CA . PRO A 1 445 ? 8.211 -1.865 15.691 1.00 92.38 445 PRO A CA 1
ATOM 3487 C C . PRO A 1 445 ? 6.828 -2.073 15.083 1.00 92.38 445 PRO A C 1
ATOM 3489 O O . PRO A 1 445 ? 5.820 -1.706 15.676 1.00 92.38 445 PRO A O 1
ATOM 3492 N N . GLN A 1 446 ? 6.792 -2.686 13.900 1.00 89.56 446 GLN A N 1
ATOM 3493 C CA . GLN A 1 446 ? 5.561 -3.071 13.218 1.00 89.56 446 GLN A CA 1
ATOM 3494 C C . GLN A 1 446 ? 5.809 -4.218 12.239 1.00 89.56 446 GLN A C 1
ATOM 3496 O O . GLN A 1 446 ? 6.933 -4.423 11.781 1.00 89.56 446 GLN A O 1
ATOM 3501 N N . ARG A 1 447 ? 4.751 -4.967 11.915 1.00 87.56 447 ARG A N 1
ATOM 3502 C CA . ARG A 1 447 ? 4.828 -6.188 11.093 1.00 87.56 447 ARG A CA 1
ATOM 3503 C C . ARG A 1 447 ? 5.146 -5.926 9.621 1.00 87.56 447 ARG A C 1
ATOM 3505 O O . ARG A 1 447 ? 5.718 -6.787 8.971 1.00 87.56 447 ARG A O 1
ATOM 3512 N N . SER A 1 448 ? 4.784 -4.753 9.110 1.00 89.19 448 SER A N 1
ATOM 3513 C CA . SER A 1 448 ? 4.934 -4.350 7.705 1.00 89.19 448 SER A CA 1
ATOM 3514 C C . SER A 1 448 ? 6.038 -3.307 7.497 1.00 89.19 448 SER A C 1
ATOM 3516 O O . SER A 1 448 ? 6.049 -2.595 6.495 1.00 89.19 448 SER A O 1
ATOM 3518 N N . ARG A 1 449 ? 6.996 -3.195 8.428 1.00 94.06 449 ARG A N 1
ATOM 3519 C CA . ARG A 1 449 ? 8.102 -2.221 8.361 1.00 94.06 449 ARG A CA 1
ATOM 3520 C C . ARG A 1 449 ? 8.917 -2.344 7.058 1.00 94.06 449 ARG A C 1
ATOM 3522 O O . ARG A 1 449 ? 9.437 -1.345 6.560 1.00 94.06 449 ARG A O 1
ATOM 3529 N N . GLY A 1 450 ? 9.005 -3.543 6.484 1.00 94.06 450 GLY A N 1
ATOM 3530 C CA . GLY A 1 450 ? 9.594 -3.830 5.169 1.00 94.06 450 GLY A CA 1
ATOM 3531 C C . GLY A 1 450 ? 8.925 -3.115 3.988 1.00 94.06 450 GLY A C 1
ATOM 3532 O O . GLY A 1 450 ? 9.561 -2.922 2.957 1.00 94.06 450 GLY A O 1
ATOM 3533 N N . SER A 1 451 ? 7.714 -2.595 4.165 1.00 94.12 451 SER A N 1
ATOM 3534 C CA . SER A 1 451 ? 6.983 -1.866 3.125 1.00 94.12 451 SER A CA 1
ATOM 3535 C C . SER A 1 451 ? 6.802 -0.379 3.462 1.00 94.12 451 SER A C 1
ATOM 3537 O O . SER A 1 451 ? 6.371 0.404 2.624 1.00 94.12 451 SER A O 1
ATOM 3539 N N . VAL A 1 452 ? 7.132 0.060 4.680 1.00 93.88 452 VAL A N 1
ATOM 3540 C CA . VAL A 1 452 ? 6.855 1.430 5.136 1.00 93.88 452 VAL A CA 1
ATOM 3541 C C . VAL A 1 452 ? 7.915 2.414 4.643 1.00 93.88 452 VAL A C 1
ATOM 3543 O O . VAL A 1 452 ? 9.086 2.332 5.017 1.00 93.88 452 VAL A O 1
ATOM 3546 N N . LEU A 1 453 ? 7.475 3.392 3.848 1.00 93.56 453 LEU A N 1
ATOM 3547 C CA . LEU A 1 453 ? 8.247 4.587 3.507 1.00 93.56 453 LEU A CA 1
ATOM 3548 C C . LEU A 1 453 ? 7.542 5.860 3.978 1.00 93.56 453 LEU A C 1
ATOM 3550 O O . LEU A 1 453 ? 8.205 6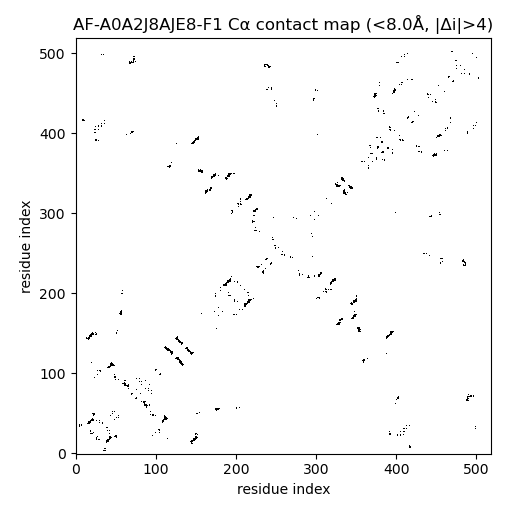.699 4.582 1.00 93.56 453 LEU A O 1
ATOM 3554 N N . MET A 1 454 ? 6.218 5.962 3.802 1.00 92.25 454 MET A N 1
ATOM 3555 C CA . MET A 1 454 ? 5.351 7.024 4.341 1.00 92.25 454 MET A CA 1
ATOM 3556 C C . MET A 1 454 ? 5.968 8.420 4.198 1.00 92.25 454 MET A C 1
ATOM 3558 O O . MET A 1 454 ? 5.989 8.979 3.106 1.00 92.25 454 MET A O 1
ATOM 3562 N N . GLN A 1 455 ? 6.526 8.957 5.283 1.00 91.44 455 GLN A N 1
ATOM 3563 C CA . GLN A 1 455 ? 7.122 10.288 5.332 1.00 91.44 455 GLN A CA 1
ATOM 3564 C C . GLN A 1 455 ? 8.396 10.438 4.475 1.00 91.44 455 GLN A C 1
ATOM 3566 O O . GLN A 1 455 ? 8.746 11.547 4.093 1.00 91.44 455 GLN A O 1
ATOM 3571 N N . TYR A 1 456 ? 9.071 9.337 4.133 1.00 94.94 456 TYR A N 1
ATOM 3572 C CA . TYR A 1 456 ? 10.251 9.305 3.256 1.00 94.94 456 TYR A CA 1
ATOM 3573 C C . TYR A 1 456 ? 9.912 9.036 1.784 1.00 94.94 456 TYR A C 1
ATOM 3575 O O . TYR A 1 456 ? 10.788 8.652 1.006 1.00 94.94 456 TYR A O 1
ATOM 3583 N N . MET A 1 457 ? 8.645 9.195 1.385 1.00 94.06 457 MET A N 1
ATOM 3584 C CA . MET A 1 457 ? 8.236 8.957 -0.002 1.00 94.06 457 MET A CA 1
ATOM 3585 C C . MET A 1 457 ? 9.024 9.810 -0.998 1.00 94.06 457 MET A C 1
ATOM 3587 O O . MET A 1 457 ? 9.388 9.304 -2.049 1.00 94.06 457 MET A O 1
ATOM 3591 N N . MET A 1 458 ? 9.354 11.058 -0.647 1.00 93.44 458 MET A N 1
ATOM 3592 C CA . MET A 1 458 ? 10.056 11.969 -1.553 1.00 93.44 458 MET A CA 1
ATOM 3593 C C . MET A 1 458 ? 11.492 11.518 -1.826 1.00 93.44 458 MET A C 1
ATOM 3595 O O . MET A 1 458 ? 11.874 11.433 -2.982 1.00 93.44 458 MET A O 1
ATOM 3599 N N . GLN A 1 459 ? 12.272 11.140 -0.804 1.00 95.19 459 GLN A N 1
ATOM 3600 C CA . GLN A 1 459 ? 13.625 10.603 -1.030 1.00 95.19 459 GLN A CA 1
ATOM 3601 C C . GLN A 1 459 ? 13.591 9.296 -1.808 1.00 95.19 459 GLN A C 1
ATOM 3603 O O . GLN A 1 459 ? 14.510 9.008 -2.569 1.00 95.19 459 GLN A O 1
ATOM 3608 N N . TYR A 1 460 ? 12.549 8.492 -1.604 1.00 97.31 460 TYR A N 1
ATOM 3609 C CA . TYR A 1 460 ? 12.365 7.281 -2.382 1.00 97.31 460 TYR A CA 1
ATOM 3610 C C . TYR A 1 460 ? 12.058 7.589 -3.854 1.00 97.31 460 TYR A C 1
ATOM 3612 O O . TYR A 1 460 ? 12.670 6.994 -4.736 1.00 97.31 460 TYR A O 1
ATOM 3620 N N . HIS A 1 461 ? 11.167 8.545 -4.130 1.00 96.94 461 HIS A N 1
ATOM 3621 C CA . HIS A 1 461 ? 10.894 9.016 -5.489 1.00 96.94 461 HIS A CA 1
ATOM 3622 C C . HIS A 1 461 ? 12.161 9.589 -6.132 1.00 96.94 461 HIS A C 1
ATOM 3624 O O . HIS A 1 461 ? 12.527 9.144 -7.214 1.00 96.94 461 HIS A O 1
ATOM 3630 N N . ASP A 1 462 ? 12.883 10.472 -5.437 1.00 96.06 462 ASP A N 1
ATOM 3631 C CA . ASP A 1 462 ? 14.164 11.033 -5.884 1.00 96.06 462 ASP A CA 1
ATOM 3632 C C . ASP A 1 462 ? 15.174 9.932 -6.229 1.00 96.06 462 ASP A C 1
ATOM 3634 O O . ASP A 1 462 ? 15.851 10.002 -7.250 1.00 96.06 462 ASP A O 1
ATOM 3638 N N . GLN A 1 463 ? 15.253 8.880 -5.412 1.00 96.31 463 GLN A N 1
ATOM 3639 C CA . GLN A 1 463 ? 16.144 7.751 -5.654 1.00 96.31 463 GLN A CA 1
ATOM 3640 C C . GLN A 1 463 ? 15.810 7.014 -6.961 1.00 96.31 463 GLN A C 1
ATOM 3642 O O . GLN A 1 463 ? 16.723 6.708 -7.726 1.00 96.31 463 GLN A O 1
ATOM 3647 N N . LEU A 1 464 ? 14.528 6.760 -7.250 1.00 97.94 464 LEU A N 1
ATOM 3648 C CA . LEU A 1 464 ? 14.121 6.155 -8.525 1.00 97.94 464 LEU A CA 1
ATOM 3649 C C . LEU A 1 464 ? 14.443 7.075 -9.712 1.00 97.94 464 LEU A C 1
ATOM 3651 O O . LEU A 1 464 ? 14.892 6.609 -10.756 1.00 97.94 464 LEU A O 1
ATOM 3655 N N . LEU A 1 465 ? 14.237 8.383 -9.551 1.00 96.94 465 LEU A N 1
ATOM 3656 C CA . LEU A 1 465 ? 14.512 9.383 -10.587 1.00 96.94 465 LEU A CA 1
ATOM 3657 C C . LEU A 1 465 ? 16.009 9.484 -10.880 1.00 96.94 465 LEU A C 1
ATOM 3659 O O . LEU A 1 465 ? 16.397 9.512 -12.044 1.00 96.94 465 LEU A O 1
ATOM 3663 N N . HIS A 1 466 ? 16.851 9.454 -9.847 1.00 96.25 466 HIS A N 1
ATOM 3664 C CA . HIS A 1 466 ? 18.301 9.423 -9.998 1.00 96.25 466 HIS A CA 1
ATOM 3665 C C . HIS A 1 466 ? 18.787 8.169 -10.726 1.00 96.25 466 HIS A C 1
ATOM 3667 O O . HIS A 1 466 ? 19.623 8.288 -11.621 1.00 96.25 466 HIS A O 1
ATOM 3673 N N . ASP A 1 467 ? 18.240 6.992 -10.406 1.00 97.00 467 ASP A N 1
ATOM 3674 C CA . ASP A 1 467 ? 18.554 5.759 -11.138 1.00 97.00 467 ASP A CA 1
ATOM 3675 C C . ASP A 1 467 ? 18.186 5.885 -12.636 1.00 97.00 467 ASP A C 1
ATOM 3677 O O . ASP A 1 467 ? 18.912 5.394 -13.500 1.00 97.00 467 ASP A O 1
ATOM 3681 N N . MET A 1 468 ? 17.095 6.596 -12.953 1.00 96.00 468 MET A N 1
ATOM 3682 C CA . MET A 1 468 ? 16.662 6.911 -14.325 1.00 96.00 468 MET A CA 1
ATOM 3683 C C . MET A 1 468 ? 17.381 8.116 -14.955 1.00 96.00 468 MET A C 1
ATOM 3685 O O . MET A 1 468 ? 17.103 8.455 -16.104 1.00 96.00 468 MET A O 1
ATOM 3689 N N . ARG A 1 469 ? 18.312 8.758 -14.234 1.00 95.50 469 ARG A N 1
ATOM 3690 C CA . ARG A 1 469 ? 19.007 9.998 -14.637 1.00 95.50 469 ARG A CA 1
ATOM 3691 C C . ARG A 1 469 ? 18.069 11.177 -14.926 1.00 95.50 469 ARG A C 1
ATOM 3693 O O . ARG A 1 469 ? 18.402 12.057 -15.716 1.00 95.50 469 ARG A O 1
ATOM 3700 N N . CYS A 1 470 ? 16.916 11.215 -14.269 1.00 93.81 470 CYS A N 1
ATOM 3701 C CA . CYS A 1 470 ? 15.996 12.344 -14.303 1.00 93.81 470 CYS A CA 1
ATOM 3702 C C . CYS A 1 470 ? 16.312 13.318 -13.159 1.00 93.81 470 CYS A C 1
ATOM 3704 O O . CYS A 1 470 ? 16.649 12.893 -12.051 1.00 93.81 470 CYS A O 1
ATOM 3706 N N . ASP A 1 471 ? 16.141 14.623 -13.395 1.00 91.88 471 ASP A N 1
ATOM 3707 C CA . ASP A 1 471 ? 16.121 15.606 -12.304 1.00 91.88 471 ASP A CA 1
ATOM 3708 C C . ASP A 1 471 ? 14.980 15.232 -11.339 1.00 91.88 471 ASP A C 1
ATOM 3710 O O . ASP A 1 471 ? 13.904 14.898 -11.831 1.00 91.88 471 ASP A O 1
ATOM 3714 N N . PRO A 1 472 ? 15.161 15.211 -10.010 1.00 93.12 472 PRO A N 1
ATOM 3715 C CA . PRO A 1 472 ? 14.073 15.035 -9.045 1.00 93.12 472 PRO A CA 1
ATOM 3716 C C . PRO A 1 472 ? 13.214 16.290 -8.786 1.00 93.12 472 PRO A C 1
ATOM 3718 O O . PRO A 1 472 ? 12.147 16.186 -8.179 1.00 93.12 472 PRO A O 1
ATOM 3721 N N . ARG A 1 473 ? 13.652 17.482 -9.204 1.00 92.75 473 ARG A N 1
ATOM 3722 C CA . ARG A 1 473 ? 12.932 18.750 -8.996 1.00 92.75 473 ARG A CA 1
ATOM 3723 C C . ARG A 1 473 ? 11.745 18.882 -9.945 1.00 92.75 473 ARG A C 1
ATOM 3725 O O . ARG A 1 473 ? 11.832 18.536 -11.120 1.00 92.75 473 ARG A O 1
ATOM 3732 N N . ARG A 1 474 ? 10.607 19.352 -9.441 1.00 92.75 474 ARG A N 1
ATOM 3733 C CA . ARG A 1 474 ? 9.322 19.365 -10.168 1.00 92.75 474 ARG A CA 1
ATOM 3734 C C . ARG A 1 474 ? 8.589 20.708 -10.133 1.00 92.75 474 ARG A C 1
ATOM 3736 O O . ARG A 1 474 ? 7.491 20.825 -10.659 1.00 92.75 474 ARG A O 1
ATOM 3743 N N . LYS A 1 475 ? 9.182 21.730 -9.525 1.00 91.62 475 LYS A N 1
ATOM 3744 C CA . LYS A 1 475 ? 8.630 23.080 -9.340 1.00 91.62 475 LYS A CA 1
ATOM 3745 C C . LYS A 1 475 ? 9.431 24.137 -10.114 1.00 91.62 475 LYS A C 1
ATOM 3747 O O . LYS A 1 475 ? 9.412 25.320 -9.772 1.00 91.62 475 LYS A O 1
ATOM 3752 N N . GLY A 1 476 ? 10.126 23.711 -11.171 1.00 85.06 476 GLY A N 1
ATOM 3753 C CA . GLY A 1 476 ? 10.920 24.572 -12.047 1.00 85.06 476 GLY A CA 1
ATOM 3754 C C . GLY A 1 476 ? 12.092 25.238 -11.321 1.00 85.06 476 GLY A C 1
ATOM 3755 O O . GLY A 1 476 ? 12.720 24.648 -10.445 1.00 85.06 476 GLY A O 1
ATOM 3756 N N . PHE A 1 477 ? 12.380 26.491 -11.674 1.00 88.19 477 PHE A N 1
ATOM 3757 C CA . PHE A 1 477 ? 13.497 27.256 -11.106 1.00 88.19 477 PHE A CA 1
ATOM 3758 C C . PHE A 1 477 ? 13.187 27.921 -9.755 1.00 88.19 477 PHE A C 1
ATOM 3760 O O . PHE A 1 477 ? 14.015 28.680 -9.260 1.00 88.19 477 PHE A O 1
ATOM 3767 N N . ASN A 1 478 ? 12.018 27.674 -9.148 1.00 92.38 478 ASN A N 1
ATOM 3768 C CA . ASN A 1 478 ? 11.623 28.316 -7.894 1.00 92.38 478 ASN A CA 1
ATOM 3769 C C . ASN A 1 478 ? 12.088 27.493 -6.670 1.00 92.38 478 ASN A C 1
ATOM 3771 O O . ASN A 1 478 ? 11.433 26.507 -6.315 1.00 92.38 478 ASN A O 1
ATOM 3775 N N . PRO A 1 479 ? 13.164 27.902 -5.966 1.00 91.38 479 PRO A N 1
ATOM 3776 C CA . PRO A 1 479 ? 13.702 27.138 -4.841 1.00 91.38 479 PRO A CA 1
ATOM 3777 C C . PRO A 1 479 ? 12.756 27.097 -3.631 1.00 91.38 479 PRO A C 1
ATOM 3779 O O . PRO A 1 479 ? 12.777 26.133 -2.867 1.00 91.38 479 PRO A O 1
ATOM 3782 N N . LEU A 1 480 ? 11.903 28.110 -3.446 1.00 92.88 480 LEU A N 1
ATOM 3783 C CA . LEU A 1 480 ? 10.925 28.119 -2.356 1.00 92.88 480 LEU A CA 1
ATOM 3784 C C . LEU A 1 480 ? 9.796 27.127 -2.630 1.00 92.88 480 LEU A C 1
ATOM 3786 O O . LEU A 1 480 ? 9.414 26.375 -1.735 1.00 92.88 480 LEU A O 1
ATOM 3790 N N . ALA A 1 481 ? 9.300 27.081 -3.868 1.00 92.25 481 ALA A N 1
ATOM 3791 C CA . ALA A 1 481 ? 8.301 26.097 -4.270 1.00 92.25 481 ALA A CA 1
ATOM 3792 C C . ALA A 1 481 ? 8.863 24.669 -4.201 1.00 92.25 481 ALA A C 1
ATOM 3794 O O . ALA A 1 481 ? 8.165 23.766 -3.752 1.00 92.25 481 ALA A O 1
ATOM 3795 N N . GLU A 1 482 ? 10.131 24.471 -4.565 1.00 92.88 482 GLU A N 1
ATOM 3796 C CA . GLU A 1 482 ? 10.835 23.196 -4.397 1.00 92.88 482 GLU A CA 1
ATOM 3797 C C . GLU A 1 482 ? 10.906 22.736 -2.936 1.00 92.88 482 GLU A C 1
ATOM 3799 O O . GLU A 1 482 ? 10.656 21.570 -2.623 1.00 92.88 482 GLU A O 1
ATOM 3804 N N . CYS A 1 483 ? 11.234 23.652 -2.024 1.00 92.25 483 CYS A N 1
ATOM 3805 C CA . CYS A 1 483 ? 11.412 23.323 -0.615 1.00 92.25 483 CYS A CA 1
ATOM 3806 C C . CYS A 1 483 ? 10.086 23.161 0.139 1.00 92.25 483 CYS A C 1
ATOM 3808 O O . CYS A 1 483 ? 9.946 22.219 0.918 1.00 92.25 483 CYS A O 1
ATOM 3810 N N . PHE A 1 484 ? 9.126 24.061 -0.085 1.00 92.38 484 PHE A N 1
ATOM 3811 C CA . PHE A 1 484 ? 7.919 24.203 0.739 1.00 92.38 484 PHE A CA 1
ATOM 3812 C C . PHE A 1 484 ? 6.615 23.884 -0.004 1.00 92.38 484 PHE A C 1
ATOM 3814 O O . PHE A 1 484 ? 5.572 23.727 0.629 1.00 92.38 484 PHE A O 1
ATOM 3821 N N . GLY A 1 485 ? 6.646 23.773 -1.332 1.00 91.50 485 GLY A N 1
ATOM 3822 C CA . GLY A 1 485 ? 5.481 23.408 -2.130 1.00 91.50 485 GLY A CA 1
ATOM 3823 C C . GLY A 1 485 ? 5.123 21.931 -1.983 1.00 91.50 485 GLY A C 1
ATOM 3824 O O . GLY A 1 485 ? 5.995 21.063 -1.938 1.00 91.50 485 GLY A O 1
ATOM 3825 N N . ALA A 1 486 ? 3.821 21.639 -1.943 1.00 90.38 486 ALA A N 1
ATOM 3826 C CA . ALA A 1 486 ? 3.335 20.266 -1.921 1.00 90.38 486 ALA A CA 1
ATOM 3827 C C . ALA A 1 486 ? 3.637 19.564 -3.251 1.00 90.38 486 ALA A C 1
ATOM 3829 O O . ALA A 1 486 ? 3.321 20.087 -4.326 1.00 90.38 486 ALA A O 1
ATOM 3830 N N . TYR A 1 487 ? 4.212 18.370 -3.169 1.00 91.25 487 TYR A N 1
ATOM 3831 C CA . TYR A 1 487 ? 4.418 17.498 -4.318 1.00 91.25 487 TYR A CA 1
ATOM 3832 C C . TYR A 1 487 ? 3.169 16.649 -4.574 1.00 91.25 487 TYR A C 1
ATOM 3834 O O . TYR A 1 487 ? 2.689 15.931 -3.696 1.00 91.25 487 TYR A O 1
ATOM 3842 N N . THR A 1 488 ? 2.646 16.727 -5.791 1.00 90.88 488 THR A N 1
ATOM 3843 C CA . THR A 1 488 ? 1.418 16.067 -6.250 1.00 90.88 488 THR A CA 1
ATOM 3844 C C . THR A 1 488 ? 1.704 15.156 -7.441 1.00 90.88 488 THR A C 1
ATOM 3846 O O . THR A 1 488 ? 2.784 15.205 -8.022 1.00 90.88 488 THR A O 1
ATOM 3849 N N . ALA A 1 489 ? 0.742 14.316 -7.828 1.00 91.06 489 ALA A N 1
ATOM 3850 C CA . ALA A 1 489 ? 0.885 13.466 -9.012 1.00 91.06 489 ALA A CA 1
ATOM 3851 C C . ALA A 1 489 ? 1.032 14.280 -10.314 1.00 91.06 489 ALA A C 1
ATOM 3853 O O . ALA A 1 489 ? 1.813 13.902 -11.183 1.00 91.06 489 ALA A O 1
ATOM 3854 N N . ALA A 1 490 ? 0.345 15.424 -10.419 1.00 92.06 490 ALA A N 1
ATOM 3855 C CA . ALA A 1 490 ? 0.376 16.288 -11.602 1.00 92.06 490 ALA A CA 1
ATOM 3856 C C . ALA A 1 490 ? 1.775 16.844 -11.907 1.00 92.06 490 ALA A C 1
ATOM 3858 O O . ALA A 1 490 ? 2.134 17.002 -13.072 1.00 92.06 490 ALA A O 1
ATOM 3859 N N . ASP A 1 491 ? 2.589 17.054 -10.870 1.00 93.88 491 ASP A N 1
ATOM 3860 C CA . ASP A 1 491 ? 3.975 17.507 -11.002 1.00 93.88 491 ASP A CA 1
ATOM 3861 C C . ASP A 1 491 ? 4.847 16.523 -11.809 1.00 93.88 491 ASP A C 1
ATOM 3863 O O . ASP A 1 491 ? 5.875 16.912 -12.352 1.00 93.88 491 ASP A O 1
ATOM 3867 N N . TYR A 1 492 ? 4.436 15.253 -11.912 1.00 94.56 492 TYR A N 1
ATOM 3868 C CA . TYR A 1 492 ? 5.141 14.183 -12.628 1.00 94.56 492 TYR A CA 1
ATOM 3869 C C . TYR A 1 492 ? 4.484 13.805 -13.962 1.00 94.56 492 TYR A C 1
ATOM 3871 O O . TYR A 1 492 ? 4.897 12.830 -14.589 1.00 94.56 492 TYR A O 1
ATOM 3879 N N . SER A 1 493 ? 3.458 14.543 -14.392 1.00 92.81 493 SER A N 1
ATOM 3880 C CA . SER A 1 493 ? 2.643 14.189 -15.560 1.00 92.81 493 SER A CA 1
ATOM 3881 C C . SER A 1 493 ? 3.454 14.067 -16.846 1.00 92.81 493 SER A C 1
ATOM 3883 O O . SER A 1 493 ? 3.366 13.036 -17.508 1.00 92.81 493 SER A O 1
ATOM 3885 N N . SER A 1 494 ? 4.309 15.046 -17.154 1.00 90.00 494 SER A N 1
ATOM 3886 C CA . SER A 1 494 ? 5.185 15.007 -18.334 1.00 90.00 494 SER A CA 1
ATOM 3887 C C . SER A 1 494 ? 6.079 13.767 -18.344 1.00 90.00 494 SER A C 1
ATOM 3889 O O . SER A 1 494 ? 6.127 13.048 -19.336 1.00 90.00 494 SER A O 1
ATOM 3891 N N . LEU A 1 495 ? 6.697 13.445 -17.203 1.00 91.44 495 LEU A N 1
ATOM 3892 C CA . LEU A 1 495 ? 7.599 12.301 -17.070 1.00 91.44 495 LEU A CA 1
ATOM 3893 C C . LEU A 1 495 ? 6.913 10.957 -17.375 1.00 91.44 495 LEU A C 1
ATOM 3895 O O . LEU A 1 495 ? 7.510 10.101 -18.030 1.00 91.44 495 LEU A O 1
ATOM 3899 N N . LEU A 1 496 ? 5.687 10.743 -16.885 1.00 89.56 496 LEU A N 1
ATOM 3900 C CA . LEU A 1 496 ? 4.963 9.482 -17.100 1.00 89.56 496 LEU A CA 1
ATOM 3901 C C . LEU A 1 496 ? 4.198 9.452 -18.436 1.00 89.56 496 LEU A C 1
ATOM 3903 O O . LEU A 1 496 ? 4.043 8.377 -19.030 1.00 89.56 496 LEU A O 1
ATOM 3907 N N . ALA A 1 497 ? 3.762 10.610 -18.939 1.00 83.06 497 ALA A N 1
ATOM 3908 C CA . ALA A 1 497 ? 3.108 10.735 -20.238 1.00 83.06 497 ALA A CA 1
ATOM 3909 C C . ALA A 1 497 ? 4.089 10.461 -21.386 1.00 83.06 497 ALA A C 1
ATOM 3911 O O . ALA A 1 497 ? 3.806 9.611 -22.234 1.00 83.06 497 ALA A O 1
ATOM 3912 N N . GLU A 1 498 ? 5.265 11.099 -21.362 1.00 67.88 498 GLU A N 1
ATOM 3913 C CA . GLU A 1 498 ? 6.267 11.036 -22.436 1.00 67.88 498 GLU A CA 1
ATOM 3914 C C . GLU A 1 498 ? 6.867 9.644 -22.634 1.00 67.88 498 GLU A C 1
ATOM 3916 O O . GLU A 1 498 ? 7.410 9.375 -23.699 1.00 67.88 498 GLU A O 1
ATOM 3921 N N . GLY A 1 499 ? 6.735 8.736 -21.659 1.00 52.56 499 GLY A N 1
ATOM 3922 C CA . GLY A 1 499 ? 7.096 7.334 -21.840 1.00 52.56 499 GLY A CA 1
ATOM 3923 C C . GLY A 1 499 ? 8.515 7.173 -22.385 1.00 52.56 499 GLY A C 1
ATOM 3924 O O . GLY A 1 499 ? 8.707 6.766 -23.523 1.00 52.56 499 GLY A O 1
ATOM 3925 N N . THR A 1 500 ? 9.519 7.423 -21.545 1.00 47.28 500 THR A N 1
ATOM 3926 C CA . THR A 1 500 ? 10.929 7.090 -21.811 1.00 47.28 500 THR A CA 1
ATOM 3927 C C . THR A 1 500 ? 11.583 7.869 -22.959 1.00 47.28 500 THR A C 1
ATOM 3929 O O . THR A 1 500 ? 11.839 7.324 -24.027 1.00 47.28 500 THR A O 1
ATOM 3932 N N . GLY A 1 501 ? 11.977 9.119 -22.692 1.00 38.22 501 GLY A N 1
ATOM 3933 C CA . GLY A 1 501 ? 12.908 9.834 -23.566 1.00 38.22 501 GLY A CA 1
ATOM 3934 C C . GLY A 1 501 ? 13.131 11.304 -23.220 1.00 38.22 501 GLY A C 1
ATOM 3935 O O . GLY A 1 501 ? 12.570 12.149 -23.891 1.00 38.22 501 GLY A O 1
ATOM 3936 N N . ALA A 1 502 ? 13.995 11.607 -22.241 1.00 32.91 502 ALA A N 1
ATOM 3937 C CA . ALA A 1 502 ? 14.765 12.860 -22.206 1.00 32.91 502 ALA A CA 1
ATOM 3938 C C . ALA A 1 502 ? 15.839 12.818 -21.105 1.00 32.91 502 ALA A C 1
ATOM 3940 O O . ALA A 1 502 ? 15.634 13.242 -19.971 1.00 32.91 502 ALA A O 1
ATOM 3941 N N . GLY A 1 503 ? 17.026 12.336 -21.469 1.00 37.12 503 GLY A N 1
ATOM 3942 C CA . GLY A 1 503 ? 18.245 12.994 -21.021 1.00 37.12 503 GLY A CA 1
ATOM 3943 C C . GLY A 1 503 ? 18.548 14.080 -22.045 1.00 37.12 503 GLY A C 1
ATOM 3944 O O . GLY A 1 503 ? 18.977 13.759 -23.147 1.00 37.12 503 GLY A O 1
ATOM 3945 N N . ALA A 1 504 ? 18.294 15.340 -21.710 1.00 29.53 504 ALA A N 1
ATOM 3946 C CA . ALA A 1 504 ? 18.754 16.474 -22.501 1.00 29.53 504 ALA A CA 1
ATOM 3947 C C . ALA A 1 504 ? 19.467 17.458 -21.572 1.00 29.53 504 ALA A C 1
ATOM 3949 O O . ALA A 1 504 ? 18.861 18.330 -20.954 1.00 29.53 504 ALA A O 1
ATOM 3950 N N . ALA A 1 505 ? 20.785 17.290 -21.476 1.00 30.81 505 ALA A N 1
ATOM 3951 C CA . ALA A 1 505 ? 21.665 18.437 -21.356 1.00 30.81 505 ALA A CA 1
ATOM 3952 C C . ALA A 1 505 ? 21.597 19.202 -22.689 1.00 30.81 505 ALA A C 1
ATOM 3954 O O . ALA A 1 505 ? 21.718 18.590 -23.749 1.00 30.81 505 ALA A O 1
ATOM 3955 N N . GLY A 1 506 ? 21.397 20.516 -22.645 1.00 26.89 506 GLY A N 1
ATOM 3956 C CA . GLY A 1 506 ? 21.401 21.360 -23.839 1.00 26.89 506 GLY A CA 1
ATOM 3957 C C . GLY A 1 506 ? 20.957 22.772 -23.505 1.00 26.89 506 GLY A C 1
ATOM 3958 O O . GLY A 1 506 ? 19.768 23.033 -23.373 1.00 26.89 506 GLY A O 1
ATOM 3959 N N . GLY A 1 507 ? 21.935 23.653 -23.298 1.00 28.39 507 GLY A N 1
ATOM 3960 C CA . GLY A 1 507 ? 21.735 25.042 -22.915 1.00 28.39 507 GLY A CA 1
ATOM 3961 C C . GLY A 1 507 ? 20.952 25.853 -23.945 1.00 28.39 507 GLY A C 1
ATOM 3962 O O . GLY A 1 507 ? 20.926 25.547 -25.135 1.00 28.39 507 GLY A O 1
ATOM 3963 N N . GLY A 1 508 ? 20.332 26.924 -23.455 1.00 27.31 508 GLY A N 1
ATOM 3964 C CA . GLY A 1 508 ? 19.686 27.916 -24.294 1.00 27.31 508 GLY A CA 1
ATOM 3965 C C . GLY A 1 508 ? 20.697 28.593 -25.214 1.00 27.31 508 GLY A C 1
ATOM 3966 O O . GLY A 1 508 ? 21.546 29.354 -24.761 1.00 27.31 508 GLY A O 1
ATOM 3967 N N . GLN A 1 509 ? 20.557 28.360 -26.513 1.00 27.73 509 GLN A N 1
ATOM 3968 C CA . GLN A 1 509 ? 20.843 29.381 -27.510 1.00 27.73 509 GLN A CA 1
ATOM 3969 C C . GLN A 1 509 ? 19.501 29.912 -28.002 1.00 27.73 509 GLN A C 1
ATOM 3971 O O . GLN A 1 509 ? 18.764 29.240 -28.722 1.00 27.73 509 GLN A O 1
ATOM 3976 N N . ALA A 1 510 ? 19.170 31.118 -27.544 1.00 31.61 510 ALA A N 1
ATOM 3977 C CA . ALA A 1 510 ? 18.091 31.909 -28.103 1.00 31.61 510 ALA A CA 1
ATOM 3978 C C . ALA A 1 510 ? 18.472 32.311 -29.533 1.00 31.61 510 ALA A C 1
ATOM 3980 O O . ALA A 1 510 ? 19.525 32.903 -29.773 1.00 31.61 510 ALA A O 1
ATOM 3981 N N . ALA A 1 511 ? 17.601 31.945 -30.466 1.00 29.94 511 ALA A N 1
ATOM 3982 C CA . ALA A 1 511 ? 17.700 32.252 -31.877 1.00 29.94 511 ALA A CA 1
ATOM 3983 C C . ALA A 1 511 ? 17.637 33.766 -32.126 1.00 29.94 511 ALA A C 1
ATOM 3985 O O . ALA A 1 511 ? 16.702 34.451 -31.707 1.00 29.94 511 ALA A O 1
ATOM 3986 N N . ALA A 1 512 ? 18.621 34.261 -32.873 1.00 33.69 512 ALA A N 1
ATOM 3987 C CA . ALA A 1 512 ? 18.544 35.517 -33.595 1.00 33.69 512 ALA A CA 1
ATOM 3988 C C . ALA A 1 512 ? 17.527 35.364 -34.740 1.00 33.69 512 ALA A C 1
ATOM 3990 O O . ALA A 1 512 ? 17.778 34.663 -35.717 1.00 33.69 512 ALA A O 1
ATOM 3991 N N . GLY A 1 513 ? 16.367 36.005 -34.601 1.00 29.69 513 GLY A N 1
ATOM 3992 C CA . GLY A 1 513 ? 15.374 36.163 -35.663 1.00 29.69 513 GLY A CA 1
ATOM 3993 C C . GLY A 1 513 ? 15.477 37.561 -36.258 1.00 29.69 513 GLY A C 1
ATOM 3994 O O . GLY A 1 513 ? 15.052 38.535 -35.639 1.00 29.69 513 GLY A O 1
ATOM 3995 N N . GLY A 1 514 ? 16.081 37.651 -37.443 1.00 29.05 514 GLY A N 1
ATOM 3996 C CA . GLY A 1 514 ? 16.199 38.876 -38.224 1.00 29.05 514 GLY A CA 1
ATOM 3997 C C . GLY A 1 514 ? 14.842 39.433 -38.664 1.00 29.05 514 GLY A C 1
ATOM 3998 O O . GLY A 1 514 ? 13.943 38.692 -39.054 1.00 29.05 514 GLY A O 1
ATOM 3999 N N . ARG A 1 515 ? 14.722 40.764 -38.633 1.00 33.12 515 ARG A N 1
ATOM 4000 C CA . ARG A 1 515 ? 13.675 41.526 -39.322 1.00 33.12 515 ARG A CA 1
ATOM 4001 C C . ARG A 1 515 ? 14.226 42.037 -40.657 1.00 33.12 515 ARG A C 1
ATOM 4003 O O . ARG A 1 515 ? 15.155 42.838 -40.674 1.00 33.12 515 ARG A O 1
ATOM 4010 N N . ARG A 1 516 ? 13.609 41.601 -41.751 1.00 34.91 516 ARG A N 1
ATOM 4011 C CA . ARG A 1 516 ? 13.361 42.342 -43.002 1.00 34.91 516 ARG A CA 1
ATOM 4012 C C . ARG A 1 516 ? 11.892 42.004 -43.310 1.00 34.91 516 ARG A C 1
ATOM 4014 O O . ARG A 1 516 ? 11.549 40.834 -43.220 1.00 34.91 516 ARG A O 1
ATOM 4021 N N . GLY A 1 517 ? 10.939 42.921 -43.423 1.00 31.72 517 GLY A N 1
ATOM 4022 C CA . GLY A 1 517 ? 10.975 44.214 -44.087 1.00 31.72 517 GLY A CA 1
ATOM 4023 C C . GLY A 1 517 ? 10.416 43.983 -45.481 1.00 31.72 517 GLY A C 1
ATOM 4024 O O . GLY A 1 517 ? 11.132 43.382 -46.261 1.00 31.72 517 GLY A O 1
ATOM 4025 N N . ASP A 1 518 ? 9.179 44.413 -45.727 1.00 38.34 518 ASP A N 1
ATOM 4026 C CA . ASP A 1 518 ? 8.643 44.718 -47.055 1.00 38.34 518 ASP A CA 1
ATOM 4027 C C . ASP A 1 518 ? 7.528 45.758 -46.888 1.00 38.34 518 ASP A C 1
ATOM 4029 O O . ASP A 1 518 ? 6.698 45.666 -45.973 1.00 38.34 518 ASP A O 1
ATOM 4033 N N . GLY A 1 519 ? 7.613 46.790 -47.728 1.00 34.03 519 GLY A N 1
ATOM 4034 C CA . GLY A 1 519 ? 6.470 47.594 -48.140 1.00 34.03 519 GLY A CA 1
ATOM 4035 C C . GLY A 1 519 ? 5.819 47.012 -49.384 1.00 34.03 519 GLY A C 1
ATOM 4036 O O . GLY A 1 519 ? 6.187 45.882 -49.776 1.00 34.03 519 GLY A O 1
#

Foldseek 3Di:
DDDDQPLVLFDPQAAEEEEEAQALLSLLLLLQVVLNVHQAAYEHQAPDHHALLVAFFAFDWAPAFVLQAAQLQGGQDPVLDDPDRIDTSVSVRVSSVVSCVVSVPVVRYDYNKAWQAWDADPVSCKIWTWIANNVVRDIDIDIHNFYEYANAFFHAFDDDDAAAPVQAQFAEAARGPNHDLLSQAAWAEEEEEQAQSSLSNLLCNLVVVRHPAYEYEYQFAFQADECDDPNHGVLLQQQAQQNLLLAQDDLPDDPVSNVVSVVCVVVSCCVQVVVSVSSCVVLVPDPVRDGPDGNVQRLLSVHHHCVVSSVSNVPRPRYHYDNFAFNHDHHQFTQTPVRDTDGGRYYYYPPTRDDDPSNYDPVLVVLQVADQQGGAFQLQWHSLRHRNYTYANHLADESNSSLRSSLSSLLVSCVSSVLQDDDHSVVRVVVSVSNVVVLPVRHDDDRSSNHGCYSVSLVSSCVSCVSNVHDSAQPPPDVCCNGRNRDHSNSCSCVSNVSDDDPDDDDDDDDDDDDDDDD

Sequence (519 aa):
MSFSVNLALLPAKLRRVLIVGAGVAGLQTAVALLKLGLEVLVLEAEDDVGGVWVRNYSGFGLQIPWRMYQFPEFLWPQELLPTDEYPSGAQVRAYIRAYAAHFDLLRHVRLHCKLLRLRWSPVSSSWEALYCDTAAKKCFKTFADYTVICSGLFSNAYVPDYKGTQAFAGLQLHAKDFTDLAMARGKRVLVVGSGKTAMDCLNSLCAGRTAASITMLFRQGHWPLPRSVLGLPIHRMMFNRAAVGMLPPYYTAGRLERAAGVAARPLKRLFWKGLECVIARTFRITSDVRPTVPLPADLFFGGQILDDTLDELTGCEVLKTIKGEVNRFVRNGVILQDGSFLGVDLILYCTGYSKSYDYLEPGMRQRLELQKDGLYLYRSVLPHAVPHLAFVGSEVSTYNNILTSGLQALWLAGVLAGRVALPPPHAMAADVRMQRHWRRKVMPPQRSRGSVLMQYMMQYHDQLLHDMRCDPRRKGFNPLAECFGAYTAADYSSLLAEGTGAGAAGGGQAAAGGRRGDG

Nearest PDB structures (foldseek):
  2xvi-assembly2_C  TM=8.106E-01  e=4.487E-26  Methylophaga aminisulfidivorans
  8b2d-assembly1_B  TM=8.020E-01  e=1.119E-25  Methylophaga aminisulfidivorans MP
  2xve-assembly1_B  TM=7.850E-01  e=8.553E-26  Methylophaga aminisulfidivorans
  2xlr-assembly2_A  TM=7.795E-01  e=1.464E-25  Methylophaga aminisulfidivorans
  2xls-assembly1_A  TM=7.855E-01  e=3.651E-25  Methylophaga aminisulfidivorans

InterPro domains:
  IPR000960 Flavin monooxygenase FMO [PIRSF000332] (15-472)
  IPR000960 Flavin monooxygenase FMO [PR00370] (15-31)
  IPR000960 Flavin monooxygenase FMO [PR00370] (39-63)
  IPR000960 Flavin monooxygenase FMO [PR00370] (144-160)
  IPR000960 Flavin monooxygenase FMO [PR00370] (337-364)
  IPR000960 Flavin monooxygenase FMO [PR00370] (403-416)
  IPR020946 Flavin monooxygenase-like [PF00743] (15-242)
  IPR020946 Flavin monooxygenase-like [PF00743] (309-468)
  IPR036188 FAD/NAD(P)-binding domain superfamily [G3DSA:3.50.50.60] (11-409)
  IPR036188 FAD/NAD(P)-binding domain superfamily [SSF51905] (14-227)
  IPR036188 FAD/NAD(P)-binding domain superfamily [SSF51905] (16-419)
  IPR050982 Auxin biosynthesis and cation transport [PTHR43539] (17-393)

Secondary structure (DSSP, 8-state):
------GGGS-TT--EEEEE--SHHHHHHHHHHHTTT-EEEEE-SSSSSSGGGTS-STT-B-SS-GGGSSBTTBPPPGGG--SSSS-BHHHHHHHHHHHHHHTTGGGGEETTEEEEEEEEETTTTEEEEEEEETTTTEEEEEEESEEEE---SSSEE-----BTGGG--SEEEEGGG---GGGGTT-EEEEE--SHHHHHHHHHHHHHT--SEEEEEESS---EE-SEETTEEHHHHHSSHHHHHTSPPPTT--HHHHHHHHHTHHHHHHHHHHHHHHHHHHTT--TTT--SS-HHHHGGGT-EE-HHHHHHHHH-TTEEEEE--EEEEETTEEEETTS-EEE-SEEEE---EE---TTB-HHHHHTTT-BTTB---BTTTB-TTSTTEEESSSS-EES-HHHHHHHHHHHHHHHHTTSSPPPPHHHHHHHHHHHHHHHHHHS---TTGGGEEETTHHHHHHHHHHHTT-----STT-HHHHHHSPP-SGGGHHHHHTTS-------------------

Radius of gyration: 24.64 Å; Cα contacts (8 Å, |Δi|>4): 946; chains: 1; bounding box: 58×72×82 Å

Mean predicted aligned error: 6.66 Å

Organism: NCBI:txid47790

pLDDT: mean 89.66, std 14.6, range [26.34, 98.88]